Protein 3MDU (pdb70)

Radius of gyration: 21.2 Å; Cα contacts (8 Å, |Δi|>4): 1010; chains: 1; bounding box: 57×47×59 Å

Solvent-accessible surface area: 17572 Å² total; per-residue (Å²): 100,17,4,5,0,79,68,0,5,7,78,137,9,59,14,119,59,0,35,0,52,7,41,112,124,2,53,1,55,72,32,106,54,119,12,108,21,111,86,14,72,141,13,55,15,7,0,0,5,2,0,0,0,0,0,0,8,1,10,4,60,10,13,29,41,128,26,102,113,93,69,76,132,121,66,48,18,53,64,37,39,85,58,11,18,146,20,2,40,138,0,31,23,104,19,5,27,34,0,0,9,21,0,0,4,40,0,0,42,4,0,0,1,0,0,0,3,1,8,7,3,3,12,33,78,99,23,166,68,39,120,51,68,1,49,1,2,51,40,2,9,140,1,0,63,66,2,24,5,7,1,0,0,0,0,0,0,5,13,38,34,7,18,59,23,90,115,37,46,133,30,2,79,4,2,49,15,40,21,150,48,0,33,125,11,0,98,98,0,66,74,34,2,136,92,45,58,18,32,14,0,2,0,0,20,0,5,24,2,6,29,57,129,21,3,54,56,0,45,87,43,54,20,96,102,8,12,0,0,0,13,0,0,10,21,91,96,4,1,70,52,0,74,97,81,35,55,98,50,0,0,64,20,0,48,94,84,19,91,15,58,97,69,5,0,0,0,2,0,5,39,12,47,112,74,7,2,20,15,0,12,184,24,6,1,0,0,0,0,0,24,16,1,4,79,57,15,58,8,39,83,3,22,0,27,78,0,29,89,88,52,9,90,3,0,0,0,0,6,6,0,44,16,21,8,0,7,65,0,0,46,118,1,0,56,11,2,38,123,94,44,215,125,163,67,59,1,111,85,157,108,19,103,56,10,0,26,2,3,0,35,22,0,10,64,1,0,10,46,1,0,47,11,72,5,12,29,2,30,92,49,91,34,0,5,0,0,0,2,38,30,141,22,95,114,5,61,85,9,76,17,26,43,5,0,46,100,0,0,40,69,23,22,37,166,18,3,53,14,0,3,6,34,20,173,66,22,0,104,97,18,166,12,112,23,41,111,147,1,46,167,28,27,99,119,8,69,70,94,44

Organism: Pseudomonas aeruginosa (strain ATCC 15692 / DSM 22644 / CIP 104116 / JCM 14847 / LMG 12228 / 1C / PRS 101 / PAO1) (NCBI:txid208964)

B-factor: mean 22.61, std 7.05, range [12.42, 52.69]

InterPro domains:
  IPR006680 Amidohydrolase-related [PF01979] (48-428)
  IPR010252 Formimidoylglutamate deiminase [TIGR02022] (1-452)
  IPR011059 Metal-dependent hydrolase, composite domain superfamily [G3DSA:2.30.40.10] (6-432)
  IPR011059 Metal-dependent hydrolase, composite domain superfamily [SSF51338] (359-436)
  IPR032466 Metal-dependent hydrolase [SSF51556] (50-374)
  IPR051607 Metallo-dependent Hydrolases [PTHR11271] (23-435)
  IPR055156 Formimidoylglutamate deiminase, N-terminal domain [PF22429] (1-45)

CATH classification: 2.30.40.10 (+1 more: 3.20.20.140)

Structure (mmCIF, N/CA/C/O backbone):
data_3MDU
#
_entry.id   3MDU
#
_cell.length_a   133.208
_cell.length_b   133.208
_cell.length_c   124.835
_cell.angle_alpha   90.00
_cell.angle_beta   90.00
_cell.angle_gamma   90.00
#
_symmetry.space_group_name_H-M   'I 41 2 2'
#
loop_
_entity.id
_entity.type
_entity.pdbx_description
1 polymer 'N-formimino-L-Glutamate Iminohydrolase'
2 non-polymer 'ZINC ION'
3 non-polymer 'N-carbamimidoyl-L-glutamic acid'
4 non-polymer GLYCEROL
5 water water
#
loop_
_atom_site.group_PDB
_atom_site.id
_atom_site.type_symbol
_atom_site.label_atom_id
_atom_site.label_alt_id
_atom_site.label_comp_id
_atom_site.label_asym_id
_atom_site.label_entity_id
_atom_site.label_seq_id
_atom_site.pdbx_PDB_ins_code
_atom_site.Cartn_x
_atom_site.Cartn_y
_atom_site.Cartn_z
_atom_site.occupancy
_atom_site.B_iso_or_equiv
_atom_site.auth_seq_id
_atom_site.auth_comp_id
_atom_site.auth_asym_id
_atom_site.auth_atom_id
_atom_site.pdbx_PDB_model_num
ATOM 1 N N . SER A 1 2 ? -2.056 -28.365 -1.288 1.00 31.81 2 SER A N 1
ATOM 2 C CA . SER A 1 2 ? -2.737 -27.124 -0.945 1.00 30.67 2 SER A CA 1
ATOM 3 C C . SER A 1 2 ? -3.984 -26.951 -1.808 1.00 26.25 2 SER A C 1
ATOM 4 O O . SER A 1 2 ? -4.117 -27.582 -2.852 1.00 26.92 2 SER A O 1
ATOM 7 N N . ALA A 1 3 ? -4.902 -26.097 -1.371 1.00 27.49 3 ALA A N 1
ATOM 8 C CA . ALA A 1 3 ? -6.126 -25.877 -2.129 1.00 23.31 3 ALA A CA 1
ATOM 9 C C . ALA A 1 3 ? -6.447 -24.399 -2.238 1.00 23.53 3 ALA A C 1
ATOM 10 O O . ALA A 1 3 ? -6.249 -23.642 -1.290 1.00 24.00 3 ALA A O 1
ATOM 12 N N . ILE A 1 4 ? -6.938 -23.999 -3.406 1.00 21.22 4 ILE A N 1
ATOM 13 C CA . ILE A 1 4 ? -7.382 -22.634 -3.623 1.00 21.70 4 ILE A CA 1
ATOM 14 C C . ILE A 1 4 ? -8.782 -22.651 -4.224 1.00 21.17 4 ILE A C 1
ATOM 15 O O . ILE A 1 4 ? -9.207 -23.655 -4.804 1.00 20.15 4 ILE A O 1
ATOM 20 N N . PHE A 1 5 ? -9.498 -21.542 -4.074 1.00 20.68 5 PHE A N 1
ATOM 21 C CA . PHE A 1 5 ? -10.888 -21.472 -4.495 1.00 22.07 5 PHE A CA 1
ATOM 22 C C . PHE A 1 5 ? -11.153 -20.178 -5.240 1.00 18.85 5 PHE A C 1
ATOM 23 O O . PHE A 1 5 ? -10.873 -19.090 -4.730 1.00 20.33 5 PHE A O 1
ATOM 31 N N . ALA A 1 6 ? -11.691 -20.304 -6.449 1.00 20.39 6 A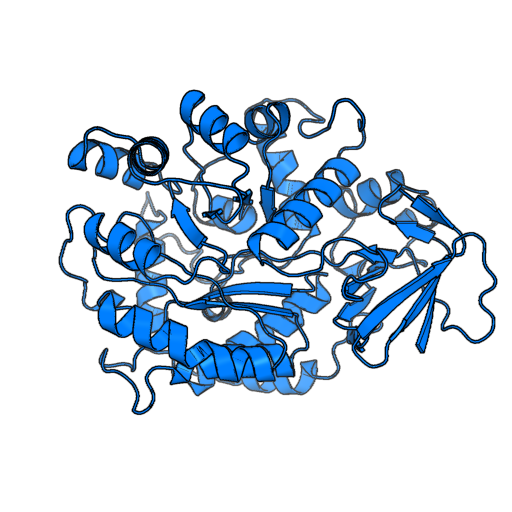LA A N 1
ATOM 32 C CA . ALA A 1 6 ? -11.998 -19.139 -7.274 1.00 19.68 6 ALA A CA 1
ATOM 33 C C . ALA A 1 6 ? -13.487 -19.034 -7.580 1.00 21.52 6 ALA A C 1
ATOM 34 O O . ALA A 1 6 ? -14.072 -19.963 -8.125 1.00 19.96 6 ALA A O 1
ATOM 36 N N . GLU A 1 7 ? -14.094 -17.899 -7.254 1.00 21.54 7 GLU A N 1
ATOM 37 C CA . GLU A 1 7 ? -15.486 -17.675 -7.637 1.00 21.45 7 GLU A CA 1
ATOM 38 C C . GLU A 1 7 ? -15.666 -17.775 -9.149 1.00 23.31 7 GLU A C 1
ATOM 39 O O . GLU A 1 7 ? -16.692 -18.265 -9.628 1.00 21.70 7 GLU A O 1
ATOM 45 N N . ARG A 1 8 ? -14.664 -17.324 -9.903 1.00 18.95 8 ARG A N 1
ATOM 46 C CA . ARG A 1 8 ? -14.698 -17.427 -11.356 1.00 20.42 8 ARG A CA 1
ATOM 47 C C . ARG A 1 8 ? -13.331 -17.858 -11.843 1.00 18.72 8 ARG A C 1
ATOM 48 O O . ARG A 1 8 ? -12.320 -17.281 -11.421 1.00 17.43 8 ARG A O 1
ATOM 56 N N . ALA A 1 9 ? -13.287 -18.840 -12.735 1.00 18.04 9 ALA A N 1
ATOM 57 C CA . ALA A 1 9 ? -12.032 -19.282 -13.330 1.00 17.38 9 ALA A CA 1
ATOM 58 C C . ALA A 1 9 ? -12.226 -19.711 -14.773 1.00 20.28 9 ALA A C 1
ATOM 59 O O . ALA A 1 9 ? -13.264 -20.285 -15.122 1.00 18.96 9 ALA A O 1
ATOM 61 N N . LEU A 1 10 ? -11.234 -19.444 -15.614 1.00 17.54 10 LEU A N 1
ATOM 62 C CA . LEU A 1 10 ? -11.272 -19.870 -17.000 1.00 16.35 10 LEU A CA 1
ATOM 63 C C . LEU A 1 10 ? -10.657 -21.251 -17.128 1.00 19.05 10 LEU A C 1
ATOM 64 O O . LEU A 1 10 ? -9.431 -21.410 -17.084 1.00 18.57 10 LEU A O 1
ATOM 69 N N . LEU A 1 11 ? -11.518 -22.259 -17.262 1.00 19.81 11 LEU A N 1
ATOM 70 C CA . LEU A 1 11 ? -11.072 -23.638 -17.426 1.00 20.54 11 LEU A CA 1
ATOM 71 C C . LEU A 1 11 ? -11.038 -23.992 -18.913 1.00 18.78 11 LEU A C 1
ATOM 72 O O . LEU A 1 11 ? -11.469 -23.199 -19.749 1.00 20.29 11 LEU A O 1
ATOM 77 N N . PRO A 1 12 ? -10.511 -25.179 -19.250 1.00 19.90 12 PRO A N 1
ATOM 78 C CA . PRO A 1 12 ? -10.373 -25.509 -20.671 1.00 22.80 12 PRO A CA 1
ATOM 79 C C . PRO A 1 12 ? -11.710 -25.509 -21.415 1.00 23.79 12 PRO A C 1
ATOM 80 O O . PRO A 1 12 ? -11.749 -25.163 -22.594 1.00 27.76 12 PRO A O 1
ATOM 84 N N . GLU A 1 13 ? -12.789 -25.878 -20.732 1.00 24.01 13 GLU A N 1
ATOM 85 C CA . GLU A 1 13 ? -14.104 -25.927 -21.366 1.00 25.44 13 GLU A CA 1
ATOM 86 C C . GLU A 1 13 ? -14.793 -24.567 -21.375 1.00 28.73 13 GLU A C 1
ATOM 87 O O . GLU A 1 13 ? -15.882 -24.417 -21.938 1.00 29.15 13 GLU A O 1
ATOM 93 N N . GLY A 1 14 ? -14.153 -23.577 -20.755 1.00 23.19 14 GLY A N 1
ATOM 94 C CA . GLY A 1 14 ? -14.706 -22.241 -20.656 1.00 22.20 14 GLY A CA 1
ATOM 95 C C . GLY A 1 14 ? -14.826 -21.764 -19.220 1.00 18.13 14 GLY A C 1
ATOM 96 O O . GLY A 1 14 ? -14.330 -22.405 -18.284 1.00 19.58 14 GLY A O 1
ATOM 97 N N . TRP A 1 15 ? -15.494 -20.635 -19.047 1.00 19.25 15 TRP A N 1
ATOM 98 C CA . TRP A 1 15 ? -15.679 -20.069 -17.723 1.00 18.06 15 TRP A CA 1
ATOM 99 C C . TRP A 1 15 ? -16.462 -20.981 -16.799 1.00 21.36 15 TRP A C 1
ATOM 100 O O . TRP A 1 15 ? -17.427 -21.635 -17.219 1.00 22.98 15 TRP A O 1
ATOM 111 N N . ALA A 1 16 ? -16.035 -21.032 -15.545 1.00 20.73 16 ALA A N 1
ATOM 112 C CA . ALA A 1 16 ? -16.700 -21.825 -14.522 1.00 20.49 16 ALA A CA 1
ATOM 113 C C . ALA A 1 16 ? -16.777 -21.049 -13.221 1.00 22.59 16 ALA A C 1
ATOM 114 O O . ALA A 1 16 ? -16.069 -20.051 -13.026 1.00 20.29 16 ALA A O 1
ATOM 116 N N . ARG A 1 17 ? -17.639 -21.501 -12.323 1.00 22.07 17 ARG A N 1
ATOM 117 C CA . ARG A 1 17 ? -17.877 -20.794 -11.073 1.00 22.19 17 ARG A CA 1
ATOM 118 C C . ARG A 1 17 ? -17.532 -21.670 -9.881 1.00 22.15 17 ARG A C 1
ATOM 119 O O . ARG A 1 17 ? -17.657 -22.891 -9.941 1.00 22.39 17 ARG A O 1
ATOM 127 N N . ASN A 1 18 ? -17.104 -21.026 -8.803 1.00 20.20 18 ASN A N 1
ATOM 128 C CA . ASN A 1 18 ? -16.856 -21.689 -7.533 1.00 19.40 18 ASN A CA 1
ATOM 129 C C . ASN A 1 18 ? -15.961 -22.904 -7.698 1.00 22.79 18 ASN A C 1
ATOM 130 O O . ASN A 1 18 ? -16.292 -24.019 -7.293 1.00 22.14 18 ASN A O 1
ATOM 135 N N . VAL A 1 19 ? -14.795 -22.671 -8.291 1.00 20.38 19 VAL A N 1
ATOM 136 C CA . VAL A 1 19 ? -13.899 -23.757 -8.638 1.00 20.47 19 VAL A CA 1
ATOM 137 C C . VAL A 1 19 ? -12.887 -23.992 -7.529 1.00 21.16 19 VAL A C 1
ATOM 138 O O . VAL A 1 19 ? -12.152 -23.079 -7.142 1.00 20.63 19 VAL A O 1
ATOM 142 N N . ARG A 1 20 ? -12.860 -25.212 -7.007 1.00 22.02 20 ARG A N 1
ATOM 143 C CA . ARG A 1 20 ? -11.873 -25.573 -6.011 1.00 20.56 20 ARG A CA 1
ATOM 144 C C . ARG A 1 20 ? -10.761 -26.349 -6.702 1.00 21.83 20 ARG A C 1
ATOM 145 O O . ARG A 1 20 ? -11.016 -27.356 -7.373 1.00 21.48 20 ARG A O 1
ATOM 153 N N . PHE A 1 21 ? -9.532 -25.854 -6.569 1.00 21.06 21 PHE A N 1
ATOM 154 C CA . PHE A 1 21 ? -8.363 -26.514 -7.136 1.00 19.92 21 PHE A CA 1
ATOM 155 C C . PHE A 1 21 ? -7.545 -27.171 -6.030 1.00 20.68 21 PHE A C 1
ATOM 156 O O . PHE A 1 21 ? -7.230 -26.529 -5.023 1.00 22.07 21 PHE A O 1
ATOM 164 N N . GLU A 1 22 ? -7.186 -28.439 -6.223 1.00 19.85 22 GLU A N 1
ATOM 165 C CA . GLU A 1 22 ? -6.200 -29.098 -5.367 1.00 21.91 22 GLU A CA 1
ATOM 166 C C . GLU A 1 22 ? -4.873 -29.109 -6.104 1.00 20.85 22 GLU A C 1
ATOM 167 O O . GLU A 1 22 ? -4.808 -29.494 -7.274 1.00 21.41 22 GLU A O 1
ATOM 173 N N . ILE A 1 23 ? -3.819 -28.677 -5.424 1.00 21.26 23 ILE A N 1
ATOM 174 C CA . ILE A 1 23 ? -2.503 -28.573 -6.041 1.00 21.13 23 ILE A CA 1
ATOM 175 C C . ILE A 1 23 ? -1.530 -29.480 -5.297 1.00 22.67 23 ILE A C 1
ATOM 176 O O . ILE A 1 23 ? -1.438 -29.422 -4.067 1.00 23.44 23 ILE A O 1
ATOM 181 N N . SER A 1 24 ? -0.821 -30.322 -6.043 1.00 20.66 24 SER A N 1
ATOM 182 C CA . SER A 1 24 ? 0.121 -31.264 -5.444 1.00 20.77 24 SER A CA 1
ATOM 183 C C . SER A 1 24 ? 1.310 -30.553 -4.811 1.00 25.39 24 SER A C 1
ATOM 184 O O . SER A 1 24 ? 1.578 -29.383 -5.097 1.00 23.72 24 SER A O 1
ATOM 187 N N . ALA A 1 25 ? 2.036 -31.283 -3.967 1.00 25.69 25 ALA A N 1
ATOM 188 C CA . ALA A 1 25 ? 3.219 -30.743 -3.313 1.00 25.49 25 ALA A CA 1
ATOM 189 C C . ALA A 1 25 ? 4.247 -30.290 -4.346 1.00 24.46 25 ALA A C 1
ATOM 190 O O . ALA A 1 25 ? 5.087 -29.441 -4.056 1.00 28.12 25 ALA A O 1
ATOM 192 N N . ASP A 1 26 ? 4.163 -30.845 -5.554 1.00 20.71 26 ASP A N 1
ATOM 193 C CA . ASP A 1 26 ? 5.103 -30.497 -6.620 1.00 22.37 26 ASP A CA 1
ATOM 194 C C . ASP A 1 26 ? 4.568 -29.437 -7.575 1.00 21.00 26 ASP A C 1
ATOM 195 O O . ASP A 1 26 ? 5.184 -29.164 -8.610 1.00 22.38 26 ASP A O 1
ATOM 200 N N . GLY A 1 27 ? 3.432 -28.846 -7.223 1.00 19.96 27 GLY A N 1
ATOM 201 C CA . GLY A 1 27 ? 2.884 -27.735 -7.983 1.00 18.74 27 GLY A CA 1
ATOM 202 C C . GLY A 1 27 ? 2.093 -28.135 -9.212 1.00 18.84 27 GLY A C 1
ATOM 203 O O . GLY A 1 27 ? 1.933 -27.340 -10.142 1.00 18.57 27 GLY A O 1
ATOM 204 N N . VAL A 1 28 ? 1.586 -29.364 -9.219 1.00 20.40 28 VAL A N 1
ATOM 205 C CA . VAL A 1 28 ? 0.794 -29.851 -10.339 1.00 20.20 28 VAL A CA 1
ATOM 206 C C . VAL A 1 28 ? -0.692 -29.826 -9.979 1.00 19.68 28 VAL A C 1
ATOM 207 O O . VAL A 1 28 ? -1.074 -30.153 -8.854 1.00 20.97 28 VAL A O 1
ATOM 211 N N . LEU A 1 29 ? -1.535 -29.405 -10.915 1.00 19.07 29 LEU A N 1
ATOM 212 C CA . LEU A 1 29 ? -2.980 -29.440 -10.676 1.00 19.09 29 LEU A CA 1
ATOM 213 C C . LEU A 1 29 ? -3.462 -30.886 -10.504 1.00 21.24 29 LEU A C 1
ATOM 214 O O . LEU A 1 29 ? -3.288 -31.721 -11.393 1.00 21.87 29 LEU A O 1
ATOM 219 N N . ALA A 1 30 ? -4.043 -31.173 -9.346 1.00 20.08 30 ALA A N 1
ATOM 220 C CA . ALA A 1 30 ? -4.404 -32.548 -8.990 1.00 23.34 30 ALA A CA 1
ATOM 221 C C . ALA A 1 30 ? -5.898 -32.821 -9.105 1.00 23.16 30 ALA A C 1
ATOM 222 O O . ALA A 1 30 ? -6.309 -33.939 -9.446 1.00 24.67 30 ALA A O 1
ATOM 224 N N . GLU A 1 31 ? -6.702 -31.812 -8.790 1.00 22.91 31 GLU A N 1
ATOM 225 C CA . GLU A 1 31 ? -8.152 -31.919 -8.869 1.00 24.37 31 GLU A CA 1
ATOM 226 C C . GLU A 1 31 ? -8.711 -30.536 -9.120 1.00 23.87 31 GLU A C 1
ATOM 227 O O . GLU A 1 31 ? -8.240 -29.551 -8.549 1.00 22.52 31 GLU A O 1
ATOM 233 N N . ILE A 1 32 ? -9.720 -30.464 -9.978 1.00 23.67 32 ILE A N 1
ATOM 234 C CA . ILE A 1 32 ? -10.353 -29.202 -10.312 1.00 20.79 32 ILE A CA 1
ATOM 235 C C . ILE A 1 32 ? -11.851 -29.452 -10.303 1.00 22.78 32 ILE A C 1
ATOM 236 O O . ILE A 1 32 ? -12.358 -30.227 -11.112 1.00 27.25 32 ILE A O 1
ATOM 241 N N . ARG A 1 33 ? -12.539 -28.817 -9.365 1.00 22.38 33 ARG A N 1
ATOM 242 C CA . ARG A 1 33 ? -13.959 -29.085 -9.143 1.00 24.10 33 ARG A CA 1
ATOM 243 C C . ARG A 1 33 ? -14.781 -27.802 -9.173 1.00 22.13 33 ARG A C 1
ATOM 244 O O . ARG A 1 33 ? -14.752 -27.023 -8.220 1.00 22.46 33 ARG A O 1
ATOM 252 N N . PRO A 1 34 ? -15.515 -27.576 -10.269 1.00 22.02 34 PRO A N 1
ATOM 253 C CA . PRO A 1 34 ? -16.436 -26.437 -10.324 1.00 24.33 34 PRO A CA 1
ATOM 254 C C . PRO A 1 34 ? -17.644 -26.631 -9.412 1.00 26.77 34 PRO A C 1
ATOM 255 O O . PRO A 1 34 ? -17.930 -27.759 -8.980 1.00 25.90 34 PRO A O 1
ATOM 259 N N . ASP A 1 35 ? -18.334 -25.531 -9.123 1.00 25.19 35 ASP A N 1
ATOM 260 C CA . ASP A 1 35 ? -19.547 -25.561 -8.313 1.00 25.08 35 ASP A CA 1
ATOM 261 C C . ASP A 1 35 ? -19.294 -26.274 -6.990 1.00 28.11 35 ASP A C 1
ATOM 262 O O . ASP A 1 35 ? -20.100 -27.102 -6.547 1.00 28.99 35 ASP A O 1
ATOM 267 N N . ALA A 1 36 ? -18.161 -25.951 -6.374 1.00 25.89 36 ALA A N 1
ATOM 268 C CA . ALA A 1 36 ? -17.711 -26.583 -5.139 1.00 26.01 36 ALA A CA 1
ATOM 269 C C . ALA A 1 36 ? -17.810 -25.646 -3.939 1.00 27.09 36 ALA A C 1
ATOM 270 O O . ALA A 1 36 ? -18.176 -24.482 -4.074 1.00 28.99 36 ALA A O 1
ATOM 272 N N . ASN A 1 37 ? -17.484 -26.170 -2.763 1.00 34.38 37 ASN A N 1
ATOM 273 C CA . ASN A 1 37 ? -17.377 -25.356 -1.560 1.00 37.49 37 ASN A CA 1
ATOM 274 C C . ASN A 1 37 ? -15.915 -25.017 -1.302 1.00 34.30 37 ASN A C 1
ATOM 275 O O . ASN A 1 37 ? -15.018 -25.769 -1.691 1.00 33.47 37 ASN A O 1
ATOM 280 N N . ALA A 1 38 ? -15.681 -23.883 -0.650 1.00 31.56 38 ALA A N 1
ATOM 281 C CA . ALA A 1 38 ? -14.332 -23.359 -0.458 1.00 32.74 38 ALA A CA 1
ATOM 282 C C . ALA A 1 38 ? -13.754 -23.800 0.872 1.00 39.02 38 ALA A C 1
ATOM 283 O O . ALA A 1 38 ? -12.824 -23.176 1.394 1.00 39.95 38 ALA A O 1
ATOM 285 N N . ASP A 1 39 ? -14.303 -24.879 1.417 1.00 38.34 39 ASP A N 1
ATOM 286 C CA . ASP A 1 39 ? -13.943 -25.311 2.759 1.00 41.80 39 ASP A CA 1
ATOM 287 C C . ASP A 1 39 ? -12.461 -25.655 2.907 1.00 36.75 39 ASP A C 1
ATOM 288 O O . ASP A 1 39 ? -11.989 -26.659 2.381 1.00 37.06 39 ASP A O 1
ATOM 293 N N . GLY A 1 40 ? -11.736 -24.814 3.636 1.00 35.15 40 GLY A N 1
ATOM 294 C CA . GLY A 1 40 ? -10.333 -25.062 3.906 1.00 35.55 40 GLY A CA 1
ATOM 295 C C . GLY A 1 40 ? -9.401 -24.582 2.806 1.00 35.15 40 GLY A C 1
ATOM 296 O O . GLY A 1 40 ? -8.183 -24.680 2.938 1.00 38.65 40 GLY A O 1
ATOM 297 N N . ALA A 1 41 ? -9.967 -24.075 1.716 1.00 30.49 41 ALA A N 1
ATOM 298 C CA . ALA A 1 41 ? -9.160 -23.578 0.604 1.00 27.10 41 ALA A CA 1
ATOM 299 C C . ALA A 1 41 ? -9.002 -22.067 0.681 1.00 24.68 41 ALA A C 1
ATOM 300 O O . ALA A 1 41 ? -9.865 -21.359 1.189 1.00 27.20 41 ALA A O 1
ATOM 302 N N . GLU A 1 42 ? -7.886 -21.573 0.170 1.00 23.63 42 GLU A N 1
ATOM 303 C CA . GLU A 1 42 ? -7.643 -20.141 0.127 1.00 24.12 42 GLU A CA 1
ATOM 304 C C . GLU A 1 42 ? -8.566 -19.484 -0.901 1.00 21.12 42 GLU A C 1
ATOM 305 O O . GLU A 1 42 ? -8.496 -19.794 -2.085 1.00 22.68 42 GLU A O 1
ATOM 311 N N . ARG A 1 43 ? -9.441 -18.588 -0.452 1.00 23.26 43 ARG A N 1
ATOM 312 C CA . ARG A 1 43 ? -10.334 -17.887 -1.373 1.00 22.19 43 ARG A CA 1
ATOM 313 C C . ARG A 1 43 ? -9.595 -16.787 -2.135 1.00 23.50 43 ARG A C 1
ATOM 314 O O . ARG A 1 43 ? -9.021 -15.885 -1.527 1.00 27.09 43 ARG A O 1
ATOM 322 N N . LEU A 1 44 ? -9.629 -16.861 -3.463 1.00 21.01 44 LEU A N 1
ATOM 323 C CA . LEU A 1 44 ? -8.873 -15.923 -4.294 1.00 20.98 44 LEU A CA 1
ATOM 324 C C . LEU A 1 44 ? -9.632 -14.617 -4.502 1.00 21.50 44 LEU A C 1
ATOM 325 O O . LEU A 1 44 ? -10.862 -14.581 -4.446 1.00 22.07 44 LEU A O 1
ATOM 330 N N . GLY A 1 45 ? -8.888 -13.543 -4.755 1.00 20.15 45 GLY A N 1
ATOM 331 C CA . GLY A 1 45 ? -9.458 -12.209 -4.747 1.00 19.98 45 GLY A CA 1
ATOM 332 C C . GLY A 1 45 ? -10.021 -11.698 -6.061 1.00 19.87 45 GLY A C 1
ATOM 333 O O . GLY A 1 45 ? -10.335 -10.509 -6.171 1.00 25.18 45 GLY A O 1
ATOM 334 N N . GLY A 1 46 ? -10.125 -12.564 -7.063 1.00 16.61 46 GLY A N 1
ATOM 335 C CA . GLY A 1 46 ? -10.694 -12.179 -8.341 1.00 16.05 46 GLY A CA 1
ATOM 336 C C . GLY A 1 46 ? -10.687 -13.288 -9.371 1.00 16.20 46 GLY A C 1
ATOM 337 O O . GLY A 1 46 ? -10.428 -14.452 -9.041 1.00 18.02 46 GLY A O 1
ATOM 338 N N . ALA A 1 47 ? -10.946 -12.941 -10.628 1.00 16.38 47 ALA A N 1
ATOM 339 C CA . ALA A 1 47 ? -11.044 -13.951 -11.680 1.00 17.40 47 ALA A CA 1
ATOM 340 C C . ALA A 1 47 ? -9.712 -14.625 -11.939 1.00 16.44 47 ALA A C 1
ATOM 341 O O . ALA A 1 47 ? -8.681 -13.956 -12.006 1.00 16.17 47 ALA A O 1
ATOM 343 N N . VAL A 1 48 ? -9.724 -15.939 -12.098 1.00 16.30 48 VAL A N 1
ATOM 344 C CA . VAL A 1 48 ? -8.502 -16.711 -12.306 1.00 15.30 48 VAL A CA 1
ATOM 345 C C . VAL A 1 48 ? -8.330 -17.123 -13.763 1.00 18.04 48 VAL A C 1
ATOM 346 O O . VAL A 1 48 ? -9.262 -17.646 -14.384 1.00 17.30 48 VAL A O 1
ATOM 350 N N . LEU A 1 49 ? -7.130 -16.912 -14.301 1.00 16.93 49 LEU A N 1
ATOM 351 C CA . LEU A 1 49 ? -6.792 -17.296 -15.672 1.00 14.83 49 LEU A CA 1
ATOM 352 C C . LEU A 1 49 ? -5.531 -18.138 -15.656 1.00 17.20 49 LEU A C 1
ATOM 353 O O . LEU A 1 49 ? -4.678 -17.963 -14.774 1.00 16.74 49 LEU A O 1
ATOM 358 N N . PRO A 1 50 ? -5.359 -19.014 -16.659 1.00 16.38 50 PRO A N 1
ATOM 359 C CA . PRO A 1 50 ? -4.040 -19.638 -16.829 1.00 15.53 50 PRO A CA 1
ATOM 360 C C . PRO A 1 50 ? -2.995 -18.542 -17.036 1.00 15.39 50 PRO A C 1
ATOM 361 O O . PRO A 1 50 ? -3.303 -17.537 -17.681 1.00 15.30 50 PRO A O 1
ATOM 365 N N . GLY A 1 51 ? -1.791 -18.738 -16.509 1.00 14.50 51 GLY A N 1
ATOM 366 C CA . GLY A 1 51 ? -0.718 -17.773 -16.732 1.00 14.15 51 GLY A CA 1
ATOM 367 C C . GLY A 1 51 ? -0.306 -17.737 -18.195 1.00 13.73 51 GLY A C 1
ATOM 368 O O . GLY A 1 51 ? -0.402 -18.732 -18.914 1.00 15.44 51 GLY A O 1
ATOM 369 N N . MET A 1 52 ? 0.187 -16.594 -18.649 1.00 13.42 52 MET A N 1
ATOM 370 C CA . MET A 1 52 ? 0.557 -16.458 -20.049 1.00 14.34 52 MET A CA 1
ATOM 371 C C . MET A 1 52 ? 2.028 -16.799 -20.282 1.00 15.46 52 MET A C 1
ATOM 372 O O . MET A 1 52 ? 2.918 -16.158 -19.692 1.00 15.23 52 MET A O 1
ATOM 377 N N . PRO A 1 53 ? 2.314 -17.766 -21.156 1.00 14.44 53 PRO A N 1
ATOM 378 C CA . PRO A 1 53 ? 3.721 -18.002 -21.495 1.00 15.39 53 PRO A CA 1
ATOM 379 C C . PRO A 1 53 ? 4.252 -16.856 -22.350 1.00 15.22 53 PRO A C 1
ATOM 380 O O . PRO A 1 53 ? 3.552 -16.298 -23.190 1.00 16.15 53 PRO A O 1
ATOM 384 N N . ASN A 1 54 ? 5.508 -16.494 -22.101 1.00 14.14 54 ASN A N 1
ATOM 385 C CA . ASN A 1 54 ? 6.227 -15.495 -22.884 1.00 15.05 54 ASN A CA 1
ATOM 386 C C . ASN A 1 54 ? 7.206 -16.257 -23.765 1.00 14.47 54 ASN A C 1
ATOM 387 O O . ASN A 1 54 ? 8.226 -16.754 -23.270 1.00 15.85 54 ASN A O 1
ATOM 392 N N . LEU A 1 55 ? 6.898 -16.390 -25.056 1.00 15.36 55 LEU A N 1
ATOM 393 C CA . LEU A 1 55 ? 7.664 -17.339 -25.878 1.00 14.59 55 LEU A CA 1
ATOM 394 C C . LEU A 1 55 ? 8.944 -16.817 -26.533 1.00 15.83 55 LEU A C 1
ATOM 395 O O . LEU A 1 55 ? 9.544 -17.528 -27.343 1.00 17.11 55 LEU A O 1
ATOM 400 N N . HIS A 1 56 ? 9.387 -15.621 -26.162 1.00 14.65 56 HIS A N 1
ATOM 401 C CA . HIS A 1 56 ? 10.619 -15.099 -26.740 1.00 15.24 56 HIS A CA 1
ATOM 402 C C . HIS A 1 56 ? 11.192 -13.938 -25.938 1.00 14.76 56 HIS A C 1
ATOM 403 O O . HIS A 1 56 ? 10.537 -12.910 -25.778 1.00 14.94 56 HIS A O 1
ATOM 410 N N . SER A 1 57 ? 12.434 -14.099 -25.479 1.00 14.93 57 SER A N 1
ATOM 411 C CA . SER A 1 57 ? 13.092 -13.111 -24.624 1.00 14.83 57 SER A CA 1
ATOM 412 C C . SER A 1 57 ? 14.587 -13.057 -24.876 1.00 14.64 57 SER A C 1
ATOM 413 O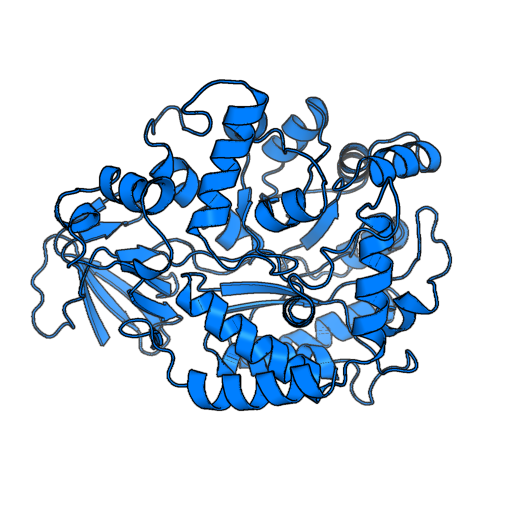 O . SER A 1 57 ? 15.209 -14.098 -25.042 1.00 15.69 57 SER A O 1
ATOM 416 N N . HIS A 1 58 ? 15.163 -11.854 -24.880 1.00 14.43 58 HIS A N 1
ATOM 417 C CA . HIS A 1 58 ? 16.623 -11.722 -24.720 1.00 16.47 58 HIS A CA 1
ATOM 418 C C . HIS A 1 58 ? 16.819 -10.840 -23.493 1.00 14.75 58 HIS A C 1
ATOM 419 O O . HIS A 1 58 ? 16.753 -9.615 -23.582 1.00 15.13 58 HIS A O 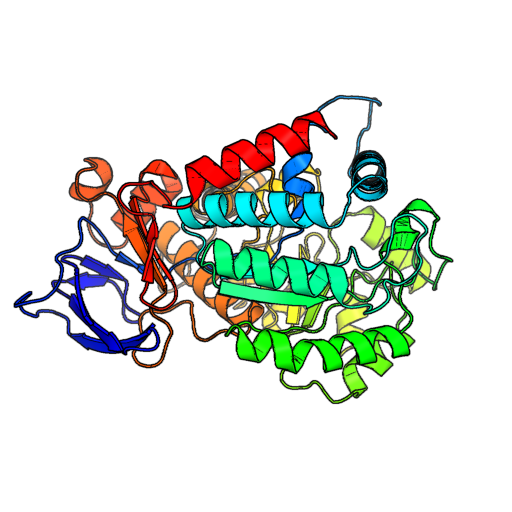1
ATOM 426 N N . ALA A 1 59 ? 17.055 -11.469 -22.352 1.00 14.73 59 ALA A N 1
ATOM 427 C CA . ALA A 1 59 ? 16.940 -10.793 -21.062 1.00 14.75 59 ALA A CA 1
ATOM 428 C C . ALA A 1 59 ? 17.738 -9.498 -20.964 1.00 14.63 59 ALA A C 1
ATOM 429 O O . ALA A 1 59 ? 17.224 -8.469 -20.512 1.00 14.77 59 ALA A O 1
ATOM 431 N N . PHE A 1 60 ? 19.000 -9.555 -21.376 1.00 15.08 60 PHE A N 1
ATOM 432 C CA . PHE A 1 60 ? 19.882 -8.409 -21.193 1.00 14.55 60 PHE A CA 1
ATOM 433 C C . PHE A 1 60 ? 19.349 -7.128 -21.837 1.00 16.43 60 PHE A C 1
ATOM 434 O O . PHE A 1 60 ? 19.687 -6.022 -21.408 1.00 15.41 60 PHE A O 1
ATOM 442 N N . GLN A 1 61 ? 18.521 -7.261 -22.869 1.00 14.69 61 GLN A N 1
ATOM 443 C CA . GLN A 1 61 ? 18.035 -6.081 -23.576 1.00 15.32 61 GLN A CA 1
ATOM 444 C C . GLN A 1 61 ? 17.155 -5.176 -22.715 1.00 13.79 61 GLN A C 1
ATOM 445 O O . GLN A 1 61 ? 17.018 -3.990 -22.999 1.00 14.42 61 GLN A O 1
ATOM 451 N N . ARG A 1 62 ? 16.593 -5.721 -21.638 1.00 14.12 62 ARG A N 1
ATOM 452 C CA . ARG A 1 62 ? 15.798 -4.883 -20.749 1.00 14.85 62 ARG A CA 1
ATOM 453 C C . ARG A 1 62 ? 16.638 -3.722 -20.209 1.00 14.28 62 ARG A C 1
ATOM 454 O O . ARG A 1 62 ? 16.120 -2.626 -19.991 1.00 14.70 62 ARG A O 1
ATOM 462 N N . ALA A 1 63 ? 17.940 -3.947 -20.018 1.00 14.59 63 ALA A N 1
ATOM 463 C CA . ALA A 1 63 ? 18.784 -2.879 -19.503 1.00 15.50 63 ALA A CA 1
ATOM 464 C C . ALA A 1 63 ? 18.857 -1.668 -20.423 1.00 16.15 63 ALA A C 1
ATOM 465 O O . ALA A 1 63 ? 19.056 -0.554 -19.942 1.00 17.24 63 ALA A O 1
ATOM 467 N N . MET A 1 64 ? 18.701 -1.875 -21.730 1.00 15.98 64 MET A N 1
ATOM 468 C CA . MET A 1 64 ? 18.750 -0.767 -22.678 1.00 16.40 64 MET A CA 1
ATOM 469 C C . MET A 1 64 ? 17.364 -0.296 -23.133 1.00 16.28 64 MET A C 1
ATOM 470 O O . MET A 1 64 ? 17.254 0.620 -23.935 1.00 17.39 64 MET A O 1
ATOM 475 N N . ALA A 1 65 ? 16.316 -0.918 -22.600 1.00 14.76 65 ALA A N 1
ATOM 476 C CA . ALA A 1 65 ? 14.952 -0.617 -23.055 1.00 15.71 65 ALA A CA 1
ATOM 477 C C . ALA A 1 65 ? 14.592 0.865 -22.985 1.00 15.67 65 ALA A C 1
ATOM 478 O O . ALA A 1 65 ? 14.675 1.480 -21.928 1.00 16.19 65 ALA A O 1
ATOM 480 N N . GLY A 1 66 ? 14.198 1.428 -24.126 1.00 15.60 66 GLY A N 1
ATOM 481 C CA . GLY A 1 66 ? 13.834 2.831 -24.214 1.00 18.20 66 GLY A CA 1
ATOM 482 C C . GLY A 1 66 ? 14.992 3.755 -24.536 1.00 19.07 66 GLY A C 1
ATOM 483 O O . GLY A 1 66 ? 14.786 4.895 -24.943 1.00 20.77 66 GLY A O 1
ATOM 484 N N . LEU A 1 67 ? 16.215 3.274 -24.360 1.00 17.50 67 LEU A N 1
ATOM 485 C CA . LEU A 1 67 ? 17.366 4.158 -24.525 1.00 17.97 67 LEU A CA 1
ATOM 486 C C . LEU A 1 67 ? 17.743 4.340 -25.997 1.00 20.16 67 LEU A C 1
ATOM 487 O O . LEU A 1 67 ? 18.473 5.274 -26.342 1.00 22.72 67 LEU A O 1
ATOM 492 N N . ALA A 1 68 ? 17.231 3.479 -26.867 1.00 17.93 68 ALA A N 1
ATOM 493 C CA . ALA A 1 68 ? 17.533 3.592 -28.291 1.00 18.64 68 ALA A CA 1
ATOM 494 C C . ALA A 1 68 ? 16.575 4.503 -29.056 1.00 18.77 68 ALA A C 1
ATOM 495 O O . ALA A 1 68 ? 16.556 4.486 -30.285 1.00 23.00 68 ALA A O 1
ATOM 497 N N . GLU A 1 69 ? 15.793 5.314 -28.347 1.00 19.02 69 GLU A N 1
ATOM 498 C CA . GLU A 1 69 ? 14.804 6.167 -29.014 1.00 19.62 69 GLU A CA 1
ATOM 499 C C . GLU A 1 69 ? 15.391 7.555 -29.243 1.00 19.05 69 GLU A C 1
ATOM 500 O O . GLU A 1 69 ? 14.897 8.570 -28.739 1.00 17.53 69 GLU A O 1
ATOM 506 N N . VAL A 1 70 ? 16.473 7.580 -30.013 1.00 20.00 70 VAL A N 1
ATOM 507 C CA . VAL A 1 70 ? 17.197 8.805 -30.294 1.00 20.80 70 VAL A CA 1
ATOM 508 C C . VAL A 1 70 ? 17.545 8.797 -31.769 1.00 21.76 70 VAL A C 1
ATOM 509 O O . VAL A 1 70 ? 18.243 7.894 -32.235 1.00 23.48 70 VAL A O 1
ATOM 513 N N . ALA A 1 71 ? 17.055 9.780 -32.509 1.00 22.19 71 ALA A N 1
ATOM 514 C CA . ALA A 1 71 ? 17.326 9.839 -33.937 1.00 24.95 71 ALA A CA 1
ATOM 515 C C . ALA A 1 71 ? 18.805 10.134 -34.147 1.00 26.99 71 ALA A C 1
ATOM 516 O O . ALA A 1 71 ? 19.326 11.120 -33.636 1.00 27.37 71 ALA A O 1
ATOM 518 N N . GLY A 1 72 ? 19.484 9.253 -34.870 1.00 31.43 72 GLY A N 1
ATOM 519 C CA . GLY A 1 72 ? 20.891 9.454 -35.176 1.00 32.72 72 GLY A CA 1
ATOM 520 C C . GLY A 1 72 ? 21.078 9.483 -36.675 1.00 40.73 72 GLY A C 1
ATOM 521 O O . GLY A 1 72 ? 22.200 9.459 -37.183 1.00 42.95 72 GLY A O 1
ATOM 522 N N . ASN A 1 73 ? 19.954 9.549 -37.379 1.00 38.65 73 ASN A N 1
ATOM 523 C CA . ASN A 1 73 ? 19.924 9.454 -38.828 1.00 42.07 73 ASN A CA 1
ATOM 524 C C . ASN A 1 73 ? 18.496 9.703 -39.297 1.00 42.98 73 ASN A C 1
ATOM 525 O O . ASN A 1 73 ? 17.544 9.341 -38.601 1.00 41.00 73 ASN A O 1
ATOM 530 N N . PRO A 1 74 ? 18.334 10.335 -40.469 1.00 43.58 74 PRO A N 1
ATOM 531 C CA . PRO A 1 74 ? 16.982 10.559 -41.001 1.00 41.99 74 PRO A CA 1
ATOM 532 C C . PRO A 1 74 ? 16.240 9.245 -41.248 1.00 42.36 74 PRO A C 1
ATOM 533 O O . PRO A 1 74 ? 15.011 9.227 -41.302 1.00 41.09 74 PRO A O 1
ATOM 537 N N . ASN A 1 75 ? 16.983 8.154 -41.400 1.00 41.00 75 ASN A N 1
ATOM 538 C CA . ASN A 1 75 ? 16.369 6.850 -41.618 1.00 40.24 75 ASN A CA 1
ATOM 539 C C . ASN A 1 75 ? 16.902 5.788 -40.664 1.00 39.21 75 ASN A C 1
ATOM 540 O O . ASN A 1 75 ? 17.379 4.734 -41.096 1.00 37.78 75 ASN A O 1
ATOM 545 N N . ASP A 1 76 ? 16.828 6.069 -39.365 1.00 37.66 76 ASP A N 1
ATOM 546 C CA . ASP A 1 76 ? 17.173 5.064 -38.371 1.00 33.78 76 ASP A CA 1
ATOM 547 C C . ASP A 1 76 ? 16.357 3.809 -38.635 1.00 34.74 76 ASP A C 1
ATOM 548 O O . ASP A 1 76 ? 15.232 3.875 -39.142 1.00 30.89 76 ASP A O 1
ATOM 553 N N . SER A 1 77 ? 16.932 2.661 -38.306 1.00 35.40 77 SER A N 1
ATOM 554 C CA . SER A 1 77 ? 16.256 1.402 -38.559 1.00 33.65 77 SER A CA 1
ATOM 555 C C . SER A 1 77 ? 16.761 0.339 -37.613 1.00 32.80 77 SER A C 1
ATOM 556 O O . SER A 1 77 ? 17.665 0.577 -36.807 1.00 34.40 77 SER A O 1
ATOM 559 N N . PHE A 1 78 ? 16.157 -0.836 -37.729 1.00 33.92 78 PHE A N 1
ATOM 560 C CA . PHE A 1 78 ? 16.568 -2.011 -36.985 1.00 33.65 78 PHE A CA 1
ATOM 561 C C . PHE A 1 78 ? 18.092 -2.183 -36.977 1.00 35.47 78 PHE A C 1
ATOM 562 O O . PHE A 1 78 ? 18.675 -2.609 -35.979 1.00 30.84 78 PHE A O 1
ATOM 570 N N . TRP A 1 79 ? 18.737 -1.835 -38.084 1.00 34.74 79 TRP A N 1
ATOM 571 C CA . TRP A 1 79 ? 20.163 -2.118 -38.246 1.00 34.62 79 TRP A CA 1
ATOM 572 C C . TRP A 1 79 ? 21.092 -1.142 -37.507 1.00 32.62 79 TRP A C 1
ATOM 573 O O . TRP A 1 79 ? 22.183 -1.520 -37.086 1.00 34.95 79 TRP A O 1
ATOM 584 N N . THR A 1 80 ? 20.657 0.103 -37.332 1.00 33.44 80 THR A N 1
ATOM 585 C CA . THR A 1 80 ? 21.393 1.044 -36.486 1.00 30.80 80 THR A CA 1
ATOM 586 C C . THR A 1 80 ? 21.109 0.765 -35.005 1.00 28.15 80 THR A C 1
ATOM 587 O O . THR A 1 80 ? 21.962 0.959 -34.133 1.00 26.46 80 THR A O 1
ATOM 591 N N . TRP A 1 81 ? 19.898 0.308 -34.725 1.00 26.36 81 TRP A N 1
ATOM 592 C CA . TRP A 1 81 ? 19.570 -0.156 -33.379 1.00 26.33 81 TRP A CA 1
ATOM 593 C C . TRP A 1 81 ? 20.476 -1.316 -32.967 1.00 24.95 81 TRP A C 1
ATOM 594 O O . TRP A 1 81 ? 20.944 -1.377 -31.822 1.00 23.04 81 TRP A O 1
ATOM 605 N N . ARG A 1 82 ? 20.719 -2.227 -33.906 1.00 24.20 82 ARG A N 1
ATOM 606 C CA . ARG A 1 82 ? 21.496 -3.427 -33.615 1.00 24.60 82 ARG A CA 1
ATOM 607 C C . ARG A 1 82 ? 22.913 -3.079 -33.178 1.00 26.20 82 ARG A C 1
ATOM 608 O O . ARG A 1 82 ? 23.483 -3.746 -32.317 1.00 24.44 82 ARG A O 1
ATOM 616 N N . GLU A 1 83 ? 23.480 -2.035 -33.772 1.00 26.43 83 GLU A N 1
ATOM 617 C CA . GLU A 1 83 ? 24.807 -1.589 -33.373 1.00 25.47 83 GLU A CA 1
ATOM 618 C C . GLU A 1 83 ? 24.824 -1.124 -31.920 1.00 24.71 83 GLU A C 1
ATOM 619 O O . GLU A 1 83 ? 25.793 -1.357 -31.196 1.00 26.71 83 GLU A O 1
ATOM 625 N N . LEU A 1 84 ? 23.765 -0.440 -31.499 1.00 26.41 84 LEU A N 1
ATOM 626 C CA . LEU A 1 84 ? 23.682 0.032 -30.119 1.00 24.47 84 LEU A CA 1
ATOM 627 C C . LEU A 1 84 ? 23.578 -1.159 -29.154 1.00 21.86 84 LEU A C 1
ATOM 628 O O . LEU A 1 84 ? 24.163 -1.157 -28.068 1.00 21.92 84 LEU A O 1
ATOM 633 N N . MET A 1 85 ? 22.808 -2.162 -29.556 1.00 21.88 85 MET A N 1
ATOM 634 C CA . MET A 1 85 ? 22.660 -3.379 -28.768 1.00 21.00 85 MET A CA 1
ATOM 635 C C . MET A 1 85 ? 24.008 -4.103 -28.641 1.00 21.25 85 MET A C 1
ATOM 636 O O . MET A 1 85 ? 24.383 -4.560 -27.560 1.00 20.12 85 MET A O 1
ATOM 641 N N . TYR A 1 86 ? 24.743 -4.182 -29.747 1.00 23.40 86 TYR A N 1
ATOM 642 C CA . TYR A 1 86 ? 26.082 -4.777 -29.727 1.00 21.51 86 TYR A CA 1
ATOM 643 C C . TYR A 1 86 ? 27.011 -4.048 -28.751 1.00 20.76 86 TYR A C 1
ATOM 644 O O . TYR A 1 86 ? 27.796 -4.676 -28.036 1.00 20.65 86 TYR A O 1
ATOM 653 N N . ARG A 1 87 ? 26.926 -2.722 -28.711 1.00 21.41 87 ARG A N 1
ATOM 654 C CA . ARG A 1 87 ? 27.742 -1.958 -27.781 1.00 20.21 87 ARG A CA 1
ATOM 655 C C . ARG A 1 87 ? 27.449 -2.310 -26.315 1.00 22.19 87 ARG A C 1
ATOM 656 O O . ARG A 1 87 ? 28.371 -2.384 -25.499 1.00 23.57 87 ARG A O 1
ATOM 664 N N . MET A 1 88 ? 26.180 -2.542 -25.970 1.00 20.98 88 MET A N 1
ATOM 665 C CA . MET A 1 88 ? 25.889 -2.910 -24.588 1.00 22.28 88 MET A CA 1
ATOM 666 C C . MET A 1 88 ? 26.326 -4.332 -24.276 1.00 20.38 88 MET A C 1
ATOM 667 O O . MET A 1 88 ? 26.897 -4.600 -23.226 1.00 21.18 88 MET A O 1
ATOM 672 N N . VAL A 1 89 ? 26.072 -5.246 -25.196 1.00 19.38 89 VAL A N 1
ATOM 673 C CA . VAL A 1 89 ? 26.385 -6.622 -24.902 1.00 22.57 89 VAL A CA 1
ATOM 674 C C . VAL A 1 89 ? 27.910 -6.782 -24.755 1.00 20.88 89 VAL A C 1
ATOM 675 O O . VAL A 1 89 ? 28.374 -7.648 -24.018 1.00 22.30 89 VAL A O 1
ATOM 679 N N . ALA A 1 90 ? 28.687 -5.918 -25.405 1.00 20.32 90 ALA A N 1
ATOM 680 C CA . ALA A 1 90 ? 30.147 -5.987 -25.309 1.00 21.31 90 ALA A CA 1
ATOM 681 C C . ALA A 1 90 ? 30.670 -5.701 -23.905 1.00 22.95 90 ALA A C 1
ATOM 682 O O . ALA A 1 90 ? 31.784 -6.113 -23.560 1.00 26.73 90 ALA A O 1
ATOM 684 N N . ARG A 1 91 ? 29.884 -5.003 -23.092 1.00 21.26 91 ARG A N 1
ATOM 685 C CA . ARG A 1 91 ? 30.361 -4.623 -21.765 1.00 23.17 91 ARG A CA 1
ATOM 686 C C . ARG A 1 91 ? 29.702 -5.367 -20.597 1.00 21.29 91 ARG A C 1
ATOM 687 O O . ARG A 1 91 ? 29.991 -5.079 -19.435 1.00 24.85 91 ARG A O 1
ATOM 695 N N . LEU A 1 92 ? 28.838 -6.333 -20.893 1.00 17.94 92 LEU A N 1
ATOM 696 C CA . LEU A 1 92 ? 28.078 -6.998 -19.834 1.00 18.92 92 LEU A CA 1
ATOM 697 C C . LEU A 1 92 ? 28.846 -8.129 -19.153 1.00 17.31 92 LEU A C 1
ATOM 698 O O . LEU A 1 92 ? 29.222 -9.106 -19.791 1.00 18.05 92 LEU A O 1
ATOM 703 N N . SER A 1 93 ? 29.055 -8.002 -17.849 1.00 16.42 93 SER A N 1
ATOM 704 C CA . SER A 1 93 ? 29.698 -9.066 -17.085 1.00 15.77 93 SER A CA 1
ATOM 705 C C . SER A 1 93 ? 28.683 -10.164 -16.750 1.00 16.26 93 SER A C 1
ATOM 706 O O . SER A 1 93 ? 27.467 -9.959 -16.848 1.00 16.29 93 SER A O 1
ATOM 709 N N . PRO A 1 94 ? 29.168 -11.338 -16.341 1.00 15.21 94 PRO A N 1
ATOM 710 C CA . PRO A 1 94 ? 28.266 -12.422 -15.937 1.00 15.48 94 PRO A CA 1
ATOM 711 C C . PRO A 1 94 ? 27.327 -11.978 -14.816 1.00 16.48 94 PRO A C 1
ATOM 712 O O . PRO A 1 94 ? 26.128 -12.303 -14.854 1.00 15.39 94 PRO A O 1
ATOM 716 N N . GLU A 1 95 ? 27.863 -11.245 -13.846 1.00 16.11 95 GLU A N 1
ATOM 717 C CA . GLU A 1 95 ? 27.079 -10.778 -12.710 1.00 15.71 95 GLU A CA 1
ATOM 718 C C . GLU A 1 95 ? 26.000 -9.799 -13.151 1.00 16.26 95 GLU A C 1
ATOM 719 O O . GLU A 1 95 ? 24.862 -9.873 -12.678 1.00 16.10 95 GLU A O 1
ATOM 725 N N . GLN A 1 96 ? 26.341 -8.888 -14.054 1.00 15.47 96 GLN A N 1
ATOM 726 C CA . GLN A 1 96 ? 25.365 -7.939 -14.572 1.00 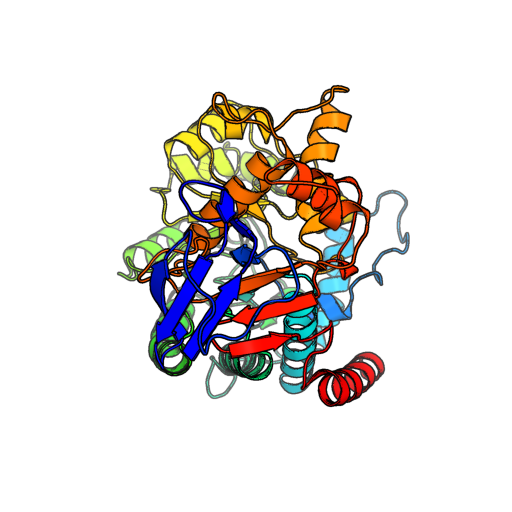13.79 96 GLN A CA 1
ATOM 727 C C . GLN A 1 96 ? 24.257 -8.646 -15.343 1.00 15.66 96 GLN A C 1
ATOM 728 O O . GLN A 1 96 ? 23.074 -8.315 -15.199 1.00 15.20 96 GLN A O 1
ATOM 734 N N . ILE A 1 97 ? 24.633 -9.607 -16.171 1.00 14.92 97 ILE A N 1
ATOM 735 C CA . ILE A 1 97 ? 23.658 -10.356 -16.949 1.00 14.13 97 ILE A CA 1
ATOM 736 C C . ILE A 1 97 ? 22.662 -11.036 -16.019 1.00 15.92 97 ILE A C 1
ATOM 737 O O . ILE A 1 97 ? 21.446 -10.993 -16.257 1.00 16.23 97 ILE A O 1
ATOM 742 N N . GLU A 1 98 ? 23.168 -11.636 -14.950 1.00 15.78 98 GLU A N 1
ATOM 743 C CA . GLU A 1 98 ? 22.305 -12.345 -14.012 1.00 14.65 98 GLU A CA 1
ATOM 744 C C . GLU A 1 98 ? 21.368 -11.384 -13.268 1.00 14.74 98 GLU A C 1
ATOM 745 O O . GLU A 1 98 ? 20.189 -11.688 -13.083 1.00 14.90 98 GLU A O 1
ATOM 751 N N . VAL A 1 99 ? 21.878 -10.232 -12.850 1.00 14.28 99 VAL A N 1
ATOM 752 C CA . VAL A 1 99 ? 21.057 -9.242 -12.162 1.00 13.71 99 VAL A CA 1
ATOM 753 C C . VAL A 1 99 ? 19.948 -8.755 -13.074 1.00 15.59 99 VAL A C 1
ATOM 754 O O . VAL A 1 99 ? 18.786 -8.632 -12.659 1.00 15.27 99 VAL A O 1
ATOM 758 N N . ILE A 1 100 ? 20.285 -8.470 -14.323 1.00 14.00 100 ILE A N 1
ATOM 759 C CA . ILE A 1 100 ? 19.276 -7.984 -15.260 1.00 13.94 100 ILE A CA 1
ATOM 760 C C . ILE A 1 100 ? 18.186 -9.034 -15.472 1.00 15.35 100 ILE A C 1
ATOM 761 O O . ILE A 1 100 ? 16.997 -8.713 -15.466 1.00 14.71 100 ILE A O 1
ATOM 766 N N . ALA A 1 101 ? 18.597 -10.280 -15.652 1.00 14.53 101 ALA A N 1
ATOM 767 C CA . ALA A 1 101 ? 17.631 -11.357 -15.863 1.00 13.43 101 ALA A CA 1
ATOM 768 C C . ALA A 1 101 ? 16.699 -11.506 -14.668 1.00 16.35 101 ALA A C 1
ATOM 769 O O . ALA A 1 101 ? 15.497 -11.653 -14.848 1.00 15.40 101 ALA A O 1
ATOM 771 N N . CYS A 1 102 ? 17.239 -11.488 -13.453 1.00 14.86 102 CYS A N 1
ATOM 772 C CA . CYS A 1 102 ? 16.397 -11.676 -12.272 1.00 15.00 102 CYS A CA 1
ATOM 773 C C . CYS A 1 102 ? 15.352 -10.569 -12.164 1.00 15.49 102 CYS A C 1
ATOM 774 O O . CYS A 1 102 ? 14.158 -10.833 -11.952 1.00 15.11 102 CYS A O 1
ATOM 777 N N . GLN A 1 103 ? 15.797 -9.328 -12.321 1.00 14.83 103 GLN A N 1
ATOM 778 C CA . GLN A 1 103 ? 14.889 -8.195 -12.283 1.00 12.88 103 GLN A CA 1
ATOM 779 C C . GLN A 1 103 ? 13.816 -8.300 -13.371 1.00 15.87 103 GLN A C 1
ATOM 780 O O . GLN A 1 103 ? 12.621 -8.113 -13.112 1.00 14.30 103 GLN A O 1
ATOM 786 N N . LEU A 1 104 ? 14.243 -8.611 -14.589 1.00 15.23 104 LEU A N 1
ATOM 787 C CA . LEU A 1 104 ? 13.324 -8.764 -15.714 1.00 13.88 104 LEU A CA 1
ATOM 788 C C . LEU A 1 104 ? 12.273 -9.828 -15.431 1.00 14.33 104 LEU A C 1
ATOM 789 O O . LEU A 1 104 ? 11.083 -9.607 -15.677 1.00 13.83 104 LEU A O 1
ATOM 794 N N . TYR A 1 105 ? 12.701 -10.974 -14.918 1.00 13.44 105 TYR A N 1
ATOM 795 C CA . TYR A 1 105 ? 11.761 -12.065 -14.672 1.00 12.42 105 TYR A CA 1
ATOM 796 C C . TYR A 1 105 ? 10.758 -11.699 -13.577 1.00 15.02 105 TYR A C 1
ATOM 797 O O . TYR A 1 105 ? 9.584 -12.081 -13.657 1.00 14.01 105 TYR A O 1
ATOM 806 N N . ILE A 1 106 ? 11.200 -10.956 -12.565 1.00 14.07 106 ILE A N 1
ATOM 807 C CA . ILE A 1 106 ? 10.270 -10.457 -11.555 1.00 13.92 106 ILE A CA 1
ATOM 808 C C . ILE A 1 106 ? 9.213 -9.555 -12.201 1.00 14.66 106 ILE A C 1
ATOM 809 O O . ILE A 1 106 ? 8.011 -9.680 -11.933 1.00 14.30 106 ILE A O 1
ATOM 814 N N . GLU A 1 107 ? 9.649 -8.644 -13.067 1.00 14.58 107 GLU A N 1
ATOM 815 C CA . GLU A 1 107 ? 8.715 -7.766 -13.771 1.00 13.91 107 GLU A CA 1
ATOM 816 C C . GLU A 1 107 ? 7.773 -8.549 -14.688 1.00 14.24 107 GLU A C 1
ATOM 817 O O . GLU A 1 107 ? 6.591 -8.219 -14.782 1.00 15.38 107 GLU A O 1
ATOM 823 N N . MET A 1 108 ? 8.289 -9.572 -15.353 1.00 13.90 108 MET A N 1
ATOM 824 C CA . MET A 1 108 ? 7.429 -10.426 -16.171 1.00 13.33 108 MET A CA 1
ATOM 825 C C . MET A 1 108 ? 6.317 -11.044 -15.342 1.00 14.73 108 MET A C 1
ATOM 826 O O . MET A 1 108 ? 5.152 -11.036 -15.748 1.00 14.71 108 MET A O 1
ATOM 831 N N . LEU A 1 109 ? 6.682 -11.599 -14.191 1.00 14.07 109 LEU A N 1
ATOM 832 C CA . LEU A 1 109 ? 5.690 -12.249 -13.330 1.00 14.03 109 LEU A CA 1
ATOM 833 C C . LEU A 1 109 ? 4.605 -11.252 -12.928 1.00 14.94 109 LEU A C 1
ATOM 834 O O . LEU A 1 109 ? 3.412 -11.583 -12.929 1.00 15.06 109 LEU A O 1
ATOM 839 N N . LYS A 1 110 ? 5.000 -10.031 -12.584 1.00 14.34 110 LYS A N 1
ATOM 840 C CA . LYS A 1 110 ? 4.034 -9.032 -12.149 1.00 13.44 110 LYS A CA 1
ATOM 841 C C . LYS A 1 110 ? 3.049 -8.695 -13.261 1.00 14.72 110 LYS A C 1
ATOM 842 O O . LYS A 1 110 ? 1.938 -8.243 -12.982 1.00 16.13 110 LYS A O 1
ATOM 848 N N . ALA A 1 111 ? 3.452 -8.881 -14.513 1.00 14.87 111 ALA A N 1
ATOM 849 C CA . ALA A 1 111 ? 2.577 -8.600 -15.653 1.00 13.92 111 ALA A CA 1
ATOM 850 C C . ALA A 1 111 ? 1.652 -9.769 -16.000 1.00 14.78 111 ALA A C 1
ATOM 851 O O . ALA A 1 111 ? 0.746 -9.620 -16.816 1.00 16.22 111 ALA A O 1
ATOM 853 N N . GLY A 1 112 ? 1.897 -10.930 -15.408 1.00 14.46 112 GLY A N 1
ATOM 854 C CA . GLY A 1 112 ? 1.111 -12.113 -15.725 1.00 14.01 112 GLY A CA 1
ATOM 855 C C . GLY A 1 112 ? 1.789 -13.129 -16.635 1.00 14.41 112 GLY A C 1
ATOM 856 O O . GLY A 1 112 ? 1.171 -14.116 -17.038 1.00 15.81 112 GLY A O 1
ATOM 857 N N . TYR A 1 113 ? 3.058 -12.903 -16.973 1.00 14.30 113 TYR A N 1
ATOM 858 C CA . TYR A 1 113 ? 3.822 -13.916 -17.680 1.00 14.44 113 TYR A CA 1
ATOM 859 C C . TYR A 1 113 ? 4.369 -14.913 -16.672 1.00 15.80 113 TYR A C 1
ATOM 860 O O . TYR A 1 113 ? 5.149 -14.547 -15.790 1.00 16.04 113 TYR A O 1
ATOM 869 N N . THR A 1 114 ? 3.973 -16.177 -16.793 1.00 13.97 114 THR A N 1
ATOM 870 C CA . THR A 1 114 ? 4.331 -17.166 -15.791 1.00 14.38 114 THR A CA 1
ATOM 871 C C . THR A 1 114 ? 5.473 -18.095 -16.203 1.00 14.65 114 THR A C 1
ATOM 872 O O . THR A 1 114 ? 5.976 -18.855 -15.383 1.00 14.52 114 THR A O 1
ATOM 876 N N . ALA A 1 115 ? 5.878 -18.026 -17.470 1.00 13.94 115 ALA A N 1
ATOM 877 C CA . ALA A 1 115 ? 6.956 -18.868 -17.982 1.00 14.68 115 ALA A CA 1
ATOM 878 C C . ALA A 1 115 ? 7.570 -18.139 -19.150 1.00 14.74 115 ALA A C 1
ATOM 879 O O . ALA A 1 115 ? 6.877 -17.373 -19.824 1.00 15.70 115 ALA A O 1
ATOM 881 N N . VAL A 1 116 ? 8.868 -18.335 -19.373 1.00 14.87 116 VAL A N 1
ATOM 882 C CA . VAL A 1 116 ? 9.543 -17.611 -20.441 1.00 14.98 116 VAL A CA 1
ATOM 883 C C . VAL A 1 116 ? 10.476 -18.531 -21.222 1.00 14.54 116 VAL A C 1
ATOM 884 O O . VAL A 1 116 ? 11.126 -19.399 -20.645 1.00 15.93 116 VAL A O 1
ATOM 888 N N . ALA A 1 117 ? 10.505 -18.338 -22.538 1.00 14.94 117 ALA A N 1
ATOM 889 C CA . ALA A 1 117 ? 11.512 -18.960 -23.398 1.00 15.28 117 ALA A CA 1
ATOM 890 C C . ALA A 1 117 ? 12.631 -17.949 -23.607 1.00 14.39 117 ALA A C 1
ATOM 891 O O . ALA A 1 117 ? 12.450 -16.936 -24.296 1.00 16.26 117 ALA A O 1
ATOM 893 N N . GLU A 1 118 ? 13.786 -18.240 -23.009 1.00 14.64 118 GLU A N 1
ATOM 894 C CA . GLU A 1 118 ? 14.932 -17.341 -23.095 1.00 15.07 118 GLU A CA 1
ATOM 895 C C . GLU A 1 118 ? 15.797 -17.733 -24.288 1.00 14.58 118 GLU A C 1
ATOM 896 O O . GLU A 1 118 ? 16.438 -18.790 -24.289 1.00 15.58 118 GLU A O 1
ATOM 902 N N . PHE A 1 119 ? 15.780 -16.873 -25.301 1.00 15.48 119 PHE A N 1
ATOM 903 C CA . PHE A 1 119 ? 16.459 -17.102 -26.575 1.00 16.04 119 PHE A CA 1
ATOM 904 C C . PHE A 1 119 ? 17.863 -16.524 -26.367 1.00 15.90 119 PHE A C 1
ATOM 905 O O . PHE A 1 119 ? 18.133 -15.334 -26.566 1.00 16.37 119 PHE A O 1
ATOM 913 N N . HIS A 1 120 ? 18.742 -17.410 -25.907 1.00 15.54 120 HIS A N 1
ATOM 914 C CA . HIS A 1 120 ? 19.968 -17.014 -25.229 1.00 16.26 120 HIS A CA 1
ATOM 915 C C . HIS A 1 120 ? 21.221 -17.200 -26.088 1.00 14.96 120 HIS A C 1
ATOM 916 O O . HIS A 1 120 ? 21.660 -18.327 -26.318 1.00 16.60 120 HIS A O 1
ATOM 923 N N . TYR A 1 121 ? 21.803 -16.091 -26.537 1.00 16.22 121 TYR A N 1
ATOM 924 C CA . TYR A 1 121 ? 22.965 -16.162 -27.426 1.00 16.36 121 TYR A CA 1
ATOM 925 C C . TYR A 1 121 ? 24.208 -15.481 -26.869 1.00 18.66 121 TYR A C 1
ATOM 926 O O . TYR A 1 121 ? 25.233 -15.429 -27.551 1.00 17.91 121 TYR A O 1
ATOM 935 N N . VAL A 1 122 ? 24.139 -14.955 -25.650 1.00 16.75 122 VAL A N 1
ATOM 936 C CA . VAL A 1 122 ? 25.347 -14.395 -25.038 1.00 16.26 122 VAL A CA 1
ATOM 937 C C . VAL A 1 122 ? 26.060 -15.530 -24.299 1.00 16.73 122 VAL A C 1
ATOM 938 O O . VAL A 1 122 ? 25.704 -15.886 -23.169 1.00 17.16 122 VAL A O 1
ATOM 942 N N . HIS A 1 123 ? 27.064 -16.116 -24.949 1.00 15.67 123 HIS A N 1
ATOM 943 C CA . HIS A 1 123 ? 27.708 -17.324 -24.439 1.00 16.59 123 HIS A CA 1
ATOM 944 C C . HIS A 1 123 ? 29.060 -17.077 -23.797 1.00 16.53 123 HIS A C 1
ATOM 945 O O . HIS A 1 123 ? 29.347 -17.592 -22.719 1.00 16.57 123 HIS A O 1
ATOM 952 N N . HIS A 1 124 ? 29.896 -16.301 -24.474 1.00 16.16 124 HIS A N 1
ATOM 953 C CA . HIS A 1 124 ? 31.318 -16.289 -24.134 1.00 16.77 124 HIS A CA 1
ATOM 954 C C . HIS A 1 124 ? 31.748 -15.044 -23.383 1.00 16.04 124 HIS A C 1
ATOM 955 O O . HIS A 1 124 ? 30.935 -14.157 -23.135 1.00 16.74 124 HIS A O 1
ATOM 962 N N . ASP A 1 125 ? 33.028 -14.979 -23.011 1.00 16.41 125 ASP A N 1
ATOM 963 C CA . ASP A 1 125 ? 33.540 -13.854 -22.235 1.00 15.45 125 ASP A CA 1
ATOM 964 C C . ASP A 1 125 ? 33.735 -12.594 -23.096 1.00 15.89 125 ASP A C 1
ATOM 965 O O . ASP A 1 125 ? 33.421 -12.597 -24.290 1.00 16.08 125 ASP A O 1
ATOM 970 N N . LEU A 1 126 ? 34.223 -11.511 -22.497 1.00 16.09 126 LEU A N 1
ATOM 971 C CA . LEU A 1 126 ? 34.268 -10.240 -23.223 1.00 17.48 126 LEU A CA 1
ATOM 972 C C . LEU A 1 126 ? 35.208 -10.298 -24.420 1.00 17.99 126 LEU A C 1
ATOM 973 O O . LEU A 1 126 ? 35.080 -9.504 -25.354 1.00 19.88 126 LEU A O 1
ATOM 978 N N . ASP A 1 127 ? 36.160 -11.227 -24.369 1.00 17.58 127 ASP A N 1
ATOM 979 C CA . ASP A 1 127 ? 37.100 -11.440 -25.466 1.00 18.48 127 ASP A CA 1
ATOM 980 C C . ASP A 1 127 ? 36.594 -12.434 -26.504 1.00 18.68 127 ASP A C 1
ATOM 981 O O . ASP A 1 127 ? 37.306 -12.740 -27.464 1.00 20.34 127 ASP A O 1
ATOM 986 N N . GLY A 1 128 ? 35.379 -12.947 -26.324 1.00 17.53 128 GLY A N 1
ATOM 987 C CA . GLY A 1 128 ? 34.857 -13.963 -27.217 1.00 18.65 128 GLY A CA 1
ATOM 988 C C . GLY A 1 128 ? 35.427 -15.349 -26.964 1.00 17.86 128 GLY A C 1
ATOM 989 O O . GLY A 1 128 ? 35.270 -16.246 -27.784 1.00 19.21 128 GLY A O 1
ATOM 990 N N . ARG A 1 129 ? 36.057 -15.538 -25.810 1.00 17.67 129 ARG A N 1
ATOM 991 C CA . ARG A 1 129 ? 36.609 -16.836 -25.455 1.00 16.74 129 ARG A CA 1
ATOM 992 C C . ARG A 1 129 ? 35.698 -17.550 -24.458 1.00 17.32 129 ARG A C 1
ATOM 993 O O . ARG A 1 129 ? 35.063 -16.916 -23.616 1.00 18.00 129 ARG A O 1
ATOM 1001 N N . SER A 1 130 ? 35.622 -18.869 -24.555 1.00 17.61 130 SER A N 1
ATOM 1002 C CA . SER A 1 130 ? 34.702 -19.608 -23.709 1.00 16.72 130 SER A CA 1
ATOM 1003 C C . SER A 1 130 ? 35.133 -19.587 -22.248 1.00 17.46 130 SER A C 1
ATOM 1004 O O . SER A 1 130 ? 36.336 -19.628 -21.936 1.00 18.89 130 SER A O 1
ATOM 1007 N N . TYR A 1 131 ? 34.154 -19.481 -21.351 1.00 16.64 131 TYR A N 1
ATOM 1008 C CA . TYR A 1 131 ? 34.417 -19.611 -19.926 1.00 15.53 131 TYR A CA 1
ATOM 1009 C C . TYR A 1 131 ? 34.902 -21.027 -19.609 1.00 16.08 131 TYR A C 1
ATOM 1010 O O . TYR A 1 131 ? 34.710 -21.953 -20.409 1.00 16.86 131 TYR A O 1
ATOM 1019 N N . ALA A 1 132 ? 35.518 -21.201 -18.445 1.00 16.77 132 ALA A N 1
ATOM 1020 C CA . ALA A 1 132 ? 36.093 -22.491 -18.095 1.00 17.61 132 ALA A CA 1
ATOM 1021 C C . ALA A 1 132 ? 35.033 -23.599 -18.218 1.00 18.59 132 ALA A C 1
ATOM 1022 O O . ALA A 1 132 ? 35.312 -24.685 -18.724 1.00 19.11 132 ALA A O 1
ATOM 1024 N N . ASP A 1 133 ? 33.814 -23.317 -17.760 1.00 17.49 133 ASP A N 1
ATOM 1025 C CA . ASP A 1 133 ? 32.658 -24.128 -18.128 1.00 18.61 133 ASP A CA 1
ATOM 1026 C C . ASP A 1 133 ? 31.886 -23.275 -19.128 1.00 15.81 133 ASP A C 1
ATOM 1027 O O . ASP A 1 133 ? 31.387 -22.207 -18.770 1.00 16.40 133 ASP A O 1
ATOM 1032 N N . PRO A 1 134 ? 31.839 -23.695 -20.401 1.00 15.54 134 PRO A N 1
ATOM 1033 C CA . PRO A 1 134 ? 31.205 -22.872 -21.437 1.00 18.26 134 PRO A CA 1
ATOM 1034 C C . PRO A 1 134 ? 29.743 -22.531 -21.142 1.00 17.30 134 PRO A C 1
ATOM 1035 O O . PRO A 1 134 ? 29.229 -21.593 -21.745 1.00 18.59 134 PRO A O 1
ATOM 1039 N N . ALA A 1 135 ? 29.111 -23.234 -20.213 1.00 16.42 135 ALA A N 1
ATOM 1040 C CA . ALA A 1 135 ? 27.708 -22.967 -19.893 1.00 17.37 135 ALA A CA 1
ATOM 1041 C C . ALA A 1 135 ? 27.520 -21.859 -18.859 1.00 17.58 135 ALA A C 1
ATOM 1042 O O . ALA A 1 135 ? 26.386 -21.543 -18.489 1.00 16.68 135 ALA A O 1
ATOM 1044 N N . GLU A 1 136 ? 28.620 -21.253 -18.420 1.00 16.37 136 GLU A N 1
ATOM 1045 C CA . GLU A 1 136 ? 28.608 -20.191 -17.411 1.00 15.79 136 GLU A CA 1
ATOM 1046 C C . GLU A 1 136 ? 27.351 -19.311 -17.456 1.00 16.34 136 GLU A C 1
ATOM 1047 O O . GLU A 1 136 ? 26.618 -19.222 -16.469 1.00 16.31 136 GLU A O 1
ATOM 1053 N N . LEU A 1 137 ? 27.109 -18.644 -18.582 1.00 15.40 137 LEU A N 1
ATOM 1054 C CA . LEU A 1 137 ? 26.023 -17.655 -18.655 1.00 13.92 137 LEU A CA 1
ATOM 1055 C C . LEU A 1 137 ? 24.647 -18.317 -18.756 1.00 15.99 137 LEU A C 1
ATOM 1056 O O . LEU A 1 137 ? 23.664 -17.775 -18.242 1.00 15.89 137 LEU A O 1
ATOM 1061 N N . SER A 1 138 ? 24.575 -19.476 -19.404 1.00 15.28 138 SER A N 1
ATOM 1062 C CA . SER A 1 138 ? 23.312 -20.226 -19.466 1.00 15.57 138 SER A CA 1
ATOM 1063 C C . SER A 1 138 ? 22.863 -20.618 -18.062 1.00 16.24 138 SER A C 1
ATOM 1064 O O . SER A 1 138 ? 21.678 -20.520 -17.715 1.00 16.13 138 SER A O 1
ATOM 1067 N N . LEU A 1 139 ? 23.803 -21.096 -17.255 1.00 15.46 139 LEU A N 1
ATOM 1068 C CA . LEU A 1 139 ? 23.507 -21.489 -15.885 1.00 16.58 139 LEU A CA 1
ATOM 1069 C C . LEU A 1 139 ? 23.032 -20.310 -15.031 1.00 16.22 139 LEU A C 1
ATOM 1070 O O . LEU A 1 139 ? 22.207 -20.480 -14.129 1.00 17.35 139 LEU A O 1
ATOM 1075 N N . ARG A 1 140 ? 23.547 -19.115 -15.307 1.00 14.59 140 ARG A N 1
ATOM 1076 C CA . ARG A 1 140 ? 23.099 -17.918 -14.598 1.00 14.41 140 ARG A CA 1
ATOM 1077 C C . ARG A 1 140 ? 21.676 -17.531 -14.972 1.00 15.78 140 ARG A C 1
ATOM 1078 O O . ARG A 1 140 ? 20.934 -17.057 -14.116 1.00 16.12 140 ARG A O 1
ATOM 1086 N N . ILE A 1 141 ? 21.305 -17.718 -16.238 1.00 14.91 141 ILE A N 1
ATOM 1087 C CA . ILE A 1 141 ? 19.914 -17.492 -16.647 1.00 14.52 141 ILE A CA 1
ATOM 1088 C C . ILE A 1 141 ? 18.992 -18.413 -15.843 1.00 15.89 141 ILE A C 1
ATOM 1089 O O . ILE A 1 141 ? 17.968 -17.979 -15.332 1.00 15.32 141 ILE A O 1
ATOM 1094 N N . SER A 1 142 ? 19.353 -19.687 -15.731 1.00 14.92 142 SER A N 1
ATOM 1095 C CA . SER A 1 142 ? 18.546 -20.643 -14.963 1.00 14.49 142 SER A CA 1
ATOM 1096 C C . SER A 1 142 ? 18.478 -20.244 -13.487 1.00 15.51 142 SER A C 1
ATOM 1097 O O . SER A 1 142 ? 17.403 -20.278 -12.871 1.00 15.76 142 SER A O 1
ATOM 1100 N N . ARG A 1 143 ? 19.606 -19.834 -12.912 1.00 15.44 143 ARG A N 1
ATOM 1101 C CA . ARG A 1 143 ? 19.599 -19.420 -11.515 1.00 15.16 143 ARG A CA 1
ATOM 1102 C C . ARG A 1 143 ? 18.711 -18.186 -11.316 1.00 14.83 143 ARG A C 1
ATOM 1103 O O . ARG A 1 143 ? 17.994 -18.083 -10.311 1.00 15.84 143 ARG A O 1
ATOM 1111 N N . ALA A 1 144 ? 18.767 -17.235 -12.252 1.00 13.44 144 ALA A N 1
ATOM 1112 C CA . ALA A 1 144 ? 17.919 -16.052 -12.176 1.00 13.71 144 ALA A CA 1
ATOM 1113 C C . ALA A 1 144 ? 16.439 -16.427 -12.247 1.00 14.84 144 ALA A C 1
ATOM 1114 O O . ALA A 1 144 ? 15.624 -15.888 -11.492 1.00 14.92 144 ALA A O 1
ATOM 1116 N N . ALA A 1 145 ? 16.101 -17.354 -13.141 1.00 14.65 145 ALA A N 1
ATOM 1117 C CA . ALA A 1 145 ? 14.704 -17.760 -13.281 1.00 15.77 145 ALA A CA 1
ATOM 1118 C C . ALA A 1 145 ? 14.226 -18.412 -11.991 1.00 14.16 145 ALA A C 1
ATOM 1119 O O . ALA A 1 145 ? 13.108 -18.141 -11.542 1.00 15.60 145 ALA A O 1
ATOM 1121 N N . SER A 1 146 ? 15.060 -19.250 -11.384 1.00 15.02 146 SER A N 1
ATOM 1122 C CA . SER A 1 146 ? 14.676 -19.872 -10.120 1.00 15.72 146 SER A CA 1
ATOM 1123 C C . SER A 1 146 ? 14.491 -18.833 -9.023 1.00 17.40 146 SER A C 1
ATOM 1124 O O . SER A 1 146 ? 13.577 -18.941 -8.207 1.00 18.59 146 SER A O 1
ATOM 1127 N N . ALA A 1 147 ? 15.369 -17.834 -8.988 1.00 16.08 147 ALA A N 1
ATOM 1128 C CA . ALA A 1 147 ? 15.272 -16.795 -7.969 1.00 16.36 147 ALA A CA 1
ATOM 1129 C C . ALA A 1 147 ? 13.975 -16.003 -8.102 1.00 16.79 147 ALA A C 1
ATOM 1130 O O . ALA A 1 147 ? 13.340 -15.670 -7.106 1.00 18.05 147 ALA A O 1
ATOM 1132 N N . ALA A 1 148 ? 13.586 -15.697 -9.336 1.00 15.65 148 ALA A N 1
ATOM 1133 C CA . ALA A 1 148 ? 12.331 -14.997 -9.583 1.00 15.69 148 ALA A CA 1
ATOM 1134 C C . ALA A 1 148 ? 11.119 -15.907 -9.361 1.00 15.65 148 ALA A C 1
ATOM 1135 O O . ALA A 1 148 ? 10.061 -15.455 -8.899 1.00 16.51 148 ALA A O 1
ATOM 1137 N N . GLY A 1 149 ? 11.280 -17.179 -9.700 1.00 14.42 149 GLY A N 1
ATOM 1138 C CA . GLY A 1 149 ? 10.202 -18.153 -9.582 1.00 15.87 149 GLY A CA 1
ATOM 1139 C C . GLY A 1 149 ? 9.414 -18.342 -10.863 1.00 16.59 149 GLY A C 1
ATOM 1140 O O . GLY A 1 149 ? 8.319 -18.901 -10.829 1.00 17.46 149 GLY A O 1
ATOM 1141 N N . ILE A 1 150 ? 9.962 -17.875 -11.983 1.00 16.27 150 ILE A N 1
ATOM 1142 C CA . ILE A 1 150 ? 9.298 -17.973 -13.284 1.00 14.69 150 ILE A CA 1
ATOM 1143 C C . ILE A 1 150 ? 9.641 -19.306 -13.968 1.00 15.24 150 ILE A C 1
ATOM 1144 O O . ILE A 1 150 ? 10.736 -19.834 -13.796 1.00 15.74 150 ILE A O 1
ATOM 1149 N N . GLY A 1 151 ? 8.699 -19.876 -14.715 1.00 15.00 151 GLY A N 1
ATOM 1150 C CA . GLY A 1 151 ? 9.024 -21.050 -15.506 1.00 15.74 151 GLY A CA 1
ATOM 1151 C C . GLY A 1 151 ? 10.018 -20.662 -16.595 1.00 14.13 151 GLY A C 1
ATOM 1152 O O . GLY A 1 151 ? 10.042 -19.503 -17.029 1.00 15.66 151 GLY A O 1
ATOM 1153 N N . LEU A 1 152 ? 10.834 -21.613 -17.040 1.00 16.69 152 LEU A N 1
ATOM 1154 C CA . LEU A 1 152 ? 11.887 -21.296 -17.996 1.00 14.84 152 LEU A CA 1
ATOM 1155 C C . LEU A 1 152 ? 12.096 -22.427 -18.982 1.00 16.32 152 LEU A C 1
ATOM 1156 O O . LEU A 1 152 ? 12.329 -23.562 -18.586 1.00 16.29 152 LEU A O 1
ATOM 1161 N N . THR A 1 153 ? 12.009 -22.101 -20.264 1.00 15.28 153 THR A N 1
ATOM 1162 C CA . THR A 1 153 ? 12.638 -22.915 -21.295 1.00 14.96 153 THR A CA 1
ATOM 1163 C C . THR A 1 153 ? 13.863 -22.163 -21.788 1.00 14.49 153 THR A C 1
ATOM 1164 O O . THR A 1 153 ? 13.751 -21.082 -22.383 1.00 16.11 153 THR A O 1
ATOM 1168 N N . LEU A 1 154 ? 15.035 -22.725 -21.513 1.00 15.14 154 LEU A N 1
ATOM 1169 C CA . LEU A 1 154 ? 16.274 -22.109 -21.978 1.00 14.36 154 LEU A CA 1
ATOM 1170 C C . LEU A 1 154 ? 16.567 -22.575 -23.401 1.00 15.29 154 LEU A C 1
ATOM 1171 O O . LEU A 1 154 ? 16.600 -23.790 -23.670 1.00 17.48 154 LEU A O 1
ATOM 1176 N N . LEU A 1 155 ? 16.737 -21.615 -24.303 1.00 15.48 155 LEU A N 1
ATOM 1177 C CA . LEU A 1 155 ? 17.074 -21.906 -25.691 1.00 16.70 155 LEU A CA 1
ATOM 1178 C C . LEU A 1 155 ? 18.487 -21.400 -25.970 1.00 16.19 155 LEU A C 1
ATOM 1179 O O . LEU A 1 155 ? 18.659 -20.278 -26.431 1.00 16.53 155 LEU A O 1
ATOM 1184 N N . PRO A 1 156 ? 19.514 -22.217 -25.675 1.00 16.63 156 PRO A N 1
ATOM 1185 C CA . PRO A 1 156 ? 20.830 -21.741 -26.115 1.00 16.16 156 PRO A CA 1
ATOM 1186 C C . PRO A 1 156 ? 20.813 -21.628 -27.636 1.00 16.75 156 PRO A C 1
ATOM 1187 O O . PRO A 1 156 ? 20.227 -22.473 -28.323 1.00 16.85 156 PRO A O 1
ATOM 1191 N N . VAL A 1 157 ? 21.450 -20.589 -28.150 1.00 17.20 157 VAL A N 1
ATOM 1192 C CA . VAL A 1 157 ? 21.333 -20.230 -29.556 1.00 17.42 157 VAL A CA 1
ATOM 1193 C C . VAL A 1 157 ? 22.598 -20.583 -30.334 1.00 18.39 157 VAL A C 1
ATOM 1194 O O . VAL A 1 157 ? 23.705 -20.196 -29.942 1.00 18.01 157 VAL A O 1
ATOM 1198 N N . LEU A 1 158 ? 22.433 -21.316 -31.432 1.00 18.88 158 LEU A N 1
ATOM 1199 C CA . LEU A 1 158 ? 23.524 -21.486 -32.390 1.00 19.63 158 LEU A CA 1
ATOM 1200 C C . LEU A 1 158 ? 23.640 -20.223 -33.232 1.00 19.42 158 LEU A C 1
ATOM 1201 O O . LEU A 1 158 ? 22.680 -19.803 -33.890 1.00 19.11 158 LEU A O 1
ATOM 1206 N N . TYR A 1 159 ? 24.831 -19.631 -33.202 1.00 18.06 159 TYR A N 1
ATOM 1207 C CA . TYR A 1 159 ? 25.117 -18.391 -33.907 1.00 18.37 159 TYR A CA 1
ATOM 1208 C C . TYR A 1 159 ? 26.541 -18.548 -34.413 1.00 19.66 159 TYR A C 1
ATOM 1209 O O . TYR A 1 159 ? 27.458 -18.772 -33.619 1.00 20.14 159 TYR A O 1
ATOM 1218 N N . SER A 1 160 ? 26.731 -18.457 -35.727 1.00 20.28 160 SER A N 1
ATOM 1219 C CA . SER A 1 160 ? 28.038 -18.798 -36.298 1.00 20.90 160 SER A CA 1
ATOM 1220 C C . SER A 1 160 ? 28.537 -17.812 -37.351 1.00 22.35 160 SER A C 1
ATOM 1221 O O . SER A 1 160 ? 29.738 -17.765 -37.638 1.00 23.72 160 SER A O 1
ATOM 1224 N N . HIS A 1 161 ? 27.629 -17.019 -37.915 1.00 20.90 161 HIS A N 1
ATOM 1225 C CA . HIS A 1 161 ? 27.956 -16.204 -39.085 1.00 22.84 161 HIS A CA 1
ATOM 1226 C C . HIS A 1 161 ? 27.298 -14.829 -39.088 1.00 21.08 161 HIS A C 1
ATOM 1227 O O . HIS A 1 161 ? 26.292 -14.606 -38.411 1.00 22.17 161 HIS A O 1
ATOM 1234 N N . ALA A 1 162 ? 27.859 -13.917 -39.876 1.00 22.50 162 ALA A N 1
ATOM 1235 C CA . ALA A 1 162 ? 27.368 -12.537 -39.933 1.00 21.66 162 ALA A CA 1
ATOM 1236 C C . ALA A 1 162 ? 26.350 -12.316 -41.045 1.00 23.34 162 ALA A C 1
ATOM 1237 O O . ALA A 1 162 ? 25.800 -11.221 -41.167 1.00 25.57 162 ALA A O 1
ATOM 1239 N N . GLY A 1 163 ? 26.103 -13.340 -41.855 1.00 25.14 163 GLY A N 1
ATOM 1240 C CA . GLY A 1 163 ? 25.163 -13.205 -42.951 1.00 23.42 163 GLY A CA 1
ATOM 1241 C C . GLY A 1 163 ? 25.037 -14.419 -43.845 1.00 25.98 163 GLY A C 1
ATOM 1242 O O . GLY A 1 163 ? 25.817 -15.367 -43.745 1.00 25.07 163 GLY A O 1
ATOM 1243 N N . PHE A 1 164 ? 24.039 -14.378 -44.723 1.00 24.81 164 PHE A N 1
ATOM 1244 C CA . PHE A 1 164 ? 23.785 -15.449 -45.677 1.00 27.37 164 PHE A CA 1
ATOM 1245 C C . PHE A 1 164 ? 25.058 -15.867 -46.407 1.00 27.67 164 PHE A C 1
ATOM 1246 O O . PHE A 1 164 ? 25.897 -15.030 -46.752 1.00 28.32 164 PHE A O 1
ATOM 1254 N N . GLY A 1 165 ? 25.181 -17.167 -46.644 1.00 28.24 165 GLY A N 1
ATOM 1255 C CA . GLY A 1 165 ? 26.338 -17.718 -47.323 1.00 28.87 165 GLY A CA 1
ATOM 1256 C C . GLY A 1 165 ? 27.486 -17.998 -46.371 1.00 30.85 165 GLY A C 1
ATOM 1257 O O . GLY A 1 165 ? 28.619 -18.212 -46.798 1.00 30.74 165 GLY A O 1
ATOM 1258 N N . GLY A 1 166 ? 27.196 -17.993 -45.074 1.00 26.43 166 GLY A N 1
ATOM 1259 C CA . GLY A 1 166 ? 28.209 -18.272 -44.076 1.00 25.42 166 GLY A CA 1
ATOM 1260 C C . GLY A 1 166 ? 29.293 -17.218 -44.009 1.00 26.02 166 GLY A C 1
ATOM 1261 O O . GLY A 1 166 ? 30.476 -17.540 -43.911 1.00 24.64 166 GLY A O 1
ATOM 1262 N N . GLN A 1 167 ? 28.899 -15.950 -44.060 1.00 24.13 167 GLN A N 1
ATOM 1263 C CA . GLN A 1 167 ? 29.848 -14.854 -43.897 1.00 22.89 167 GLN A CA 1
ATOM 1264 C C . GLN A 1 167 ? 30.513 -14.928 -42.527 1.00 25.09 167 GLN A C 1
ATOM 1265 O O . GLN A 1 167 ? 29.915 -15.412 -41.565 1.00 24.82 167 GLN A O 1
ATOM 1271 N N . PRO A 1 168 ? 31.761 -14.461 -42.431 1.00 23.64 168 PRO A N 1
ATOM 1272 C CA . PRO A 1 168 ? 32.469 -14.560 -41.152 1.00 23.69 168 PRO A CA 1
ATOM 1273 C C . PRO A 1 168 ? 31.838 -13.666 -40.080 1.00 24.21 168 PRO A C 1
ATOM 1274 O O . PRO A 1 168 ? 31.474 -12.518 -40.348 1.00 23.32 168 PRO A O 1
ATOM 1278 N N . ALA A 1 169 ? 31.726 -14.194 -38.868 1.00 24.08 169 ALA A N 1
ATOM 1279 C CA . ALA A 1 169 ? 31.158 -13.425 -37.765 1.00 22.06 169 ALA A CA 1
ATOM 1280 C C . ALA A 1 169 ? 31.930 -12.126 -37.539 1.00 24.13 169 ALA A C 1
ATOM 1281 O O . ALA A 1 169 ? 33.157 -12.091 -37.636 1.00 25.15 169 ALA A O 1
ATOM 1283 N N . SER A 1 170 ? 31.208 -11.056 -37.236 1.00 22.04 170 SER A N 1
ATOM 1284 C CA . SER A 1 170 ? 31.844 -9.790 -36.911 1.00 19.11 170 SER A CA 1
ATOM 1285 C C . SER A 1 170 ? 32.364 -9.796 -35.475 1.00 20.45 170 SER A C 1
ATOM 1286 O O . SER A 1 170 ? 31.946 -10.612 -34.648 1.00 19.12 170 SER A O 1
ATOM 1289 N N . GLU A 1 171 ? 33.281 -8.885 -35.174 1.00 20.47 171 GLU A N 1
ATOM 1290 C CA . GLU A 1 171 ? 33.802 -8.759 -33.822 1.00 20.46 171 GLU A CA 1
ATOM 1291 C C . GLU A 1 171 ? 32.685 -8.484 -32.819 1.00 21.25 171 GLU A C 1
ATOM 1292 O O . GLU A 1 171 ? 32.731 -8.958 -31.683 1.00 22.32 171 GLU A O 1
ATOM 1298 N N . GLY A 1 172 ? 31.686 -7.715 -33.240 1.00 20.58 172 GLY A N 1
ATOM 1299 C CA . GLY A 1 172 ? 30.566 -7.404 -32.368 1.00 23.15 172 GLY A CA 1
ATOM 1300 C C . GLY A 1 172 ? 29.735 -8.615 -31.987 1.00 21.53 172 GLY A C 1
ATOM 1301 O O . GLY A 1 172 ? 28.935 -8.564 -31.047 1.00 20.58 172 GLY A O 1
ATOM 1302 N N . GLN A 1 173 ? 29.918 -9.713 -32.717 1.00 19.26 173 GLN A N 1
ATOM 1303 C CA . GLN A 1 173 ? 29.156 -10.940 -32.491 1.00 17.64 173 GLN A CA 1
ATOM 1304 C C . GLN A 1 173 ? 29.987 -11.998 -31.753 1.00 17.62 173 GLN A C 1
ATOM 1305 O O . GLN A 1 173 ? 29.541 -13.121 -31.556 1.00 18.59 173 GLN A O 1
ATOM 1311 N N . ARG A 1 174 ? 31.201 -11.634 -31.348 1.00 17.66 174 ARG A N 1
ATOM 1312 C CA . ARG A 1 174 ? 32.150 -12.622 -30.831 1.00 16.63 174 ARG A CA 1
ATOM 1313 C C . ARG A 1 174 ? 31.643 -13.415 -29.627 1.00 17.24 174 ARG A C 1
ATOM 1314 O O . ARG A 1 174 ? 32.009 -14.579 -29.438 1.00 18.53 174 ARG A O 1
ATOM 1322 N N . ARG A 1 175 ? 30.797 -12.793 -28.810 1.00 17.19 175 ARG A N 1
ATOM 1323 C CA . ARG A 1 175 ? 30.333 -13.493 -27.622 1.00 15.40 175 ARG A CA 1
ATOM 1324 C C . ARG A 1 175 ? 29.278 -14.546 -27.942 1.00 16.29 175 ARG A C 1
ATOM 1325 O O . ARG A 1 175 ? 28.937 -15.346 -27.075 1.00 16.62 175 ARG A O 1
ATOM 1333 N N . PHE A 1 176 ? 28.787 -14.551 -29.182 1.00 16.28 176 PHE A N 1
ATOM 1334 C CA . PHE A 1 176 ? 27.664 -15.411 -29.555 1.00 16.68 176 PHE A CA 1
ATOM 1335 C C . PHE A 1 176 ? 28.105 -16.709 -30.218 1.00 17.30 176 PHE A C 1
ATOM 1336 O O . PHE A 1 176 ? 27.294 -17.617 -30.393 1.00 17.32 176 PHE A O 1
ATOM 1344 N N . ILE A 1 177 ? 29.364 -16.779 -30.637 1.00 19.35 177 ILE A N 1
ATOM 1345 C CA . ILE A 1 177 ? 29.758 -17.745 -31.656 1.00 18.34 177 ILE A CA 1
ATOM 1346 C C . ILE A 1 177 ? 30.109 -19.136 -31.146 1.00 17.77 177 ILE A C 1
ATOM 1347 O O . ILE A 1 177 ? 30.922 -19.297 -30.235 1.00 19.82 177 ILE A O 1
ATOM 1352 N N . ASN A 1 178 ? 29.484 -20.136 -31.755 1.00 18.65 178 ASN A N 1
ATOM 1353 C CA . ASN A 1 178 ? 29.891 -21.528 -31.601 1.00 18.59 178 ASN A CA 1
ATOM 1354 C C . ASN A 1 178 ? 29.735 -22.205 -32.943 1.00 20.78 178 ASN A C 1
ATOM 1355 O O . ASN A 1 178 ? 28.865 -21.832 -33.734 1.00 21.05 178 ASN A O 1
ATOM 1360 N N . GLY A 1 179 ? 30.558 -23.218 -33.188 1.00 21.72 179 GLY A N 1
ATOM 1361 C CA . GLY A 1 179 ? 30.304 -24.125 -34.289 1.00 24.09 179 GLY A CA 1
ATOM 1362 C C . GLY A 1 179 ? 29.283 -25.161 -33.855 1.00 23.27 179 GLY A C 1
ATOM 1363 O O . GLY A 1 179 ? 28.922 -25.222 -32.680 1.00 21.66 179 GLY A O 1
ATOM 1364 N N . SER A 1 180 ? 28.819 -25.984 -34.791 1.00 21.83 180 SER A N 1
ATOM 1365 C CA . SER A 1 180 ? 27.801 -26.989 -34.490 1.00 23.68 180 SER A CA 1
ATOM 1366 C C . SER A 1 180 ? 28.221 -27.944 -33.374 1.00 22.13 180 SER A C 1
ATOM 1367 O O . SER A 1 180 ? 27.415 -28.309 -32.516 1.00 23.23 180 SER A O 1
ATOM 1370 N N . GLU A 1 181 ? 29.479 -28.375 -33.397 1.00 22.33 181 GLU A N 1
ATOM 1371 C CA . GLU A 1 181 ? 29.950 -29.346 -32.417 1.00 23.83 181 GLU A CA 1
ATOM 1372 C C . GLU A 1 181 ? 29.942 -28.793 -30.988 1.00 23.71 181 GLU A C 1
ATOM 1373 O O . GLU A 1 181 ? 29.440 -29.442 -30.062 1.00 21.75 181 GLU A O 1
ATOM 1379 N N . ALA A 1 182 ? 30.496 -27.598 -30.814 1.00 21.42 182 ALA A N 1
ATOM 1380 C CA . ALA A 1 182 ? 30.520 -26.952 -29.505 1.00 20.52 182 ALA A CA 1
ATOM 1381 C C . ALA A 1 182 ? 29.095 -26.666 -29.039 1.00 21.00 182 ALA A C 1
ATOM 1382 O O . ALA A 1 182 ? 28.768 -26.850 -27.868 1.00 20.57 182 ALA A O 1
ATOM 1384 N N . TYR A 1 183 ? 28.251 -26.227 -29.962 1.00 20.28 183 TYR A N 1
ATOM 1385 C CA . TYR A 1 183 ? 26.849 -25.985 -29.632 1.00 20.41 183 TYR A CA 1
ATOM 1386 C C . TYR A 1 183 ? 26.157 -27.243 -29.116 1.00 20.83 183 TYR A C 1
ATOM 1387 O O . TYR A 1 183 ? 25.453 -27.207 -28.104 1.00 20.21 183 TYR A O 1
ATOM 1396 N N . LEU A 1 184 ? 26.337 -28.358 -29.819 1.00 20.71 184 LEU A N 1
ATOM 1397 C CA . LEU A 1 184 ? 25.702 -29.603 -29.412 1.00 21.53 184 LEU A CA 1
ATOM 1398 C C . LEU A 1 184 ? 26.228 -30.089 -28.073 1.00 20.70 184 LEU A C 1
ATOM 1399 O O . LEU A 1 184 ? 25.487 -30.676 -27.283 1.00 23.11 184 LEU A O 1
ATOM 1404 N N . GLU A 1 185 ? 27.508 -29.848 -27.814 1.00 19.82 185 GLU A N 1
ATOM 1405 C CA . GLU A 1 185 ? 28.064 -30.179 -26.514 1.00 22.75 185 GLU A CA 1
ATOM 1406 C C . GLU A 1 185 ? 27.431 -29.331 -25.411 1.00 20.70 185 GLU A C 1
ATOM 1407 O O . GLU A 1 185 ? 27.097 -29.849 -24.348 1.00 21.47 185 GLU A O 1
ATOM 1413 N N . LEU A 1 186 ? 27.277 -28.036 -25.667 1.00 20.11 186 LEU A N 1
ATOM 1414 C CA . LEU A 1 186 ? 26.630 -27.134 -24.711 1.00 20.06 186 LEU A CA 1
ATOM 1415 C C . LEU A 1 186 ? 25.198 -27.579 -24.436 1.00 21.45 186 LEU A C 1
ATOM 1416 O O . LEU A 1 186 ? 24.764 -27.671 -23.286 1.00 20.29 186 LEU A O 1
ATOM 1421 N N . LEU A 1 187 ? 24.475 -27.861 -25.509 1.00 19.86 187 LEU A N 1
ATOM 1422 C CA . LEU A 1 187 ? 23.092 -28.278 -25.403 1.00 22.10 187 LEU A CA 1
ATOM 1423 C C . LEU A 1 187 ? 22.972 -29.516 -24.525 1.00 22.67 187 LEU A C 1
ATOM 1424 O O . LEU A 1 187 ? 22.157 -29.560 -23.593 1.00 22.94 187 LEU A O 1
ATOM 1429 N N . GLN A 1 188 ? 23.792 -30.527 -24.806 1.00 23.03 188 GLN A N 1
ATOM 1430 C CA . GLN A 1 188 ? 23.711 -31.768 -24.051 1.00 23.97 188 GLN A CA 1
ATOM 1431 C C . GLN A 1 188 ? 24.096 -31.558 -22.583 1.00 23.74 188 GLN A C 1
ATOM 1432 O O . GLN A 1 188 ? 23.458 -32.114 -21.683 1.00 26.35 188 GLN A O 1
ATOM 1438 N N . ARG A 1 189 ? 25.115 -30.734 -22.348 1.00 21.54 189 ARG A N 1
ATOM 1439 C CA . ARG A 1 189 ? 25.609 -30.456 -21.002 1.00 21.15 189 ARG A CA 1
ATOM 1440 C C . ARG A 1 189 ? 24.588 -29.682 -20.157 1.00 21.30 189 ARG A C 1
ATOM 1441 O O . ARG A 1 189 ? 24.606 -29.760 -18.927 1.00 22.12 189 ARG A O 1
ATOM 1449 N N . LEU A 1 190 ? 23.712 -28.933 -20.815 1.00 19.86 190 LEU A N 1
ATOM 1450 C CA . LEU A 1 190 ? 22.687 -28.180 -20.091 1.00 19.69 190 LEU A CA 1
ATOM 1451 C C . LEU A 1 190 ? 21.523 -29.045 -19.602 1.00 19.94 190 LEU A C 1
ATOM 1452 O O . LEU A 1 190 ? 20.770 -28.633 -18.728 1.00 19.87 190 LEU A O 1
ATOM 1457 N N . ARG A 1 191 ? 21.359 -30.239 -20.161 1.00 20.35 191 ARG A N 1
ATOM 1458 C CA . ARG A 1 191 ? 20.190 -31.037 -19.815 1.00 20.37 191 ARG A CA 1
ATOM 1459 C C . ARG A 1 191 ? 20.081 -31.287 -18.312 1.00 19.73 191 ARG A C 1
ATOM 1460 O O . ARG A 1 191 ? 19.034 -31.045 -17.716 1.00 20.81 191 ARG A O 1
ATOM 1468 N N . ALA A 1 192 ? 21.158 -31.773 -17.703 1.00 21.07 192 ALA A N 1
ATOM 1469 C CA . ALA A 1 192 ? 21.125 -32.126 -16.287 1.00 20.03 192 ALA A CA 1
ATOM 1470 C C . ALA A 1 192 ? 20.807 -30.944 -15.356 1.00 21.86 192 ALA A C 1
ATOM 1471 O O . ALA A 1 192 ? 19.881 -31.032 -14.554 1.00 21.43 192 ALA A O 1
ATOM 1473 N N . PRO A 1 193 ? 21.566 -29.834 -15.462 1.00 19.99 193 PRO A N 1
ATOM 1474 C CA . PRO A 1 193 ? 21.275 -28.721 -14.547 1.00 18.48 193 PRO A CA 1
ATOM 1475 C C . PRO A 1 193 ? 19.872 -28.138 -14.759 1.00 18.36 193 PRO A C 1
ATOM 1476 O O . PRO A 1 193 ? 19.195 -27.770 -13.796 1.00 19.66 193 PRO A O 1
ATOM 1480 N N . LEU A 1 194 ? 19.432 -28.053 -16.008 1.00 18.00 194 LEU A N 1
ATOM 1481 C CA . LEU A 1 194 ? 18.098 -27.541 -16.265 1.00 19.49 194 LEU A CA 1
ATOM 1482 C C . LEU A 1 194 ? 17.042 -28.473 -15.661 1.00 19.31 194 LEU A C 1
ATOM 1483 O O . LEU A 1 194 ? 16.123 -28.021 -14.978 1.00 19.24 194 LEU A O 1
ATOM 1488 N N . GLU A 1 195 ? 17.198 -29.772 -15.883 1.00 20.08 195 GLU A N 1
ATOM 1489 C CA . GLU A 1 195 ? 16.260 -30.743 -15.331 1.00 21.32 195 GLU A CA 1
ATOM 1490 C C . GLU A 1 195 ? 16.218 -30.621 -13.806 1.00 21.61 195 GLU A C 1
ATOM 1491 O O . GLU A 1 195 ? 15.141 -30.673 -13.194 1.00 21.29 195 GLU A O 1
ATOM 1497 N N . ALA A 1 196 ? 17.387 -30.446 -13.194 1.00 20.32 196 ALA A N 1
ATOM 1498 C CA . ALA A 1 196 ? 17.462 -30.357 -11.738 1.00 19.92 196 ALA A CA 1
ATOM 1499 C C . ALA A 1 196 ? 16.672 -29.161 -11.203 1.00 20.54 196 ALA A C 1
ATOM 1500 O O . ALA A 1 196 ? 16.136 -29.212 -10.097 1.00 21.75 196 ALA A O 1
ATOM 1502 N N . ALA A 1 197 ? 16.618 -28.079 -11.983 1.00 18.95 197 ALA A N 1
ATOM 1503 C CA . ALA A 1 197 ? 15.909 -26.869 -11.585 1.00 20.31 197 ALA A CA 1
ATOM 1504 C C . ALA A 1 197 ? 14.428 -26.893 -11.957 1.00 18.93 197 ALA A C 1
ATOM 1505 O O . ALA A 1 197 ? 13.683 -25.952 -11.652 1.00 20.93 197 ALA A O 1
ATOM 1507 N N . GLY A 1 198 ? 14.002 -27.958 -12.626 1.00 19.88 198 GLY A N 1
ATOM 1508 C CA . GLY A 1 198 ? 12.634 -28.034 -13.113 1.00 20.41 198 GLY A CA 1
ATOM 1509 C C . GLY A 1 198 ? 12.418 -27.211 -14.370 1.00 19.90 198 GLY A C 1
ATOM 1510 O O . GLY A 1 198 ? 11.280 -26.927 -14.760 1.00 23.50 198 GLY A O 1
ATOM 1511 N N . HIS A 1 199 ? 13.521 -26.824 -15.004 1.00 18.22 199 HIS A N 1
ATOM 1512 C CA . HIS A 1 199 ? 13.481 -26.014 -16.218 1.00 17.37 199 HIS A CA 1
ATOM 1513 C C . HIS A 1 199 ? 13.530 -26.866 -17.476 1.00 17.01 199 HIS A C 1
ATOM 1514 O O . HIS A 1 199 ? 13.885 -28.043 -17.428 1.00 21.10 199 HIS A O 1
ATOM 1521 N N . SER A 1 200 ? 13.171 -26.263 -18.601 1.00 17.06 200 SER A N 1
ATOM 1522 C CA . SER A 1 200 ? 13.155 -26.969 -19.874 1.00 18.83 200 SER A CA 1
ATOM 1523 C C . SER A 1 200 ? 14.216 -26.439 -20.831 1.00 18.29 200 SER A C 1
ATOM 1524 O O . SER A 1 200 ? 14.844 -25.402 -20.580 1.00 16.56 200 SER A O 1
ATOM 1527 N N . LEU A 1 201 ? 14.416 -27.172 -21.922 1.00 18.98 201 LEU A N 1
ATOM 1528 C CA . LEU A 1 201 ? 15.443 -26.866 -22.908 1.00 17.69 201 LEU A CA 1
ATOM 1529 C C . LEU A 1 201 ? 14.834 -26.859 -24.311 1.00 17.42 201 LEU A C 1
ATOM 1530 O O . LEU A 1 201 ? 13.842 -27.553 -24.572 1.00 19.48 201 LEU A O 1
ATOM 1535 N N . GLY A 1 202 ? 15.412 -26.071 -25.208 1.00 18.02 202 GLY A N 1
ATOM 1536 C CA . GLY A 1 202 ? 15.056 -26.123 -26.615 1.00 18.75 202 GLY A CA 1
ATOM 1537 C C . GLY A 1 202 ? 16.274 -25.914 -27.500 1.00 19.10 202 GLY A C 1
ATOM 1538 O O . GLY A 1 202 ? 17.269 -25.332 -27.063 1.00 20.02 202 GLY A O 1
ATOM 1539 N N . LEU A 1 203 ? 16.200 -26.436 -28.726 1.00 20.47 203 LEU A N 1
ATOM 1540 C CA . LEU A 1 203 ? 17.159 -26.150 -29.798 1.00 20.30 203 LEU A CA 1
ATOM 1541 C C . LEU A 1 203 ? 16.850 -24.791 -30.396 1.00 20.84 203 LEU A C 1
ATOM 1542 O O . LEU A 1 203 ? 15.692 -24.387 -30.456 1.00 19.09 203 LEU A O 1
ATOM 1547 N N . CYS A 1 204 ? 17.873 -24.089 -30.866 1.00 18.17 204 CYS A N 1
ATOM 1548 C CA . CYS A 1 204 ? 17.652 -22.763 -31.408 1.00 17.52 204 CYS A CA 1
ATOM 1549 C C . CYS A 1 204 ? 18.733 -22.329 -32.395 1.00 18.99 204 CYS A C 1
ATOM 1550 O O . CYS A 1 204 ? 19.926 -22.427 -32.101 1.00 19.15 204 CYS A O 1
ATOM 1553 N N . PHE A 1 205 ? 18.302 -21.874 -33.569 1.00 18.60 205 PHE A N 1
ATOM 1554 C CA . PHE A 1 205 ? 19.171 -21.213 -34.535 1.00 20.15 205 PHE A CA 1
ATOM 1555 C C . PHE A 1 205 ? 18.871 -19.731 -34.490 1.00 17.53 205 PHE A C 1
ATOM 1556 O O . PHE A 1 205 ? 17.705 -19.340 -34.494 1.00 19.07 205 PHE A O 1
ATOM 1564 N N . HIS A 1 206 ? 19.894 -18.887 -34.450 1.00 17.51 206 HIS A N 1
ATOM 1565 C CA . HIS A 1 206 ? 19.591 -17.467 -34.325 1.00 17.53 206 HIS A CA 1
ATOM 1566 C C . HIS A 1 206 ? 18.681 -16.971 -35.453 1.00 20.37 206 HIS A C 1
ATOM 1567 O O . HIS A 1 206 ? 17.675 -16.287 -35.206 1.00 18.84 206 HIS A O 1
ATOM 1574 N N . SER A 1 207 ? 19.047 -17.323 -36.685 1.00 20.12 207 SER A N 1
ATOM 1575 C CA . SER A 1 207 ? 18.369 -16.849 -37.884 1.00 18.65 207 SER A CA 1
ATOM 1576 C C . SER A 1 207 ? 19.031 -17.530 -39.068 1.00 21.68 207 SER A C 1
ATOM 1577 O O . SER A 1 207 ? 20.093 -18.131 -38.917 1.00 20.50 207 SER A O 1
ATOM 1580 N N . LEU A 1 208 ? 18.434 -17.409 -40.248 1.00 21.11 208 LEU A N 1
ATOM 1581 C CA . LEU A 1 208 ? 19.043 -17.987 -41.447 1.00 22.69 208 LEU A CA 1
ATOM 1582 C C . LEU A 1 208 ? 20.287 -17.198 -41.858 1.00 23.57 208 LEU A C 1
ATOM 1583 O O . LEU A 1 208 ? 21.114 -17.688 -42.634 1.00 24.93 208 LEU A O 1
ATOM 1588 N N . ARG A 1 209 ? 20.429 -15.985 -41.336 1.00 21.54 209 ARG A N 1
ATOM 1589 C CA . ARG A 1 209 ? 21.618 -15.176 -41.590 1.00 22.73 209 ARG A CA 1
ATOM 1590 C C . ARG A 1 209 ? 22.819 -15.698 -40.812 1.00 23.51 209 ARG A C 1
ATOM 1591 O O . ARG A 1 209 ? 23.960 -15.583 -41.264 1.00 22.50 209 ARG A O 1
ATOM 1599 N N . ALA A 1 210 ? 22.558 -16.257 -39.635 1.00 21.67 210 ALA A N 1
ATOM 1600 C CA . ALA A 1 210 ? 23.623 -16.508 -38.670 1.00 21.41 210 ALA A CA 1
ATOM 1601 C C . ALA A 1 210 ? 24.118 -17.950 -38.665 1.00 21.27 210 ALA A C 1
ATOM 1602 O O . ALA A 1 210 ? 25.116 -18.263 -38.021 1.00 21.61 210 ALA A O 1
ATOM 1604 N N . VAL A 1 211 ? 23.417 -18.829 -39.372 1.00 21.16 211 VAL A N 1
ATOM 1605 C CA . VAL A 1 211 ? 23.855 -20.217 -39.498 1.00 21.97 211 VAL A CA 1
ATOM 1606 C C . VAL A 1 211 ? 23.752 -20.665 -40.949 1.00 26.48 211 VAL A C 1
ATOM 1607 O O . VAL A 1 211 ? 23.146 -19.979 -41.771 1.00 25.07 211 VAL A O 1
ATOM 1611 N N . THR A 1 212 ? 24.353 -21.812 -41.258 1.00 24.30 212 THR A N 1
ATOM 1612 C CA . THR A 1 212 ? 24.298 -22.361 -42.612 1.00 26.54 212 THR A CA 1
ATOM 1613 C C . THR A 1 212 ? 23.315 -23.519 -42.704 1.00 25.09 212 THR A C 1
ATOM 1614 O O . THR A 1 212 ? 22.970 -24.135 -41.695 1.00 24.87 212 THR A O 1
ATOM 1618 N N . PRO A 1 213 ? 22.857 -23.823 -43.926 1.00 25.43 213 PRO A N 1
ATOM 1619 C CA . PRO A 1 213 ? 21.978 -24.977 -44.111 1.00 27.02 213 PRO A CA 1
ATOM 1620 C C . PRO A 1 213 ? 22.614 -26.269 -43.584 1.00 25.49 213 PRO A C 1
ATOM 1621 O O . PRO A 1 213 ? 21.916 -27.082 -42.990 1.00 25.32 213 PRO A O 1
ATOM 1625 N N . GLN A 1 214 ? 23.917 -26.450 -43.786 1.00 27.22 214 GLN A N 1
ATOM 1626 C CA . GLN A 1 214 ? 24.580 -27.648 -43.285 1.00 28.76 214 GLN A CA 1
ATOM 1627 C C . GLN A 1 214 ? 24.504 -27.725 -41.761 1.00 26.58 214 GLN A C 1
ATOM 1628 O O . GLN A 1 214 ? 24.263 -28.788 -41.200 1.00 27.78 214 GLN A O 1
ATOM 1634 N N . GLN A 1 215 ? 24.692 -26.590 -41.093 1.00 25.60 215 GLN A N 1
ATOM 1635 C CA . GLN A 1 215 ? 24.580 -26.565 -39.636 1.00 25.39 215 GLN A CA 1
ATOM 1636 C C . GLN A 1 215 ? 23.186 -26.945 -39.154 1.00 24.52 215 GLN A C 1
ATOM 1637 O O . GLN A 1 215 ? 23.037 -27.690 -38.186 1.00 25.18 215 GLN A O 1
ATOM 1643 N N . ILE A 1 216 ? 22.168 -26.428 -39.828 1.00 23.74 216 ILE A N 1
ATOM 1644 C CA . ILE A 1 216 ? 20.792 -26.772 -39.490 1.00 23.88 216 ILE A CA 1
ATOM 1645 C C . ILE A 1 216 ? 20.575 -28.284 -39.598 1.00 26.17 216 ILE A C 1
ATOM 1646 O O . ILE A 1 216 ? 20.066 -28.914 -38.674 1.00 24.79 216 ILE A O 1
ATOM 1651 N N . ALA A 1 217 ? 20.991 -28.863 -40.720 1.00 26.52 217 ALA A N 1
ATOM 1652 C CA . ALA A 1 217 ? 20.851 -30.298 -40.933 1.00 26.86 217 ALA A CA 1
ATOM 1653 C C . ALA A 1 217 ? 21.578 -31.087 -39.851 1.00 24.42 217 ALA A C 1
ATOM 1654 O O . ALA A 1 217 ? 21.029 -32.029 -39.279 1.00 27.74 217 ALA A O 1
ATOM 1656 N N . THR A 1 218 ? 22.821 -30.698 -39.584 1.00 26.22 218 THR A N 1
ATOM 1657 C CA . THR A 1 218 ? 23.631 -31.366 -38.573 1.00 27.61 218 THR A CA 1
ATOM 1658 C C . THR A 1 218 ? 22.953 -31.342 -37.214 1.00 26.14 218 THR A C 1
ATOM 1659 O O . THR A 1 218 ? 22.843 -32.364 -36.546 1.00 27.04 218 THR A O 1
ATOM 1663 N N . VAL A 1 219 ? 22.494 -30.166 -36.800 1.00 23.60 219 VAL A N 1
ATOM 1664 C CA . VAL A 1 219 ? 21.883 -30.048 -35.489 1.00 25.41 219 VAL A CA 1
ATOM 1665 C C . VAL A 1 219 ? 20.575 -30.827 -35.402 1.00 22.80 219 VAL A C 1
ATOM 1666 O O . VAL A 1 219 ? 20.306 -31.487 -34.402 1.00 24.26 219 VAL A O 1
ATOM 1670 N N . LEU A 1 220 ? 19.767 -30.764 -36.457 1.00 24.28 220 LEU A N 1
ATOM 1671 C CA . LEU A 1 220 ? 18.474 -31.441 -36.443 1.00 24.86 220 LEU A CA 1
ATOM 1672 C C . LEU A 1 220 ? 18.614 -32.960 -36.514 1.00 25.74 220 LEU A C 1
ATOM 1673 O O . LEU A 1 220 ? 17.702 -33.694 -36.123 1.00 26.71 220 LEU A O 1
ATOM 1678 N N . ALA A 1 221 ? 19.762 -33.422 -37.000 1.00 26.77 221 ALA A N 1
ATOM 1679 C CA . ALA A 1 221 ? 20.030 -34.855 -37.114 1.00 28.54 221 ALA A CA 1
ATOM 1680 C C . ALA A 1 221 ? 20.707 -35.425 -35.866 1.00 29.16 221 ALA A C 1
ATOM 1681 O O . ALA A 1 221 ? 21.004 -36.623 -35.800 1.00 28.47 221 ALA A O 1
ATOM 1683 N N . ALA A 1 222 ? 20.942 -34.572 -34.874 1.00 26.64 222 ALA A N 1
ATOM 1684 C CA . ALA A 1 222 ? 21.739 -34.947 -33.710 1.00 25.32 222 ALA A CA 1
ATOM 1685 C C . ALA A 1 222 ? 20.999 -35.750 -32.640 1.00 25.50 222 ALA A C 1
ATOM 1686 O O . ALA A 1 222 ? 21.607 -36.180 -31.661 1.00 28.70 222 ALA A O 1
ATOM 1688 N N . GLY A 1 223 ? 19.696 -35.945 -32.814 1.00 25.13 223 GLY A N 1
ATOM 1689 C CA . GLY A 1 223 ? 18.938 -36.801 -31.918 1.00 26.20 223 GLY A CA 1
ATOM 1690 C C . GLY A 1 223 ? 18.181 -36.130 -30.783 1.00 28.89 223 GLY A C 1
ATOM 1691 O O . GLY A 1 223 ? 17.578 -36.817 -29.956 1.00 27.45 223 GLY A O 1
ATOM 1692 N N . HIS A 1 224 ? 18.215 -34.800 -30.720 1.00 25.18 224 HIS A N 1
ATOM 1693 C CA . HIS A 1 224 ? 17.459 -34.089 -29.688 1.00 24.29 224 HIS A CA 1
ATOM 1694 C C . HIS A 1 224 ? 16.010 -33.873 -30.117 1.00 25.47 224 HIS A C 1
ATOM 1695 O O . HIS A 1 224 ? 15.508 -32.750 -30.155 1.00 23.59 224 HIS A O 1
ATOM 1702 N N . ASP A 1 225 ? 15.331 -34.975 -30.414 1.00 24.93 225 ASP A N 1
ATOM 1703 C CA . ASP A 1 225 ? 14.002 -34.925 -31.009 1.00 23.96 225 ASP A CA 1
ATOM 1704 C C . ASP A 1 225 ? 12.915 -34.542 -30.014 1.00 23.78 225 ASP A C 1
ATOM 1705 O O . ASP A 1 225 ? 11.773 -34.298 -30.404 1.00 25.31 225 ASP A O 1
ATOM 1710 N N . ASP A 1 226 ? 13.274 -34.491 -28.733 1.00 24.55 226 ASP A N 1
ATOM 1711 C CA . ASP A 1 226 ? 12.332 -34.126 -27.677 1.00 23.84 226 ASP A CA 1
ATOM 1712 C C . ASP A 1 226 ? 12.230 -32.617 -27.472 1.00 24.27 226 ASP A C 1
ATOM 1713 O O . ASP A 1 226 ? 11.404 -32.147 -26.675 1.00 24.13 226 ASP A O 1
ATOM 1718 N N . LEU A 1 227 ? 13.049 -31.859 -28.196 1.00 21.44 227 LEU A N 1
ATOM 1719 C CA . LEU A 1 227 ? 13.175 -30.416 -27.943 1.00 21.56 227 LEU A CA 1
ATOM 1720 C C . LEU A 1 227 ? 12.412 -29.526 -28.927 1.00 22.71 227 LEU A C 1
ATOM 1721 O O . LEU A 1 227 ? 12.393 -29.793 -30.128 1.00 23.61 227 LEU A O 1
ATOM 1726 N N . PRO A 1 228 ? 11.799 -28.437 -28.423 1.00 20.30 228 PRO A N 1
ATOM 1727 C CA . PRO A 1 228 ? 11.307 -27.391 -29.324 1.00 21.63 228 PRO A CA 1
ATOM 1728 C C . PRO A 1 228 ? 12.448 -26.852 -30.189 1.00 20.57 228 PRO A C 1
ATOM 1729 O O . PRO A 1 228 ? 13.615 -26.976 -29.813 1.00 21.40 228 PRO A O 1
ATOM 1733 N N . VAL A 1 229 ? 12.111 -26.246 -31.321 1.00 19.90 229 VAL A N 1
ATOM 1734 C CA . VAL A 1 229 ? 13.111 -25.636 -32.195 1.00 19.81 229 VAL A CA 1
ATOM 1735 C C . VAL A 1 229 ? 12.675 -24.214 -32.512 1.00 19.97 229 VAL A C 1
ATOM 1736 O O . VAL A 1 229 ? 11.612 -24.008 -33.098 1.00 20.57 229 VAL A O 1
ATOM 1740 N N . HIS A 1 230 ? 13.493 -23.232 -32.127 1.00 17.84 230 HIS A N 1
ATOM 1741 C CA . HIS A 1 230 ? 13.182 -21.817 -32.368 1.00 18.58 230 HIS A CA 1
ATOM 1742 C C . HIS A 1 230 ? 14.155 -21.156 -33.344 1.00 18.32 230 HIS A C 1
ATOM 1743 O O . HIS A 1 230 ? 15.341 -21.515 -33.407 1.00 19.20 230 HIS A O 1
ATOM 1750 N N . ILE A 1 231 ? 13.656 -20.170 -34.078 1.00 18.70 231 ILE A N 1
ATOM 1751 C CA . ILE A 1 231 ? 14.478 -19.412 -35.014 1.00 19.42 231 ILE A CA 1
ATOM 1752 C C . ILE A 1 231 ? 13.842 -18.044 -35.273 1.00 18.94 231 ILE A C 1
ATOM 1753 O O . ILE A 1 231 ? 12.622 -17.962 -35.381 1.00 18.93 231 ILE A O 1
ATOM 1758 N N . HIS A 1 232 ? 14.637 -16.971 -35.347 1.00 18.02 232 HIS A N 1
ATOM 1759 C CA . HIS A 1 232 ? 14.103 -15.696 -35.842 1.00 18.41 232 HIS A CA 1
ATOM 1760 C C . HIS A 1 232 ? 13.970 -15.844 -37.355 1.00 20.71 232 HIS A C 1
ATOM 1761 O O . HIS A 1 232 ? 14.927 -16.273 -38.014 1.00 20.63 232 HIS A O 1
ATOM 1768 N N . ILE A 1 233 ? 12.841 -15.449 -37.935 1.00 19.43 233 ILE A N 1
ATOM 1769 C CA . ILE A 1 233 ? 12.714 -15.539 -39.392 1.00 21.41 233 ILE A CA 1
ATOM 1770 C C . ILE A 1 233 ? 11.802 -14.476 -40.021 1.00 20.94 233 ILE A C 1
ATOM 1771 O O . ILE A 1 233 ? 10.731 -14.162 -39.499 1.00 21.15 233 ILE A O 1
ATOM 1776 N N . ALA A 1 234 ? 12.258 -13.906 -41.132 1.00 22.26 234 ALA A N 1
ATOM 1777 C CA . ALA A 1 234 ? 11.460 -12.975 -41.935 1.00 22.73 234 ALA A CA 1
ATOM 1778 C C . ALA A 1 234 ? 11.027 -11.713 -41.190 1.00 22.23 234 ALA A C 1
ATOM 1779 O O . ALA A 1 234 ? 10.030 -11.087 -41.546 1.00 23.26 234 ALA A O 1
ATOM 1781 N N . GLU A 1 235 ? 11.782 -11.324 -40.174 1.00 21.38 235 GLU A N 1
ATOM 1782 C CA . GLU A 1 235 ? 11.435 -10.132 -39.401 1.00 21.58 235 GLU A CA 1
ATOM 1783 C C . GLU A 1 235 ? 11.473 -8.833 -40.203 1.00 22.63 235 GLU A C 1
ATOM 1784 O O . GLU A 1 235 ? 10.551 -8.023 -40.122 1.00 22.38 235 GLU A O 1
ATOM 1790 N N . GLN A 1 236 ? 12.557 -8.626 -40.949 1.00 23.36 236 GLN A N 1
ATOM 1791 C CA . GLN A 1 236 ? 12.795 -7.386 -41.682 1.00 28.04 236 GLN A CA 1
ATOM 1792 C C . GLN A 1 236 ? 12.783 -7.619 -43.188 1.00 30.56 236 GLN A C 1
ATOM 1793 O O . GLN A 1 236 ? 13.207 -8.672 -43.666 1.00 29.79 236 GLN A O 1
ATOM 1799 N N . GLN A 1 237 ? 12.311 -6.626 -43.933 1.00 31.79 237 GLN A N 1
ATOM 1800 C CA . GLN A 1 237 ? 12.285 -6.708 -45.389 1.00 33.54 237 GLN A CA 1
ATOM 1801 C C . GLN A 1 237 ? 13.674 -7.004 -45.950 1.00 32.01 237 GLN A C 1
ATOM 1802 O O . GLN A 1 237 ? 13.824 -7.782 -46.897 1.00 34.23 237 GLN A O 1
ATOM 1808 N N . LYS A 1 238 ? 14.693 -6.398 -45.353 1.00 31.75 238 LYS A N 1
ATOM 1809 C CA . LYS A 1 238 ? 16.070 -6.603 -45.792 1.00 32.94 238 LYS A CA 1
ATOM 1810 C C . LYS A 1 238 ? 16.497 -8.076 -45.758 1.00 34.44 238 LYS A C 1
ATOM 1811 O O . LYS A 1 238 ? 17.228 -8.534 -46.639 1.00 34.13 238 LYS A O 1
ATOM 1817 N N . GLU A 1 239 ? 16.049 -8.821 -44.748 1.00 31.09 239 GLU A N 1
ATOM 1818 C CA . GLU A 1 239 ? 16.362 -10.249 -44.684 1.00 30.64 239 GLU A CA 1
ATOM 1819 C C . GLU A 1 239 ? 15.713 -10.991 -45.847 1.00 30.71 239 GLU A C 1
ATOM 1820 O O . GLU A 1 239 ? 16.296 -11.925 -46.406 1.00 30.77 239 GLU A O 1
ATOM 1826 N N . VAL A 1 240 ? 14.499 -10.582 -46.197 1.00 29.73 240 VAL A N 1
ATOM 1827 C CA . VAL A 1 240 ? 13.788 -11.163 -47.329 1.00 31.17 240 VAL A CA 1
ATOM 1828 C C . VAL A 1 240 ? 14.551 -10.924 -48.631 1.00 32.74 240 VAL A C 1
ATOM 1829 O O . VAL A 1 240 ? 14.758 -11.852 -49.416 1.00 34.86 240 VAL A O 1
ATOM 1833 N N . ASP A 1 241 ? 14.968 -9.680 -48.854 1.00 33.93 241 ASP A N 1
ATOM 1834 C CA . ASP A 1 241 ? 15.722 -9.334 -50.055 1.00 32.97 241 ASP A CA 1
ATOM 1835 C C . ASP A 1 241 ? 17.054 -10.082 -50.098 1.00 36.75 241 ASP A C 1
ATOM 1836 O O . ASP A 1 241 ? 17.417 -10.664 -51.125 1.00 35.78 241 ASP A O 1
ATOM 1841 N N . ASP A 1 242 ? 17.778 -10.066 -48.981 1.00 33.57 242 ASP A N 1
ATOM 1842 C CA . ASP A 1 242 ? 19.073 -10.734 -48.896 1.00 33.75 242 ASP A CA 1
ATOM 1843 C C . ASP A 1 242 ? 18.960 -12.250 -49.066 1.00 32.06 242 ASP A C 1
ATOM 1844 O O . ASP A 1 242 ? 19.842 -12.884 -49.650 1.00 32.73 242 ASP A O 1
ATOM 1849 N N . CYS A 1 243 ? 17.884 -12.835 -48.549 1.00 32.17 243 CYS A N 1
ATOM 1850 C CA . CYS A 1 243 ? 17.665 -14.267 -48.708 1.00 30.35 243 CYS A CA 1
ATOM 1851 C C . CYS A 1 243 ? 17.416 -14.596 -50.177 1.00 32.56 243 CYS A C 1
ATOM 1852 O O . CYS A 1 243 ? 17.924 -15.590 -50.698 1.00 30.95 243 CYS A O 1
ATOM 1855 N N . GLN A 1 244 ? 16.640 -13.749 -50.845 1.00 32.06 244 GLN A N 1
ATOM 1856 C CA . GLN A 1 244 ? 16.333 -13.960 -52.255 1.00 34.23 244 GLN A CA 1
ATOM 1857 C C . GLN A 1 244 ? 17.603 -13.897 -53.104 1.00 34.29 244 GLN A C 1
ATOM 1858 O O . GLN A 1 244 ? 17.784 -14.699 -54.017 1.00 35.66 244 GLN A O 1
ATOM 1864 N N . ALA A 1 245 ? 18.483 -12.953 -52.792 1.00 33.24 245 ALA A N 1
ATOM 1865 C CA . ALA A 1 245 ? 19.732 -12.797 -53.534 1.00 35.19 245 ALA A CA 1
ATOM 1866 C C . ALA A 1 245 ? 20.664 -13.981 -53.295 1.00 35.49 245 ALA A C 1
ATOM 1867 O O . ALA A 1 245 ? 21.457 -14.350 -54.162 1.00 38.93 245 ALA A O 1
ATOM 1869 N N . TRP A 1 246 ? 20.555 -14.577 -52.114 1.00 33.63 246 TRP A N 1
ATOM 1870 C CA . TRP A 1 246 ? 21.393 -15.708 -51.731 1.00 32.64 246 TRP A CA 1
ATOM 1871 C C . TRP A 1 246 ? 20.917 -17.034 -52.329 1.00 32.74 246 TRP A C 1
ATOM 1872 O O . TRP A 1 246 ? 21.730 -17.843 -52.791 1.00 35.41 246 TRP A O 1
ATOM 1883 N N . SER A 1 247 ? 19.607 -17.253 -52.329 1.00 32.40 247 SER A N 1
ATOM 1884 C CA . SER A 1 247 ? 19.054 -18.565 -52.648 1.00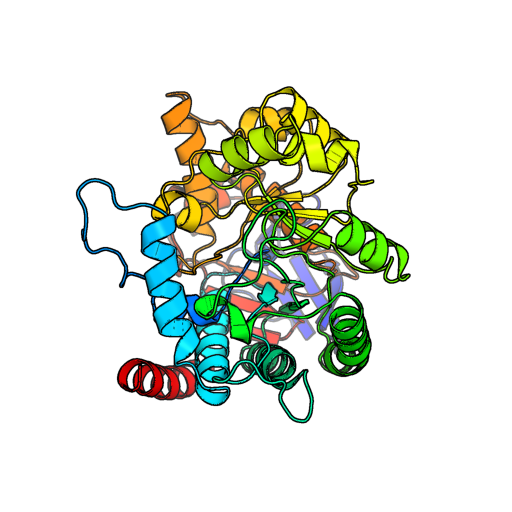 32.78 247 SER A CA 1
ATOM 1885 C C . SER A 1 247 ? 17.969 -18.527 -53.714 1.00 33.12 247 SER A C 1
ATOM 1886 O O . SER A 1 247 ? 17.533 -19.573 -54.194 1.00 34.82 247 SER A O 1
ATOM 1889 N N . GLY A 1 248 ? 17.509 -17.331 -54.059 1.00 33.43 248 GLY A N 1
ATOM 1890 C CA . GLY A 1 248 ? 16.373 -17.196 -54.952 1.00 33.75 248 GLY A CA 1
ATOM 1891 C C . GLY A 1 248 ? 15.059 -17.515 -54.259 1.00 34.79 248 GLY A C 1
ATOM 1892 O O . GLY A 1 248 ? 14.017 -17.622 -54.907 1.00 37.32 248 GLY A O 1
ATOM 1893 N N . ARG A 1 249 ? 15.105 -17.668 -52.936 1.00 34.24 249 ARG A N 1
ATOM 1894 C CA . ARG A 1 249 ? 13.907 -17.955 -52.152 1.00 32.74 249 ARG A CA 1
ATOM 1895 C C . ARG A 1 249 ? 13.701 -16.915 -51.053 1.00 29.41 249 ARG A C 1
ATOM 1896 O O . ARG A 1 249 ? 14.659 -16.303 -50.587 1.00 30.33 249 ARG A O 1
ATOM 1904 N N . ARG A 1 250 ? 12.449 -16.725 -50.645 1.00 32.25 250 ARG A N 1
ATOM 1905 C CA . ARG A 1 250 ? 12.142 -15.930 -49.463 1.00 29.22 250 ARG A CA 1
ATOM 1906 C C . ARG A 1 250 ? 12.536 -16.743 -48.232 1.00 27.57 250 ARG A C 1
ATOM 1907 O O . ARG A 1 250 ? 12.658 -17.960 -48.307 1.00 27.39 250 ARG A O 1
ATOM 1915 N N . PRO A 1 251 ? 12.738 -16.074 -47.088 1.00 26.61 251 PRO A N 1
ATOM 1916 C CA . PRO A 1 251 ? 13.149 -16.805 -45.880 1.00 25.39 251 PRO A CA 1
ATOM 1917 C C . PRO A 1 251 ? 12.224 -17.962 -45.471 1.00 24.87 251 PRO A C 1
ATOM 1918 O O . PRO A 1 251 ? 12.693 -19.093 -45.323 1.00 24.18 251 PRO A O 1
ATOM 1922 N N . LEU A 1 252 ? 10.939 -17.695 -45.266 1.00 25.48 252 LEU A N 1
ATOM 1923 C CA . LEU A 1 252 ? 10.030 -18.763 -44.869 1.00 24.56 252 LEU A CA 1
ATOM 1924 C C . LEU A 1 252 ? 9.935 -19.821 -45.965 1.00 25.44 252 LEU A C 1
ATOM 1925 O O . LEU A 1 252 ? 9.951 -21.017 -45.693 1.00 25.74 252 LEU A O 1
ATOM 1930 N N . GLN A 1 253 ? 9.859 -19.357 -47.207 1.00 26.51 253 GLN A N 1
ATOM 1931 C CA . GLN A 1 253 ? 9.863 -20.248 -48.359 1.00 29.53 253 GLN A CA 1
ATOM 1932 C C . GLN A 1 253 ? 11.054 -21.195 -48.288 1.00 28.25 253 GLN A C 1
ATOM 1933 O O . GLN A 1 253 ? 10.895 -22.413 -48.396 1.00 28.76 253 GLN A O 1
ATOM 1939 N N . TRP A 1 254 ? 12.244 -20.635 -48.088 1.00 27.48 254 TRP A N 1
ATOM 1940 C CA . TRP A 1 254 ? 13.453 -21.445 -48.032 1.00 26.09 254 TRP A CA 1
ATOM 1941 C C . TRP A 1 254 ? 13.387 -22.475 -46.913 1.00 28.64 254 TRP A C 1
ATOM 1942 O O . TRP A 1 254 ? 13.671 -23.653 -47.125 1.00 28.13 254 TRP A O 1
ATOM 1953 N N . LEU A 1 255 ? 13.012 -22.034 -45.716 1.00 25.22 255 LEU A N 1
ATOM 1954 C CA . LEU A 1 255 ? 12.957 -22.941 -44.576 1.00 25.62 255 LEU A CA 1
ATOM 1955 C C . LEU A 1 255 ? 12.028 -24.120 -44.849 1.00 26.42 255 LEU A C 1
ATOM 1956 O O . LEU A 1 255 ? 12.374 -25.271 -44.588 1.00 26.43 255 LEU A O 1
ATOM 1961 N N . TYR A 1 256 ? 10.848 -23.832 -45.387 1.00 25.86 256 TYR A N 1
ATOM 1962 C CA . TYR A 1 256 ? 9.871 -24.885 -45.636 1.00 27.00 256 TYR A CA 1
ATOM 1963 C C . TYR A 1 256 ? 10.260 -25.819 -46.787 1.00 27.32 256 TYR A C 1
ATOM 1964 O O . TYR A 1 256 ? 9.834 -26.968 -46.818 1.00 29.43 256 TYR A O 1
ATOM 1973 N N . GLU A 1 257 ? 11.080 -25.329 -47.711 1.00 29.15 257 GLU A N 1
ATOM 1974 C CA . GLU A 1 257 ? 11.540 -26.165 -48.817 1.00 29.98 257 GLU A CA 1
ATOM 1975 C C . GLU A 1 257 ? 12.717 -27.054 -48.425 1.00 32.62 257 GLU A C 1
ATOM 1976 O O . GLU A 1 257 ? 12.945 -28.096 -49.041 1.00 32.70 257 GLU A O 1
ATOM 1982 N N . ASN A 1 258 ? 13.454 -26.657 -47.393 1.00 29.64 258 ASN A N 1
ATOM 1983 C CA . ASN A 1 258 ? 14.680 -27.364 -47.026 1.00 28.06 258 ASN A CA 1
ATOM 1984 C C . ASN A 1 258 ? 14.658 -28.096 -45.686 1.00 29.73 258 ASN A C 1
ATOM 1985 O O . ASN A 1 258 ? 15.534 -28.918 -45.407 1.00 31.78 258 ASN A O 1
ATOM 1990 N N . VAL A 1 259 ? 13.665 -27.797 -44.857 1.00 28.51 259 VAL A N 1
ATOM 1991 C CA . VAL A 1 259 ? 13.601 -28.351 -43.512 1.00 28.21 259 VAL A CA 1
ATOM 1992 C C . VAL A 1 259 ? 12.200 -28.863 -43.208 1.00 29.89 259 VAL A C 1
ATOM 1993 O O . VAL A 1 259 ? 11.211 -28.287 -43.664 1.00 28.92 259 VAL A O 1
ATOM 1997 N N . ALA A 1 260 ? 12.120 -29.941 -42.432 1.00 28.75 260 ALA A N 1
ATOM 1998 C CA . ALA A 1 260 ? 10.838 -30.537 -42.067 1.00 30.63 260 ALA A CA 1
ATOM 1999 C C . ALA A 1 260 ? 10.187 -29.801 -40.896 1.00 31.07 260 ALA A C 1
ATOM 2000 O O . ALA A 1 260 ? 10.081 -30.342 -39.793 1.00 32.25 260 ALA A O 1
ATOM 2002 N N . VAL A 1 261 ? 9.742 -28.573 -41.147 1.00 26.71 261 VAL A N 1
ATOM 2003 C CA . VAL A 1 261 ? 9.135 -27.746 -40.107 1.00 26.93 261 VAL A CA 1
ATOM 2004 C C . VAL A 1 261 ? 7.833 -28.367 -39.625 1.00 28.27 261 VAL A C 1
ATOM 2005 O O . VAL A 1 261 ? 6.987 -28.762 -40.432 1.00 28.34 261 VAL A O 1
ATOM 2009 N N . ASP A 1 262 ? 7.681 -28.470 -38.308 1.00 24.42 262 ASP A N 1
ATOM 2010 C CA . ASP A 1 262 ? 6.482 -29.064 -37.730 1.00 26.64 262 ASP A CA 1
ATOM 2011 C C . ASP A 1 262 ? 6.096 -28.405 -36.407 1.00 23.44 262 ASP A C 1
ATOM 2012 O O . ASP A 1 262 ? 6.518 -27.282 -36.119 1.00 22.33 262 ASP A O 1
ATOM 2017 N N . GLN A 1 263 ? 5.296 -29.106 -35.610 1.00 23.62 263 GLN A N 1
ATOM 2018 C CA . GLN A 1 263 ? 4.754 -28.553 -34.369 1.00 23.21 263 GLN A CA 1
ATOM 2019 C C . GLN A 1 263 ? 5.820 -28.246 -33.313 1.00 23.85 263 GLN A C 1
ATOM 2020 O O . GLN A 1 263 ? 5.545 -27.530 -32.354 1.00 23.26 263 GLN A O 1
ATOM 2026 N N . ARG A 1 264 ? 7.020 -28.795 -33.473 1.00 22.15 264 ARG A N 1
ATOM 2027 C CA . ARG A 1 264 ? 8.113 -28.496 -32.552 1.00 21.82 264 ARG A CA 1
ATOM 2028 C C . ARG A 1 264 ? 8.604 -27.068 -32.713 1.00 20.52 264 ARG A C 1
ATOM 2029 O O . ARG A 1 264 ? 9.271 -26.537 -31.824 1.00 21.94 264 ARG A O 1
ATOM 2037 N N . TRP A 1 265 ? 8.312 -26.461 -33.859 1.00 20.39 265 TRP A N 1
ATOM 2038 C CA . TRP A 1 265 ? 8.943 -25.197 -34.231 1.00 20.92 265 TRP A CA 1
ATOM 2039 C C . TRP A 1 265 ? 8.219 -23.947 -33.751 1.00 20.40 265 TRP A C 1
ATOM 2040 O O . TRP A 1 265 ? 6.985 -23.876 -33.744 1.00 19.77 265 TRP A O 1
ATOM 2051 N N . CYS A 1 266 ? 9.011 -22.962 -33.356 1.00 18.07 266 CYS A N 1
ATOM 2052 C CA . CYS A 1 266 ? 8.513 -21.617 -33.131 1.00 17.96 266 CYS A CA 1
ATOM 2053 C C . CYS A 1 266 ? 9.266 -20.695 -34.069 1.00 17.79 266 CYS A C 1
ATOM 2054 O O . CYS A 1 266 ? 10.495 -20.567 -33.996 1.00 19.51 266 CYS A O 1
ATOM 2057 N N . LEU A 1 267 ? 8.516 -20.074 -34.970 1.00 18.89 267 LEU A N 1
ATOM 2058 C CA . LEU A 1 267 ? 9.061 -19.177 -35.965 1.00 18.70 267 LEU A CA 1
ATOM 2059 C C . LEU A 1 267 ? 8.851 -17.775 -35.437 1.00 17.65 267 LEU A C 1
ATOM 2060 O O . LEU A 1 267 ? 7.731 -17.248 -35.463 1.00 19.65 267 LEU A O 1
ATOM 2065 N N . VAL A 1 268 ? 9.925 -17.186 -34.915 1.00 18.08 268 VAL A N 1
ATOM 2066 C CA . VAL A 1 268 ? 9.812 -15.900 -34.248 1.00 17.23 268 VAL A CA 1
ATOM 2067 C C . VAL A 1 268 ? 9.709 -14.777 -35.262 1.00 18.93 268 VAL A C 1
ATOM 2068 O O . VAL A 1 268 ? 10.513 -14.702 -36.200 1.00 19.05 268 VAL A O 1
ATOM 2072 N N . HIS A 1 269 ? 8.711 -13.917 -35.046 1.00 17.61 269 HIS A N 1
ATOM 2073 C CA . HIS A 1 269 ? 8.339 -12.815 -35.944 1.00 18.73 269 HIS A CA 1
ATOM 2074 C C . HIS A 1 269 ? 7.559 -13.307 -37.165 1.00 20.13 269 HIS A C 1
ATOM 2075 O O . HIS A 1 269 ? 6.346 -13.107 -37.253 1.00 19.81 269 HIS A O 1
ATOM 2082 N N . ALA A 1 270 ? 8.260 -13.960 -38.093 1.00 19.92 270 ALA A N 1
ATOM 2083 C CA . ALA A 1 270 ? 7.646 -14.462 -39.330 1.00 20.98 270 ALA A CA 1
ATOM 2084 C C . ALA A 1 270 ? 6.884 -13.348 -40.040 1.00 19.58 270 ALA A C 1
ATOM 2085 O O . ALA A 1 270 ? 5.918 -13.604 -40.759 1.00 21.77 270 ALA A O 1
ATOM 2087 N N . THR A 1 271 ? 7.344 -12.120 -39.852 1.00 19.49 271 THR A N 1
ATOM 2088 C CA . THR A 1 271 ? 6.545 -10.945 -40.201 1.00 20.70 271 THR A CA 1
ATOM 2089 C C . THR A 1 271 ? 6.244 -10.849 -41.689 1.00 23.59 271 THR A C 1
ATOM 2090 O O . THR A 1 271 ? 5.113 -10.575 -42.088 1.00 23.79 271 THR A O 1
ATOM 2094 N N . HIS A 1 272 ? 7.261 -11.085 -42.508 1.00 24.68 272 HIS A N 1
ATOM 2095 C CA . HIS A 1 272 ? 7.095 -10.951 -43.948 1.00 24.95 272 HIS A CA 1
ATOM 2096 C C . HIS A 1 272 ? 6.801 -12.295 -44.587 1.00 25.62 272 HIS A C 1
ATOM 2097 O O . HIS A 1 272 ? 7.657 -12.916 -45.217 1.00 28.75 272 HIS A O 1
ATOM 2104 N N . ALA A 1 273 ? 5.566 -12.738 -44.385 1.00 25.12 273 ALA A N 1
ATOM 2105 C CA . ALA A 1 273 ? 5.101 -14.013 -44.880 1.00 24.15 273 ALA A CA 1
ATOM 2106 C C . ALA A 1 273 ? 4.089 -13.710 -45.963 1.00 27.89 273 ALA A C 1
ATOM 2107 O O . ALA A 1 273 ? 3.124 -12.990 -45.718 1.00 26.69 273 ALA A O 1
ATOM 2109 N N . ASP A 1 274 ? 4.317 -14.233 -47.165 1.00 29.45 274 ASP A N 1
ATOM 2110 C CA . ASP A 1 274 ? 3.349 -14.044 -48.237 1.00 28.80 274 ASP A CA 1
ATOM 2111 C C . ASP A 1 274 ? 2.248 -15.089 -48.106 1.00 26.03 274 ASP A C 1
ATOM 2112 O O . ASP A 1 274 ? 2.321 -15.954 -47.235 1.00 26.99 274 ASP A O 1
ATOM 2117 N N . PRO A 1 275 ? 1.191 -14.987 -48.928 1.00 27.28 275 PRO A N 1
ATOM 2118 C CA . PRO A 1 275 ? 0.067 -15.916 -48.758 1.00 29.51 275 PRO A CA 1
ATOM 2119 C C . PRO A 1 275 ? 0.463 -17.392 -48.749 1.00 27.18 275 PRO A C 1
ATOM 2120 O O . PRO A 1 275 ? -0.046 -18.143 -47.921 1.00 29.56 275 PRO A O 1
ATOM 2124 N N . ALA A 1 276 ? 1.353 -17.804 -49.647 1.00 28.68 276 ALA A N 1
ATOM 2125 C CA . ALA A 1 276 ? 1.798 -19.195 -49.681 1.00 29.10 276 ALA A CA 1
ATOM 2126 C C . ALA A 1 276 ? 2.557 -19.574 -48.407 1.00 27.46 276 ALA A C 1
ATOM 2127 O O . ALA A 1 276 ? 2.382 -20.672 -47.871 1.00 28.41 276 ALA A O 1
ATOM 2129 N N . GLU A 1 277 ? 3.392 -18.657 -47.928 1.00 27.78 277 GLU A N 1
ATOM 2130 C CA . GLU A 1 277 ? 4.169 -18.890 -46.712 1.00 25.26 277 GLU A CA 1
ATOM 2131 C C . GLU A 1 277 ? 3.262 -18.990 -45.492 1.00 25.69 277 GLU A C 1
ATOM 2132 O O . GLU A 1 277 ? 3.455 -19.852 -44.636 1.00 24.69 277 GLU A O 1
ATOM 2138 N N . VAL A 1 278 ? 2.263 -18.115 -45.424 1.00 25.74 278 VAL A N 1
ATOM 2139 C CA . VAL A 1 278 ? 1.272 -18.182 -44.352 1.00 26.49 278 VAL A CA 1
ATOM 2140 C C . VAL A 1 278 ? 0.546 -19.522 -44.364 1.00 27.12 278 VAL A C 1
ATOM 2141 O O . VAL A 1 278 ? 0.358 -20.153 -43.322 1.00 25.84 278 VAL A O 1
ATOM 2145 N N . ALA A 1 279 ? 0.137 -19.963 -45.552 1.00 28.24 279 ALA A N 1
ATOM 2146 C CA . ALA A 1 279 ? -0.545 -21.247 -45.690 1.00 30.05 279 ALA A CA 1
ATOM 2147 C C . ALA A 1 279 ? 0.334 -22.395 -45.215 1.00 27.61 279 ALA A C 1
ATOM 2148 O O . ALA A 1 279 ? -0.129 -23.291 -44.509 1.00 28.60 279 ALA A O 1
ATOM 2150 N N . ALA A 1 280 ? 1.606 -22.362 -45.603 1.00 28.21 280 ALA A N 1
ATOM 2151 C CA . ALA A 1 280 ? 2.543 -23.414 -45.218 1.00 30.42 280 ALA A CA 1
ATOM 2152 C C . ALA A 1 280 ? 2.748 -23.448 -43.705 1.00 26.65 280 ALA A C 1
ATOM 2153 O O . ALA A 1 280 ? 2.804 -24.517 -43.102 1.00 27.90 280 ALA A O 1
ATOM 2155 N N . MET A 1 281 ? 2.862 -22.270 -43.096 1.00 26.63 281 MET A N 1
ATOM 2156 C CA . MET A 1 281 ? 2.997 -22.194 -41.646 1.00 26.31 281 MET A CA 1
ATOM 2157 C C . MET A 1 281 ? 1.803 -22.857 -40.963 1.00 24.01 281 MET A C 1
ATOM 2158 O O . MET A 1 281 ? 1.967 -23.730 -40.113 1.00 24.33 281 MET A O 1
ATOM 2163 N N . ALA A 1 282 ? 0.595 -22.455 -41.347 1.00 24.66 282 ALA A N 1
ATOM 2164 C CA . ALA A 1 282 ? -0.604 -23.007 -40.720 1.00 26.54 282 ALA A CA 1
ATOM 2165 C C . ALA A 1 282 ? -0.719 -24.523 -40.911 1.00 25.97 282 ALA A C 1
ATOM 2166 O O . ALA A 1 282 ? -1.052 -25.259 -39.979 1.00 26.31 282 ALA A O 1
ATOM 2168 N N . ARG A 1 283 ? -0.434 -24.997 -42.118 1.00 27.55 283 ARG A N 1
ATOM 2169 C CA . ARG A 1 283 ? -0.476 -26.434 -42.376 1.00 28.71 283 ARG A CA 1
ATOM 2170 C C . ARG A 1 283 ? 0.485 -27.211 -41.471 1.00 27.85 283 ARG A C 1
ATOM 2171 O O . ARG A 1 283 ? 0.177 -28.316 -41.032 1.00 29.43 283 ARG A O 1
ATOM 2179 N N . SER A 1 284 ? 1.645 -26.619 -41.189 1.00 25.09 284 SER A N 1
ATOM 2180 C CA . SER A 1 284 ? 2.712 -27.305 -40.459 1.00 26.41 284 SER A CA 1
ATOM 2181 C C . SER A 1 284 ? 2.449 -27.430 -38.958 1.00 23.44 284 SER A C 1
ATOM 2182 O O . SER A 1 284 ? 2.965 -28.330 -38.309 1.00 24.33 284 SER A O 1
ATOM 2185 N N . GLY A 1 285 ? 1.647 -26.527 -38.409 1.00 23.92 285 GLY A N 1
ATOM 2186 C CA . GLY A 1 285 ? 1.378 -26.546 -36.985 1.00 23.75 285 GLY A CA 1
ATOM 2187 C C . GLY A 1 285 ? 2.459 -25.859 -36.161 1.00 22.24 285 GLY A C 1
ATOM 2188 O O . GLY A 1 285 ? 2.416 -25.910 -34.934 1.00 23.01 285 GLY A O 1
ATOM 2189 N N . ALA A 1 286 ? 3.430 -25.247 -36.832 1.00 21.40 286 ALA A N 1
ATOM 2190 C CA . ALA A 1 286 ? 4.439 -24.429 -36.151 1.00 20.60 286 ALA A CA 1
ATOM 2191 C C . ALA A 1 286 ? 3.788 -23.220 -35.490 1.00 21.91 286 ALA A C 1
ATOM 2192 O O . ALA A 1 286 ? 2.731 -22.759 -35.921 1.00 22.72 286 ALA A O 1
ATOM 2194 N N . VAL A 1 287 ? 4.429 -22.689 -34.452 1.00 18.86 287 VAL A N 1
ATOM 2195 C CA . VAL A 1 287 ? 3.878 -21.537 -33.746 1.00 18.41 287 VAL A CA 1
ATOM 2196 C C . VAL A 1 287 ? 4.552 -20.256 -34.218 1.00 19.85 287 VAL A C 1
ATOM 2197 O O . VAL A 1 287 ? 5.780 -20.156 -34.202 1.00 20.40 287 VAL A O 1
ATOM 2201 N N . ALA A 1 288 ? 3.760 -19.271 -34.627 1.00 19.33 288 ALA A N 1
ATOM 2202 C CA . ALA A 1 288 ? 4.305 -17.956 -34.920 1.00 18.70 288 ALA A CA 1
ATOM 2203 C C . ALA A 1 288 ? 4.553 -17.223 -33.604 1.00 18.87 288 ALA A C 1
ATOM 2204 O O . ALA A 1 288 ? 3.632 -17.034 -32.805 1.00 19.13 288 ALA A O 1
ATOM 2206 N N . GLY A 1 289 ? 5.805 -16.833 -33.376 1.00 17.77 289 GLY A N 1
ATOM 2207 C CA . GLY A 1 289 ? 6.182 -16.125 -32.161 1.00 18.82 289 GLY A CA 1
ATOM 2208 C C . GLY A 1 289 ? 6.120 -14.627 -32.368 1.00 16.51 289 GLY A C 1
ATOM 2209 O O . GLY A 1 289 ? 7.086 -14.004 -32.807 1.00 18.46 289 GLY A O 1
ATOM 2210 N N . LEU A 1 290 ? 4.970 -14.046 -32.042 1.00 17.65 290 LEU A N 1
ATOM 2211 C CA . LEU A 1 290 ? 4.701 -12.657 -32.351 1.00 18.00 290 LEU A CA 1
ATOM 2212 C C . LEU A 1 290 ? 5.126 -11.762 -31.193 1.00 17.24 290 LEU A C 1
ATOM 2213 O O . LEU A 1 290 ? 4.702 -11.961 -30.052 1.00 16.90 290 LEU A O 1
ATOM 2218 N N . CYS A 1 291 ? 5.978 -10.790 -31.495 1.00 17.04 291 CYS A N 1
ATOM 2219 C CA . CYS A 1 291 ? 6.511 -9.891 -30.482 1.00 16.07 291 CYS A CA 1
ATOM 2220 C C . CYS A 1 291 ? 6.094 -8.481 -30.871 1.00 15.81 291 CYS A C 1
ATOM 2221 O O . CYS A 1 291 ? 6.854 -7.735 -31.486 1.00 17.43 291 CYS A O 1
ATOM 2224 N N . LEU A 1 292 ? 4.861 -8.126 -30.518 1.00 15.89 292 LEU A N 1
ATOM 2225 C CA . LEU A 1 292 ? 4.208 -6.971 -31.128 1.00 15.43 292 LEU A CA 1
ATOM 2226 C C . LEU A 1 292 ? 4.842 -5.644 -30.747 1.00 15.79 292 LEU A C 1
ATOM 2227 O O . LEU A 1 292 ? 5.062 -4.770 -31.599 1.00 16.87 292 LEU A O 1
ATOM 2232 N N . SER A 1 293 ? 5.125 -5.469 -29.463 1.00 15.41 293 SER A N 1
ATOM 2233 C CA . SER A 1 293 ? 5.715 -4.211 -29.030 1.00 15.14 293 SER A CA 1
ATOM 2234 C C . SER A 1 293 ? 7.134 -4.045 -29.575 1.00 15.15 293 SER A C 1
ATOM 2235 O O . SER A 1 293 ? 7.515 -2.957 -29.980 1.00 15.95 293 SER A O 1
ATOM 2238 N N . THR A 1 294 ? 7.908 -5.127 -29.597 1.00 15.50 294 THR A N 1
ATOM 2239 C CA . THR A 1 294 ? 9.256 -5.026 -30.162 1.00 16.19 294 THR A CA 1
ATOM 2240 C C . THR A 1 294 ? 9.220 -4.819 -31.680 1.00 15.85 294 THR A C 1
ATOM 2241 O O . THR A 1 294 ? 9.977 -4.001 -32.209 1.00 17.93 294 THR A O 1
ATOM 2245 N N . GLU A 1 295 ? 8.347 -5.552 -32.369 1.00 16.63 295 GLU A N 1
ATOM 2246 C CA . GLU A 1 295 ? 8.219 -5.405 -33.817 1.00 18.12 295 GLU A CA 1
ATOM 2247 C C . GLU A 1 295 ? 7.818 -3.983 -34.202 1.00 18.73 295 GLU A C 1
ATOM 2248 O O . GLU A 1 295 ? 8.304 -3.426 -35.191 1.00 18.19 295 GLU A O 1
ATOM 2254 N N . ALA A 1 296 ? 6.948 -3.365 -33.410 1.00 17.27 296 ALA A N 1
ATOM 2255 C CA . ALA A 1 296 ? 6.570 -1.988 -33.676 1.00 17.29 296 ALA A CA 1
ATOM 2256 C C . ALA A 1 296 ? 7.741 -1.060 -33.365 1.00 17.14 296 ALA A C 1
ATOM 2257 O O . ALA A 1 296 ? 8.078 -0.168 -34.146 1.00 19.23 296 ALA A O 1
ATOM 2259 N N . ASN A 1 297 ? 8.367 -1.271 -32.214 1.00 17.42 297 ASN A N 1
ATOM 2260 C CA . ASN A 1 297 ? 9.512 -0.466 -31.817 1.00 17.61 297 ASN A CA 1
ATOM 2261 C C . ASN A 1 297 ? 10.652 -0.513 -32.841 1.00 16.46 297 ASN A C 1
ATOM 2262 O O . ASN A 1 297 ? 11.322 0.494 -33.091 1.00 17.80 297 ASN A O 1
ATOM 2267 N N . LEU A 1 298 ? 10.855 -1.679 -33.442 1.00 18.17 298 LEU A N 1
ATOM 2268 C CA . LEU A 1 298 ? 11.927 -1.846 -34.427 1.00 19.41 298 LEU A CA 1
ATOM 2269 C C . LEU A 1 298 ? 11.480 -1.523 -35.854 1.00 21.40 298 LEU A C 1
ATOM 2270 O O . LEU A 1 298 ? 12.288 -1.552 -36.783 1.00 22.46 298 LEU A O 1
ATOM 2275 N N . GLY A 1 299 ? 10.200 -1.213 -36.034 1.00 20.49 299 GLY A N 1
ATOM 2276 C CA . GLY A 1 299 ? 9.685 -0.908 -37.357 1.00 21.31 299 GLY A CA 1
ATOM 2277 C C . GLY A 1 299 ? 9.794 -2.098 -38.294 1.00 23.68 299 GLY A C 1
ATOM 2278 O O . GLY A 1 299 ? 10.248 -1.959 -39.430 1.00 26.14 299 GLY A O 1
ATOM 2279 N N . ASP A 1 300 ? 9.369 -3.266 -37.821 1.00 21.28 300 ASP A N 1
ATOM 2280 C CA . ASP A 1 300 ? 9.455 -4.487 -38.618 1.00 20.31 300 ASP A CA 1
ATOM 2281 C C . ASP A 1 300 ? 8.326 -4.556 -39.629 1.00 23.43 300 ASP A C 1
ATOM 2282 O O . ASP A 1 300 ? 8.550 -4.841 -40.804 1.00 23.56 300 ASP A O 1
ATOM 2287 N N . GLY A 1 301 ? 7.108 -4.297 -39.162 1.00 21.27 301 GLY A N 1
ATOM 2288 C CA . GLY A 1 301 ? 5.924 -4.454 -39.987 1.00 21.06 301 GLY A CA 1
ATOM 2289 C C . GLY A 1 301 ? 4.839 -5.217 -39.253 1.00 21.99 301 GLY A C 1
ATOM 2290 O O . GLY A 1 301 ? 5.012 -5.560 -38.083 1.00 20.13 301 GLY A O 1
ATOM 2291 N N . ILE A 1 302 ? 3.731 -5.485 -39.944 1.00 21.30 302 ILE A N 1
ATOM 2292 C CA . ILE A 1 302 ? 2.562 -6.133 -39.361 1.00 21.97 302 ILE A CA 1
ATOM 2293 C C . ILE A 1 302 ? 2.376 -7.539 -39.938 1.00 21.68 302 ILE A C 1
ATOM 2294 O O . ILE A 1 302 ? 2.371 -7.731 -41.157 1.00 23.43 302 ILE A O 1
ATOM 2299 N N . PHE A 1 303 ? 2.247 -8.522 -39.054 1.00 20.82 303 PHE A N 1
ATOM 2300 C CA . PHE A 1 303 ? 2.084 -9.913 -39.454 1.00 21.08 303 PHE A CA 1
ATOM 2301 C C . PHE A 1 303 ? 0.682 -10.129 -40.024 1.00 22.26 303 PHE A C 1
ATOM 2302 O O . PHE A 1 303 ? -0.273 -9.509 -39.560 1.00 20.74 303 PHE A O 1
ATOM 2310 N N . PRO A 1 304 ? 0.550 -10.988 -41.049 1.00 22.17 304 PRO A N 1
ATOM 2311 C CA . PRO A 1 304 ? -0.790 -11.306 -41.568 1.00 22.60 304 PRO A CA 1
ATOM 2312 C C . PRO A 1 304 ? -1.548 -12.255 -40.634 1.00 22.26 304 PRO A C 1
ATOM 2313 O O . PRO A 1 304 ? -1.860 -13.392 -40.992 1.00 23.36 304 PRO A O 1
ATOM 2317 N N . ALA A 1 305 ? -1.861 -11.775 -39.432 1.00 21.04 305 ALA A N 1
ATOM 2318 C CA . ALA A 1 305 ? -2.452 -12.625 -38.400 1.00 20.32 305 ALA A CA 1
ATOM 2319 C C . ALA A 1 305 ? -3.853 -13.142 -38.731 1.00 20.36 305 ALA A C 1
ATOM 2320 O O . ALA A 1 305 ? -4.197 -14.263 -38.379 1.00 22.27 305 ALA A O 1
ATOM 2322 N N . THR A 1 306 ? -4.665 -12.314 -39.382 1.00 21.56 306 THR A N 1
ATOM 2323 C CA . THR A 1 306 ? -6.013 -12.732 -39.759 1.00 23.79 306 THR A CA 1
ATOM 2324 C C . THR A 1 306 ? -6.012 -13.894 -40.752 1.00 21.73 306 THR A C 1
ATOM 2325 O O . THR A 1 306 ? -6.718 -14.876 -40.557 1.00 24.40 306 THR A O 1
ATOM 2329 N N . ASP A 1 307 ? -5.215 -13.781 -41.807 1.00 23.36 307 ASP A N 1
ATOM 2330 C CA . ASP A 1 307 ? -5.122 -14.847 -42.797 1.00 25.47 307 ASP A CA 1
ATOM 2331 C C . ASP A 1 307 ? -4.612 -16.120 -42.131 1.00 24.43 307 ASP A C 1
ATOM 2332 O O . ASP A 1 307 ? -5.117 -17.216 -42.367 1.00 25.97 307 ASP A O 1
ATOM 2337 N N . PHE A 1 308 ? -3.598 -15.952 -41.290 1.00 24.64 308 PHE A N 1
ATOM 2338 C CA . PHE A 1 308 ? -2.979 -17.055 -40.572 1.00 23.51 308 PHE A CA 1
ATOM 2339 C C . PHE A 1 308 ? -3.969 -17.749 -39.641 1.00 22.65 308 PHE A C 1
ATOM 2340 O O . PHE A 1 308 ? -4.130 -18.966 -39.693 1.00 23.92 308 PHE A O 1
ATOM 2348 N N . LEU A 1 309 ? -4.637 -16.976 -38.792 1.00 23.96 309 LEU A N 1
ATOM 2349 C CA . LEU A 1 309 ? -5.598 -17.540 -37.855 1.00 24.06 309 LEU A CA 1
ATOM 2350 C C . LEU A 1 309 ? -6.722 -18.259 -38.599 1.00 24.67 309 LEU A C 1
ATOM 2351 O O . LEU A 1 309 ? -7.187 -19.308 -38.165 1.00 25.97 309 LEU A O 1
ATOM 2356 N N . ALA A 1 310 ? -7.143 -17.688 -39.723 1.00 25.55 310 ALA A N 1
ATOM 2357 C CA . ALA A 1 310 ? -8.249 -18.250 -40.499 1.00 28.64 310 ALA A CA 1
ATOM 2358 C C . ALA A 1 310 ? -7.941 -19.660 -40.997 1.00 26.48 310 ALA A C 1
ATOM 2359 O O . ALA A 1 310 ? -8.853 -20.471 -41.189 1.00 28.93 310 ALA A O 1
ATOM 2361 N N . GLN A 1 311 ? -6.658 -19.950 -41.200 1.00 26.46 311 GLN A N 1
ATOM 2362 C CA . GLN A 1 311 ? -6.238 -21.243 -41.733 1.00 25.03 311 GLN A CA 1
ATOM 2363 C C . GLN A 1 311 ? -5.765 -22.193 -40.639 1.00 24.73 311 GLN A C 1
ATOM 2364 O O . GLN A 1 311 ? -5.099 -23.198 -40.913 1.00 26.39 311 GLN A O 1
ATOM 2370 N N . GLY A 1 312 ? -6.115 -21.872 -39.397 1.00 26.47 312 GLY A N 1
ATOM 2371 C CA . GLY A 1 312 ? -5.782 -22.718 -38.268 1.00 25.93 312 GLY A CA 1
ATOM 2372 C C . GLY A 1 312 ? -4.402 -22.458 -37.693 1.00 22.42 312 GLY A C 1
ATOM 2373 O O . GLY A 1 312 ? -3.864 -23.301 -36.977 1.00 22.12 312 GLY A O 1
ATOM 2374 N N . GLY A 1 313 ? -3.829 -21.301 -38.011 1.00 22.08 313 GLY A N 1
ATOM 2375 C CA . GLY A 1 313 ? -2.514 -20.946 -37.504 1.00 22.52 313 GLY A CA 1
ATOM 2376 C C . GLY A 1 313 ? -2.442 -20.893 -35.987 1.00 21.92 313 GLY A C 1
ATOM 2377 O O . GLY A 1 313 ? -3.424 -20.568 -35.306 1.00 24.90 313 GLY A O 1
ATOM 2378 N N . ARG A 1 314 ? -1.267 -21.219 -35.458 1.00 20.90 314 ARG A N 1
ATOM 2379 C CA . ARG A 1 314 ? -1.017 -21.178 -34.021 1.00 20.60 314 ARG A CA 1
ATOM 2380 C C . ARG A 1 314 ? -0.021 -20.073 -33.723 1.00 19.42 314 ARG A C 1
ATOM 2381 O O . ARG A 1 314 ? 0.944 -19.892 -34.454 1.00 19.28 314 ARG A O 1
ATOM 2389 N N . LEU A 1 315 ? -0.272 -19.319 -32.657 1.00 18.83 315 LEU A N 1
ATOM 2390 C CA . LEU A 1 315 ? 0.610 -18.209 -32.321 1.00 17.35 315 LEU A CA 1
ATOM 2391 C C . LEU A 1 315 ? 0.759 -18.052 -30.821 1.00 17.08 315 LEU A C 1
ATOM 2392 O O . LEU A 1 315 ? -0.044 -18.554 -30.038 1.00 17.94 315 LEU A O 1
ATOM 2397 N N . GLY A 1 316 ? 1.816 -17.337 -30.434 1.00 17.40 316 GLY A N 1
ATOM 2398 C CA . GLY A 1 316 ? 1.976 -16.889 -29.060 1.00 16.98 316 GLY A CA 1
ATOM 2399 C C . GLY A 1 316 ? 2.679 -15.546 -29.053 1.00 15.73 316 GLY A C 1
ATOM 2400 O O . GLY A 1 316 ? 3.008 -15.000 -30.111 1.00 17.50 316 GLY A O 1
ATOM 2401 N N . ILE A 1 317 ? 2.878 -15.001 -27.857 1.00 15.13 317 ILE A N 1
ATOM 2402 C CA . ILE A 1 317 ? 3.478 -13.679 -27.729 1.00 15.89 317 ILE A CA 1
ATOM 2403 C C . ILE A 1 317 ? 4.786 -13.728 -26.964 1.00 15.04 317 ILE A C 1
ATOM 2404 O O . ILE A 1 317 ? 4.953 -14.513 -26.039 1.00 14.35 317 ILE A O 1
ATOM 2409 N N . GLY A 1 318 ? 5.705 -12.858 -27.365 1.00 15.83 318 GLY A N 1
ATOM 2410 C CA . GLY A 1 318 ? 6.977 -12.725 -26.675 1.00 14.89 318 GLY A CA 1
ATOM 2411 C C . GLY A 1 318 ? 7.319 -11.266 -26.475 1.00 15.18 318 GLY A C 1
ATOM 2412 O O . GLY A 1 318 ? 6.961 -10.419 -27.298 1.00 15.90 318 GLY A O 1
ATOM 2413 N N . SER A 1 319 ? 8.014 -10.964 -25.380 1.00 14.68 319 SER A N 1
ATOM 2414 C CA . SER A 1 319 ? 8.379 -9.580 -25.094 1.00 14.30 319 SER A CA 1
ATOM 2415 C C . SER A 1 319 ? 9.712 -9.158 -25.709 1.00 14.93 319 SER A C 1
ATOM 2416 O O . SER A 1 319 ? 9.992 -7.968 -25.801 1.00 14.70 319 SER A O 1
ATOM 2419 N N . ASP A 1 320 ? 10.523 -10.143 -26.095 1.00 15.56 320 ASP A N 1
ATOM 2420 C CA . ASP A 1 320 ? 11.684 -9.944 -26.977 1.00 15.49 320 ASP A CA 1
ATOM 2421 C C . ASP A 1 320 ? 12.756 -8.963 -26.470 1.00 14.94 320 ASP A C 1
ATOM 2422 O O . ASP A 1 320 ? 13.612 -9.351 -25.672 1.00 15.28 320 ASP A O 1
ATOM 2427 N N . SER A 1 321 ? 12.723 -7.718 -26.948 1.00 15.16 321 SER A N 1
ATOM 2428 C CA . SER A 1 321 ? 13.676 -6.696 -26.506 1.00 15.69 321 SER A CA 1
ATOM 2429 C C . SER A 1 321 ? 13.271 -6.074 -25.174 1.00 14.40 321 SER A C 1
ATOM 2430 O O . SER A 1 321 ? 14.011 -5.284 -24.590 1.00 15.03 321 SER A O 1
ATOM 2433 N N . HIS A 1 322 ? 12.061 -6.398 -24.731 1.00 14.91 322 HIS A N 1
ATOM 2434 C CA . HIS A 1 322 ? 11.554 -5.991 -23.426 1.00 15.16 322 HIS A CA 1
ATOM 2435 C C . HIS A 1 322 ? 11.356 -4.498 -23.281 1.00 15.90 322 HIS A C 1
ATOM 2436 O O . HIS A 1 322 ? 11.462 -3.971 -22.180 1.00 16.28 322 HIS A O 1
ATOM 2443 N N . VAL A 1 323 ? 11.053 -3.807 -24.376 1.00 15.03 323 VAL A N 1
ATOM 2444 C CA . VAL A 1 323 ? 10.576 -2.436 -24.223 1.00 14.67 323 VAL A CA 1
ATOM 2445 C C . VAL A 1 323 ? 9.209 -2.438 -23.535 1.00 14.81 323 VAL A C 1
ATOM 2446 O O . VAL A 1 323 ? 8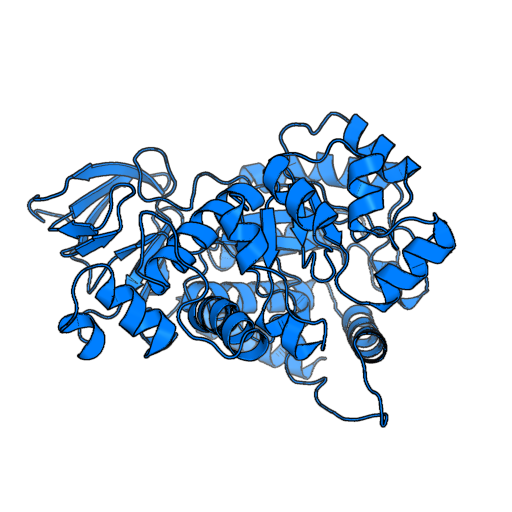.871 -1.489 -22.833 1.00 15.06 323 VAL A O 1
ATOM 2450 N N . SER A 1 324 ? 8.433 -3.501 -23.750 1.00 14.31 324 SER A N 1
ATOM 2451 C CA . SER A 1 324 ? 7.177 -3.695 -23.028 1.00 15.39 324 SER A CA 1
ATOM 2452 C C . SER A 1 324 ? 7.167 -5.042 -22.314 1.00 14.83 324 SER A C 1
ATOM 2453 O O . SER A 1 324 ? 7.618 -6.046 -22.857 1.00 15.44 324 SER A O 1
ATOM 2456 N N . LEU A 1 325 ? 6.615 -5.045 -21.102 1.00 15.53 325 LEU A N 1
ATOM 2457 C CA . LEU A 1 325 ? 6.419 -6.259 -20.322 1.00 14.78 325 LEU A CA 1
ATOM 2458 C C . LEU A 1 325 ? 4.957 -6.270 -19.910 1.00 14.94 325 LEU A C 1
ATOM 2459 O O . LEU A 1 325 ? 4.590 -5.880 -18.797 1.00 15.27 325 LEU A O 1
ATOM 2464 N N . SER A 1 326 ? 4.114 -6.688 -20.841 1.00 13.37 326 SER A N 1
ATOM 2465 C CA . SER A 1 326 ? 2.681 -6.514 -20.660 1.00 15.65 326 SER A CA 1
ATOM 2466 C C . SER A 1 326 ? 1.941 -7.464 -21.575 1.00 14.80 326 SER A C 1
ATOM 2467 O O . SER A 1 326 ? 1.994 -7.328 -22.798 1.00 15.76 326 SER A O 1
ATOM 2470 N N . VAL A 1 327 ? 1.254 -8.427 -20.977 1.00 14.06 327 VAL A N 1
ATOM 2471 C CA . VAL A 1 327 ? 0.372 -9.317 -21.718 1.00 14.36 327 VAL A CA 1
ATOM 2472 C C . VAL A 1 327 ? -0.706 -8.495 -22.407 1.00 15.29 327 VAL A C 1
ATOM 2473 O O . VAL A 1 327 ? -1.017 -8.718 -23.586 1.00 15.18 327 VAL A O 1
ATOM 2477 N N . VAL A 1 328 ? -1.276 -7.545 -21.669 1.00 13.32 328 VAL A N 1
ATOM 2478 C CA . VAL A 1 328 ? -2.289 -6.643 -22.209 1.00 13.65 328 VAL A CA 1
ATOM 2479 C C . VAL A 1 328 ? -1.792 -5.962 -23.487 1.00 14.91 328 VAL A C 1
ATOM 2480 O O . VAL A 1 328 ? -2.457 -6.003 -24.523 1.00 16.57 328 VAL A O 1
ATOM 2484 N N . GLU A 1 329 ? -0.618 -5.340 -23.429 1.00 14.81 329 GLU A N 1
ATOM 2485 C CA . GLU A 1 329 ? -0.154 -4.567 -24.579 1.00 14.33 329 GLU A CA 1
ATOM 2486 C C . GLU A 1 329 ? 0.077 -5.460 -25.805 1.00 14.95 329 GLU A C 1
ATOM 2487 O O . GLU A 1 329 ? -0.297 -5.087 -26.927 1.00 16.11 329 GLU A O 1
ATOM 2493 N N . GLU A 1 330 ? 0.678 -6.628 -25.610 1.00 14.10 330 GLU A N 1
ATOM 2494 C CA . GLU A 1 330 ? 0.938 -7.491 -26.757 1.00 15.50 330 GLU A CA 1
ATOM 2495 C C . GLU A 1 330 ? -0.353 -7.947 -27.432 1.00 15.64 330 GLU A C 1
ATOM 2496 O O . GLU A 1 330 ? -0.466 -7.891 -28.659 1.00 16.43 330 GLU A O 1
ATOM 2502 N N . LEU A 1 331 ? -1.321 -8.407 -26.647 1.00 15.17 331 LEU A N 1
ATOM 2503 C CA . LEU A 1 331 ? -2.539 -8.941 -27.251 1.00 14.98 331 LEU A CA 1
ATOM 2504 C C . LEU A 1 331 ? -3.358 -7.796 -27.834 1.00 16.24 331 LEU A C 1
ATOM 2505 O O . LEU A 1 331 ? -3.910 -7.910 -28.941 1.00 15.77 331 LEU A O 1
ATOM 2510 N N . ARG A 1 332 ? -3.433 -6.687 -27.099 1.00 14.67 332 ARG A N 1
ATOM 2511 C CA . ARG A 1 332 ? -4.186 -5.532 -27.561 1.00 14.60 332 ARG A CA 1
ATOM 2512 C C . ARG A 1 332 ? -3.663 -5.058 -28.910 1.00 15.99 332 ARG A C 1
ATOM 2513 O O . ARG A 1 332 ? -4.433 -4.874 -29.862 1.00 16.46 332 ARG A O 1
ATOM 2521 N N . TRP A 1 333 ? -2.351 -4.865 -29.009 1.00 15.72 333 TRP A N 1
ATOM 2522 C CA . TRP A 1 333 ? -1.795 -4.293 -30.230 1.00 16.07 333 TRP A CA 1
ATOM 2523 C C . TRP A 1 333 ? -1.582 -5.325 -31.349 1.00 16.04 333 TRP A C 1
ATOM 2524 O O . TRP A 1 333 ? -1.434 -4.953 -32.510 1.00 17.45 333 TRP A O 1
ATOM 2535 N N . LEU A 1 334 ? -1.601 -6.608 -31.005 1.00 16.84 334 LEU A N 1
ATOM 2536 C CA . LEU A 1 334 ? -1.729 -7.642 -32.027 1.00 16.77 334 LEU A CA 1
ATOM 2537 C C . LEU A 1 334 ? -3.023 -7.379 -32.799 1.00 17.82 334 LEU A C 1
ATOM 2538 O O . LEU A 1 334 ? -3.014 -7.247 -34.025 1.00 18.81 334 LEU A O 1
ATOM 2543 N N . GLU A 1 335 ? -4.128 -7.279 -32.070 1.00 17.37 335 GLU A N 1
ATOM 2544 C CA . GLU A 1 335 ? -5.419 -6.965 -32.674 1.00 17.95 335 GLU A CA 1
ATOM 2545 C C . GLU A 1 335 ? -5.426 -5.575 -33.316 1.00 18.16 335 GLU A C 1
ATOM 2546 O O . GLU A 1 335 ? -5.845 -5.425 -34.463 1.00 17.43 335 GLU A O 1
ATOM 2552 N N . TYR A 1 336 ? -4.964 -4.548 -32.600 1.00 16.03 336 TYR A N 1
ATOM 2553 C CA . TYR A 1 336 ? -5.019 -3.195 -33.152 1.00 16.50 336 TYR A CA 1
ATOM 2554 C C . TYR A 1 336 ? -4.218 -3.026 -34.447 1.00 18.79 336 TYR A C 1
ATOM 2555 O O . TYR A 1 336 ? -4.610 -2.252 -35.308 1.00 18.41 336 TYR A O 1
ATOM 2564 N N . GLY A 1 337 ? -3.085 -3.715 -34.571 1.00 18.54 337 GLY A N 1
ATOM 2565 C CA . GLY A 1 337 ? -2.309 -3.642 -35.796 1.00 17.40 337 GLY A CA 1
ATOM 2566 C C . GLY A 1 337 ? -3.095 -4.162 -36.988 1.00 17.66 337 GLY A C 1
ATOM 2567 O O . GLY A 1 337 ? -3.010 -3.593 -38.078 1.00 20.56 337 GLY A O 1
ATOM 2568 N N . GLN A 1 338 ? -3.840 -5.245 -36.783 1.00 18.35 338 GLN A N 1
ATOM 2569 C CA . GLN A 1 338 ? -4.714 -5.771 -37.826 1.00 18.55 338 GLN A CA 1
ATOM 2570 C C . GLN A 1 338 ? -5.788 -4.736 -38.164 1.00 21.24 338 GLN A C 1
ATOM 2571 O O . GLN A 1 338 ? -6.110 -4.540 -39.332 1.00 21.07 338 GLN A O 1
ATOM 2577 N N . ARG A 1 339 ? -6.336 -4.072 -37.146 1.00 19.40 339 ARG A N 1
ATOM 2578 C CA . ARG A 1 339 ? -7.364 -3.062 -37.370 1.00 19.73 339 ARG A CA 1
ATOM 2579 C C . ARG A 1 339 ? -6.835 -1.870 -38.157 1.00 20.41 339 ARG A C 1
ATOM 2580 O O . ARG A 1 339 ? -7.521 -1.344 -39.034 1.00 21.74 339 ARG A O 1
ATOM 2588 N N . LEU A 1 340 ? -5.624 -1.426 -37.839 1.00 18.96 340 LEU A N 1
ATOM 2589 C CA . LEU A 1 340 ? -5.041 -0.288 -38.537 1.00 20.75 340 LEU A CA 1
ATOM 2590 C C . LEU A 1 340 ? -4.760 -0.643 -39.992 1.00 22.15 340 LEU A C 1
ATOM 2591 O O . LEU A 1 340 ? -4.996 0.164 -40.886 1.00 23.40 340 LEU A O 1
ATOM 2596 N N . ARG A 1 341 ? -4.270 -1.856 -40.226 1.00 21.35 341 ARG A N 1
ATOM 2597 C CA . ARG A 1 341 ? -3.987 -2.301 -41.588 1.00 24.70 341 ARG A CA 1
ATOM 2598 C C . ARG A 1 341 ? -5.267 -2.404 -42.420 1.00 23.90 341 ARG A C 1
ATOM 2599 O O . ARG A 1 341 ? -5.326 -1.883 -43.531 1.00 26.61 341 ARG A O 1
ATOM 2607 N N . ASP A 1 342 ? -6.283 -3.067 -41.874 1.00 22.63 342 ASP A N 1
ATOM 2608 C CA . ASP A 1 342 ? -7.517 -3.348 -42.607 1.00 22.47 342 ASP A CA 1
ATOM 2609 C C . ASP A 1 342 ? -8.496 -2.180 -42.571 1.00 23.23 342 ASP A C 1
ATOM 2610 O O . ASP A 1 342 ? -9.463 -2.148 -43.336 1.00 26.39 342 ASP A O 1
ATOM 2615 N N . ARG A 1 343 ? -8.248 -1.238 -41.667 1.00 22.24 343 ARG A N 1
ATOM 2616 C CA . ARG A 1 343 ? -9.199 -0.162 -41.374 1.00 22.96 343 ARG A CA 1
ATOM 2617 C C . ARG A 1 343 ? -10.590 -0.721 -41.062 1.00 23.76 343 ARG A C 1
ATOM 2618 O O . ARG A 1 343 ? -11.618 -0.231 -41.543 1.00 24.38 343 ARG A O 1
ATOM 2626 N N . LYS A 1 344 ? -10.592 -1.763 -40.234 1.00 23.37 344 LYS A N 1
ATOM 2627 C CA . LYS A 1 344 ? -11.802 -2.431 -39.774 1.00 22.84 344 LYS A CA 1
ATOM 2628 C C . LYS A 1 344 ? -11.631 -2.859 -38.321 1.00 24.00 344 LYS A C 1
ATOM 2629 O O . LYS A 1 344 ? -10.513 -2.874 -37.801 1.00 24.59 344 LYS A O 1
ATOM 2635 N N . ARG A 1 345 ? -12.732 -3.220 -37.672 1.00 22.89 345 ARG A N 1
ATOM 2636 C CA . ARG A 1 345 ? -12.694 -3.662 -36.280 1.00 21.71 345 ARG A CA 1
ATOM 2637 C C . ARG A 1 345 ? -12.832 -5.174 -36.168 1.00 23.12 345 ARG A C 1
ATOM 2638 O O . ARG A 1 345 ? -13.150 -5.849 -37.142 1.00 23.39 345 ARG A O 1
ATOM 2646 N N . ASN A 1 346 ? -12.591 -5.700 -34.971 1.00 21.49 346 ASN A N 1
ATOM 2647 C CA . ASN A 1 346 ? -12.891 -7.086 -34.645 1.00 22.01 346 ASN A CA 1
ATOM 2648 C C . ASN A 1 346 ? -12.316 -8.088 -35.644 1.00 22.52 346 ASN A C 1
ATOM 2649 O O . ASN A 1 346 ? -13.040 -8.815 -36.332 1.00 22.95 346 ASN A O 1
ATOM 2654 N N . ARG A 1 347 ? -10.990 -8.128 -35.686 1.00 20.46 347 ARG A N 1
ATOM 2655 C CA . ARG A 1 347 ? -10.261 -8.851 -36.718 1.00 21.25 347 ARG A CA 1
ATOM 2656 C C . ARG A 1 347 ? -9.944 -10.299 -36.344 1.00 22.47 347 ARG A C 1
ATOM 2657 O O . ARG A 1 347 ? -10.132 -11.217 -37.15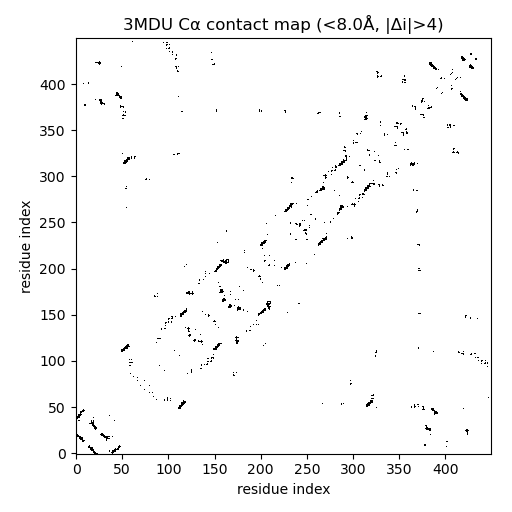0 1.00 23.20 347 ARG A O 1
ATOM 2665 N N . LEU A 1 348 ? -9.482 -10.512 -35.118 1.00 19.19 348 LEU A N 1
ATOM 2666 C CA . LEU A 1 348 ? -9.013 -11.829 -34.717 1.00 19.95 348 LEU A CA 1
ATOM 2667 C C . LEU A 1 348 ? -10.044 -12.519 -33.836 1.00 21.26 348 LEU A C 1
ATOM 2668 O O . LEU A 1 348 ? -10.101 -12.308 -32.628 1.00 20.55 348 LEU A O 1
ATOM 2673 N N . TYR A 1 349 ? -10.890 -13.326 -34.472 1.00 22.02 349 TYR A N 1
ATOM 2674 C CA . TYR A 1 349 ? -11.913 -14.104 -33.786 1.00 21.79 349 TYR A CA 1
ATOM 2675 C C . TYR A 1 349 ? -11.966 -15.468 -34.460 1.00 21.13 349 TYR A C 1
ATOM 2676 O O . TYR A 1 349 ? -11.350 -15.661 -35.504 1.00 24.06 349 TYR A O 1
ATOM 2685 N N . ARG A 1 350 ? -12.695 -16.406 -33.861 1.00 22.46 350 ARG A N 1
ATOM 2686 C CA . ARG A 1 350 ? -12.878 -17.735 -34.451 1.00 24.21 350 ARG A CA 1
ATOM 2687 C C . ARG A 1 350 ? -14.328 -17.923 -34.888 1.00 25.15 350 ARG A C 1
ATOM 2688 O O . ARG A 1 350 ? -15.210 -17.169 -34.482 1.00 26.42 350 ARG A O 1
ATOM 2696 N N . ASP A 1 351 ? -14.568 -18.953 -35.696 1.00 28.60 351 ASP A N 1
ATOM 2697 C CA . ASP A 1 351 ? -15.925 -19.296 -36.115 1.00 30.07 351 ASP A CA 1
ATOM 2698 C C . ASP A 1 351 ? -16.812 -19.634 -34.927 1.00 27.84 351 ASP A C 1
ATOM 2699 O O . ASP A 1 351 ? -18.018 -19.392 -34.959 1.00 30.48 351 ASP A O 1
ATOM 2704 N N . ASP A 1 352 ? -16.211 -20.196 -33.881 1.00 25.51 352 ASP A N 1
ATOM 2705 C CA . ASP A 1 352 ? -16.946 -20.577 -32.681 1.00 26.66 352 ASP A CA 1
ATOM 2706 C C . ASP A 1 352 ? -16.739 -19.592 -31.537 1.00 25.56 352 ASP A C 1
ATOM 2707 O O . ASP A 1 352 ? -17.177 -19.845 -30.417 1.00 27.56 352 ASP A O 1
ATOM 2712 N N . GLN A 1 353 ? -16.061 -18.479 -31.809 1.00 24.12 353 GLN A N 1
ATOM 2713 C CA . GLN A 1 353 ? -15.751 -17.520 -30.749 1.00 23.89 353 GLN A CA 1
ATOM 2714 C C . GLN A 1 353 ? -15.666 -16.094 -31.276 1.00 22.96 353 GLN A C 1
ATOM 2715 O O . GLN A 1 353 ? -14.608 -15.659 -31.740 1.00 22.04 353 GLN A O 1
ATOM 2721 N N . PRO A 1 354 ? -16.781 -15.353 -31.210 1.00 21.37 354 PRO A N 1
ATOM 2722 C CA . PRO A 1 354 ? -16.775 -13.968 -31.686 1.00 22.29 354 PRO A CA 1
ATOM 2723 C C . PRO A 1 354 ? -16.057 -13.012 -30.737 1.00 21.27 354 PRO A C 1
ATOM 2724 O O . PRO A 1 354 ? -15.736 -11.902 -31.144 1.00 20.47 354 PRO A O 1
ATOM 2728 N N . MET A 1 355 ? -15.842 -13.428 -29.492 1.00 20.26 355 MET A N 1
ATOM 2729 C CA . MET A 1 355 ? -15.182 -12.557 -28.511 1.00 19.95 355 MET A CA 1
ATOM 2730 C C . MET A 1 355 ? -13.693 -12.390 -28.818 1.00 18.48 355 MET A C 1
ATOM 2731 O O . MET A 1 355 ? -12.952 -13.368 -28.857 1.00 18.44 355 MET A O 1
ATOM 2736 N N . ILE A 1 356 ? -13.262 -11.150 -29.034 1.00 17.53 356 ILE A N 1
ATOM 2737 C CA . ILE A 1 356 ? -11.877 -10.910 -29.451 1.00 16.77 356 ILE A CA 1
ATOM 2738 C C . ILE A 1 356 ? -10.854 -11.205 -28.347 1.00 16.91 356 ILE A C 1
ATOM 2739 O O . ILE A 1 356 ? -9.866 -11.899 -28.589 1.00 16.49 356 ILE A O 1
ATOM 2744 N N . GLY A 1 357 ? -11.096 -10.689 -27.146 1.00 17.17 357 GLY A N 1
ATOM 2745 C CA . GLY A 1 357 ? -10.180 -10.933 -26.036 1.00 16.97 357 GLY A CA 1
ATOM 2746 C C . GLY A 1 357 ? -9.976 -12.411 -25.761 1.00 17.79 357 GLY A C 1
ATOM 2747 O O . GLY A 1 357 ? -8.853 -12.891 -25.603 1.00 16.30 357 GLY A O 1
ATOM 2748 N N . ARG A 1 358 ? -11.077 -13.160 -25.711 1.00 16.60 358 ARG A N 1
ATOM 2749 C CA . ARG A 1 358 ? -10.991 -14.594 -25.475 1.00 16.03 358 ARG A CA 1
ATOM 2750 C C . ARG A 1 358 ? -10.267 -15.316 -26.606 1.00 16.56 358 ARG A C 1
ATOM 2751 O O . ARG A 1 358 ? -9.479 -16.221 -26.349 1.00 16.47 358 ARG A O 1
ATOM 2759 N N . THR A 1 359 ? -10.538 -14.924 -27.850 1.00 16.69 359 THR A N 1
ATOM 2760 C CA . THR A 1 359 ? -9.831 -15.506 -28.989 1.00 16.99 359 THR A CA 1
ATOM 2761 C C . THR A 1 359 ? -8.322 -15.324 -28.815 1.00 16.66 359 THR A C 1
ATOM 2762 O O . THR A 1 359 ? -7.548 -16.264 -28.970 1.00 17.64 359 THR A O 1
ATOM 2766 N N . LEU A 1 360 ? -7.915 -14.112 -28.462 1.00 16.71 360 LEU A N 1
ATOM 2767 C CA . LEU A 1 360 ? -6.491 -13.804 -28.320 1.00 16.93 360 LEU A CA 1
ATOM 2768 C C . LEU A 1 360 ? -5.863 -14.567 -27.170 1.00 16.08 360 LEU A C 1
ATOM 2769 O O . LEU A 1 360 ? -4.761 -15.115 -27.305 1.00 16.93 360 LEU A O 1
ATOM 2774 N N . TYR A 1 361 ? -6.548 -14.578 -26.031 1.00 15.85 361 TYR A N 1
ATOM 2775 C CA . TYR A 1 361 ? -6.022 -15.262 -24.862 1.00 16.79 361 TYR A CA 1
ATOM 2776 C C . TYR A 1 361 ? -5.904 -16.767 -25.093 1.00 16.72 361 TYR A C 1
ATOM 2777 O O . TYR A 1 361 ? -4.876 -17.372 -24.793 1.00 16.30 361 TYR A O 1
ATOM 2786 N N . ASP A 1 362 ? -6.965 -17.372 -25.634 1.00 17.32 362 ASP A N 1
ATOM 2787 C CA . ASP A 1 362 ? -6.954 -18.790 -25.977 1.00 18.26 362 ASP A CA 1
ATOM 2788 C C . ASP A 1 362 ? -5.776 -19.115 -26.889 1.00 15.28 362 ASP A C 1
ATOM 2789 O O . ASP A 1 362 ? -5.058 -20.103 -26.677 1.00 16.99 362 ASP A O 1
ATOM 2794 N N . ALA A 1 363 ? -5.597 -18.299 -27.926 1.00 16.86 363 ALA A N 1
ATOM 2795 C CA . ALA A 1 363 ? -4.576 -18.564 -28.930 1.00 16.68 363 ALA A CA 1
ATOM 2796 C C . ALA A 1 363 ? -3.189 -18.497 -28.306 1.00 16.76 363 ALA A C 1
ATOM 2797 O O . ALA A 1 363 ? -2.390 -19.416 -28.463 1.00 17.77 363 ALA A O 1
ATOM 2799 N N . ALA A 1 364 ? -2.911 -17.409 -27.596 1.00 17.09 364 ALA A N 1
ATOM 2800 C CA . ALA A 1 364 ? -1.559 -17.198 -27.075 1.00 16.72 364 ALA A CA 1
ATOM 2801 C C . ALA A 1 364 ? -1.194 -18.168 -25.953 1.00 17.15 364 ALA A C 1
ATOM 2802 O O . ALA A 1 364 ? -0.033 -18.554 -25.816 1.00 16.60 364 ALA A O 1
ATOM 2804 N N . LEU A 1 365 ? -2.182 -18.586 -25.158 1.00 16.08 365 LEU A N 1
ATOM 2805 C CA . LEU A 1 365 ? -1.935 -19.616 -24.159 1.00 16.09 365 LEU A CA 1
ATOM 2806 C C . LEU A 1 365 ? -1.464 -20.899 -24.833 1.00 17.31 365 LEU A C 1
ATOM 2807 O O . LEU A 1 365 ? -0.505 -21.528 -24.401 1.00 17.63 365 LEU A O 1
ATOM 2812 N N . ALA A 1 366 ? -2.201 -21.321 -25.863 1.00 17.35 366 ALA A N 1
ATOM 2813 C CA . ALA A 1 366 ? -1.898 -22.585 -26.531 1.00 17.29 366 ALA A CA 1
ATOM 2814 C C . ALA A 1 366 ? -0.579 -22.547 -27.292 1.00 17.81 366 ALA A C 1
ATOM 2815 O O . ALA A 1 366 ? 0.237 -23.471 -27.184 1.00 17.62 366 ALA A O 1
ATOM 2817 N N . GLY A 1 367 ? -0.364 -21.480 -28.053 1.00 18.35 367 GLY A N 1
ATOM 2818 C CA . GLY A 1 367 ? 0.862 -21.349 -28.820 1.00 18.13 367 GLY A CA 1
ATOM 2819 C C . GLY A 1 367 ? 2.061 -21.202 -27.900 1.00 18.27 367 GLY A C 1
ATOM 2820 O O . GLY A 1 367 ? 3.128 -21.752 -28.154 1.00 18.50 367 GLY A O 1
ATOM 2821 N N . GLY A 1 368 ? 1.869 -20.476 -26.803 1.00 16.98 368 GLY A N 1
ATOM 2822 C CA . GLY A 1 368 ? 2.943 -20.265 -25.844 1.00 17.37 368 GLY A CA 1
ATOM 2823 C C . GLY A 1 368 ? 3.358 -21.566 -25.184 1.00 17.19 368 GLY A C 1
ATOM 2824 O O . GLY A 1 368 ? 4.543 -21.872 -25.083 1.00 17.06 368 GLY A O 1
ATOM 2825 N N . ALA A 1 369 ? 2.383 -22.346 -24.726 1.00 15.64 369 ALA A N 1
ATOM 2826 C CA . ALA A 1 369 ? 2.694 -23.624 -24.103 1.00 16.31 369 ALA A CA 1
ATOM 2827 C C . ALA A 1 369 ? 3.412 -24.544 -25.085 1.00 18.33 369 ALA A C 1
ATOM 2828 O O . ALA A 1 369 ? 4.384 -25.210 -24.733 1.00 17.95 369 ALA A O 1
ATOM 2830 N N . GLN A 1 370 ? 2.920 -24.580 -26.319 1.00 17.45 370 GLN A N 1
ATOM 2831 C CA . GLN A 1 370 ? 3.524 -25.431 -27.347 1.00 18.46 370 GLN A CA 1
ATOM 2832 C C . GLN A 1 370 ? 4.968 -25.002 -27.633 1.00 18.66 370 GLN A C 1
ATOM 2833 O O . GLN A 1 370 ? 5.887 -25.837 -27.686 1.00 18.38 370 GLN A O 1
ATOM 2839 N N . ALA A 1 371 ? 5.175 -23.702 -27.804 1.00 18.72 371 ALA A N 1
ATOM 2840 C CA . ALA A 1 371 ? 6.505 -23.194 -28.137 1.00 18.23 371 ALA A CA 1
ATOM 2841 C C . ALA A 1 371 ? 7.520 -23.413 -27.011 1.00 18.35 371 ALA A C 1
ATOM 2842 O O . ALA A 1 371 ? 8.702 -23.657 -27.274 1.00 16.97 371 ALA A O 1
ATOM 2844 N N . LEU A 1 372 ? 7.065 -23.347 -25.765 1.00 17.03 372 LEU A N 1
ATOM 2845 C CA . LEU A 1 372 ? 7.957 -23.599 -24.633 1.00 17.98 372 LEU A CA 1
ATOM 2846 C C . LEU A 1 372 ? 8.206 -25.086 -24.392 1.00 17.21 372 LEU A C 1
ATOM 2847 O O . LEU A 1 372 ? 9.167 -25.459 -23.726 1.00 17.55 372 LEU A O 1
ATOM 2852 N N . GLY A 1 373 ? 7.310 -25.941 -24.889 1.00 16.99 373 GLY A N 1
ATOM 2853 C CA . GLY A 1 373 ? 7.417 -27.361 -24.607 1.00 18.36 373 GLY A CA 1
ATOM 2854 C C . GLY A 1 373 ? 7.189 -27.677 -23.139 1.00 16.80 373 GLY A C 1
ATOM 2855 O O . GLY A 1 373 ? 7.828 -28.559 -22.570 1.00 19.74 373 GLY A O 1
ATOM 2856 N N . GLN A 1 374 ? 6.261 -26.955 -22.515 1.00 16.91 374 GLN A N 1
ATOM 2857 C CA . GLN A 1 374 ? 5.966 -27.132 -21.095 1.00 16.66 374 GLN A CA 1
ATOM 2858 C C . GLN A 1 374 ? 4.489 -27.481 -20.888 1.00 17.47 374 GLN A C 1
ATOM 2859 O O . GLN A 1 374 ? 3.645 -27.107 -21.705 1.00 18.24 374 GLN A O 1
ATOM 2865 N N . PRO A 1 375 ? 4.176 -28.175 -19.784 1.00 17.62 375 PRO A N 1
ATOM 2866 C CA . PRO A 1 375 ? 2.797 -28.614 -19.520 1.00 18.03 375 PRO A CA 1
ATOM 2867 C C . PRO A 1 375 ? 2.005 -27.482 -18.894 1.00 17.62 375 PRO A C 1
ATOM 2868 O O . PRO A 1 375 ? 1.605 -27.563 -17.738 1.00 17.94 375 PRO A O 1
ATOM 2872 N N . ILE A 1 376 ? 1.798 -26.426 -19.670 1.00 17.25 376 ILE A N 1
ATOM 2873 C CA . ILE A 1 376 ? 1.174 -25.210 -19.171 1.00 16.08 376 ILE A CA 1
ATOM 2874 C C . ILE A 1 376 ? 0.101 -24.725 -20.136 1.00 19.29 376 ILE A C 1
ATOM 2875 O O . ILE A 1 376 ? -0.311 -25.467 -21.029 1.00 18.89 376 ILE A O 1
ATOM 2880 N N . GLY A 1 377 ? -0.371 -23.495 -19.943 1.00 18.63 377 GLY A N 1
ATOM 2881 C CA . GLY A 1 377 ? -1.333 -22.892 -20.848 1.00 18.89 377 GLY A CA 1
ATOM 2882 C C . GLY A 1 377 ? -2.783 -23.283 -20.619 1.00 18.41 377 GLY A C 1
ATOM 2883 O O . GLY A 1 377 ? -3.656 -22.853 -21.365 1.00 18.26 377 GLY A O 1
ATOM 2884 N N . SER A 1 378 ? -3.047 -24.080 -19.594 1.00 17.17 378 SER A N 1
ATOM 2885 C CA . SER A 1 378 ? -4.401 -24.580 -19.375 1.00 18.51 378 SER A CA 1
ATOM 2886 C C . SER A 1 378 ? -4.548 -25.085 -17.952 1.00 17.89 378 SER A C 1
ATOM 2887 O O . SER A 1 378 ? -3.664 -25.766 -17.432 1.00 18.63 378 SER A O 1
ATOM 2890 N N . LEU A 1 379 ? -5.668 -24.757 -17.320 1.00 17.10 379 LEU A N 1
ATOM 2891 C CA . LEU A 1 379 ? -5.933 -25.213 -15.965 1.00 17.47 379 LEU A CA 1
ATOM 2892 C C . LEU A 1 379 ? -6.639 -26.565 -16.023 1.00 20.32 379 LEU A C 1
ATOM 2893 O O . LEU A 1 379 ? -7.864 -26.656 -15.900 1.00 22.63 379 LEU A O 1
ATOM 2898 N N . ALA A 1 380 ? -5.836 -27.604 -16.229 1.00 18.61 380 ALA A N 1
ATOM 2899 C CA . ALA A 1 380 ? -6.323 -28.970 -16.375 1.00 19.72 380 ALA A CA 1
ATOM 2900 C C . ALA A 1 380 ? -5.495 -29.865 -15.475 1.00 20.07 380 ALA A C 1
ATOM 2901 O O . ALA A 1 380 ? -4.297 -29.634 -15.290 1.00 20.47 380 ALA A O 1
ATOM 2903 N N . VAL A 1 381 ? -6.127 -30.894 -14.913 1.00 20.35 381 VAL A N 1
ATOM 2904 C CA . VAL A 1 381 ? -5.417 -31.844 -14.076 1.00 20.98 381 VAL A CA 1
ATOM 2905 C C . VAL A 1 381 ? -4.213 -32.402 -14.821 1.00 21.95 381 VAL A C 1
ATOM 2906 O O . VAL A 1 381 ? -4.309 -32.768 -15.998 1.00 22.23 381 VAL A O 1
ATOM 2910 N N . GLY A 1 382 ? -3.066 -32.430 -14.147 1.00 19.16 382 GLY A N 1
ATOM 2911 C CA . GLY A 1 382 ? -1.840 -32.917 -14.754 1.00 19.64 382 GLY A CA 1
ATOM 2912 C C . GLY A 1 382 ? -0.959 -31.804 -15.314 1.00 21.37 382 GLY A C 1
ATOM 2913 O O . GLY A 1 382 ? 0.225 -32.029 -15.586 1.00 22.77 382 GLY A O 1
ATOM 2914 N N . ARG A 1 383 ? -1.534 -30.618 -15.510 1.00 18.81 383 ARG A N 1
ATOM 2915 C CA . ARG A 1 383 ? -0.744 -29.464 -15.946 1.00 19.46 383 ARG A CA 1
ATOM 2916 C C . ARG A 1 383 ? -0.239 -28.705 -14.729 1.00 18.34 383 ARG A C 1
ATOM 2917 O O . ARG A 1 383 ? -0.756 -28.868 -13.623 1.00 19.54 383 ARG A O 1
ATOM 2925 N N . ARG A 1 384 ? 0.779 -27.873 -14.930 1.00 18.22 384 ARG A N 1
ATOM 2926 C CA . ARG A 1 384 ? 1.378 -27.155 -13.816 1.00 17.61 384 ARG A CA 1
ATOM 2927 C C . ARG A 1 384 ? 0.457 -26.029 -13.326 1.00 16.61 384 ARG A C 1
ATOM 2928 O O . ARG A 1 384 ? -0.240 -25.386 -14.117 1.00 17.45 384 ARG A O 1
ATOM 2936 N N . ALA A 1 385 ? 0.444 -25.805 -12.015 1.00 16.61 385 ALA A N 1
ATOM 2937 C CA . ALA A 1 385 ? -0.394 -24.758 -11.436 1.00 16.93 385 ALA A CA 1
ATOM 2938 C C . ALA A 1 385 ? 0.251 -23.377 -11.638 1.00 15.26 385 ALA A C 1
ATOM 2939 O O . ALA A 1 385 ? 0.899 -22.842 -10.733 1.00 17.83 385 ALA A O 1
ATOM 2941 N N . ASP A 1 386 ? 0.064 -22.833 -12.840 1.00 15.09 386 ASP A N 1
ATOM 2942 C CA . ASP A 1 386 ? 0.556 -21.512 -13.207 1.00 15.41 386 ASP A CA 1
ATOM 2943 C C . ASP A 1 386 ? -0.686 -20.687 -13.500 1.00 16.67 386 ASP A C 1
ATOM 2944 O O . ASP A 1 386 ? -1.428 -20.998 -14.437 1.00 16.11 386 ASP A O 1
ATOM 2949 N N . LEU A 1 387 ? -0.931 -19.638 -12.724 1.00 14.47 387 LEU A N 1
ATOM 2950 C CA . LEU A 1 387 ? -2.165 -18.881 -12.900 1.00 14.25 387 LEU A CA 1
ATOM 2951 C C . LEU A 1 387 ? -2.029 -17.455 -12.437 1.00 16.38 387 LEU A C 1
ATOM 2952 O O . LEU A 1 387 ? -1.125 -17.125 -11.665 1.00 16.14 387 LEU A O 1
ATOM 2957 N N . LEU A 1 388 ? -2.943 -16.623 -12.911 1.00 15.44 388 LEU A N 1
ATOM 2958 C CA . LEU A 1 388 ? -3.021 -15.267 -12.429 1.00 16.40 388 LEU A CA 1
ATOM 2959 C C . LEU A 1 388 ? -4.395 -14.982 -11.865 1.00 16.59 388 LEU A C 1
ATOM 2960 O O . LEU A 1 388 ? -5.391 -15.642 -12.221 1.00 16.50 388 LEU A O 1
ATOM 2965 N N . VAL A 1 389 ? -4.433 -14.034 -10.942 1.00 15.22 389 VAL A N 1
ATOM 2966 C CA . VAL A 1 389 ? -5.672 -13.620 -10.317 1.00 14.48 389 VAL A CA 1
ATOM 2967 C C . VAL A 1 389 ? -5.838 -12.141 -10.575 1.00 15.32 389 VAL A C 1
ATOM 2968 O O . VAL A 1 389 ? -4.989 -11.335 -10.177 1.00 15.40 389 VAL A O 1
ATOM 2972 N N . LEU A 1 390 ? -6.910 -11.788 -11.275 1.00 15.51 390 LEU A N 1
ATOM 2973 C CA . LEU A 1 390 ? -7.226 -10.399 -11.563 1.00 15.71 390 LEU A CA 1
ATOM 2974 C C . LEU A 1 390 ? -7.860 -9.728 -10.352 1.00 16.63 390 LEU A C 1
ATOM 2975 O O . LEU A 1 390 ? -8.190 -10.379 -9.359 1.00 16.04 390 LEU A O 1
ATOM 2980 N N . ASP A 1 391 ? -8.026 -8.413 -10.433 1.00 15.85 391 ASP A N 1
ATOM 2981 C CA . ASP A 1 391 ? -8.531 -7.633 -9.319 1.00 15.51 391 ASP A CA 1
ATOM 2982 C C . ASP A 1 391 ? -10.053 -7.730 -9.218 1.00 17.02 391 ASP A C 1
ATOM 2983 O O . ASP A 1 391 ? -10.777 -7.135 -10.010 1.00 17.20 391 ASP A O 1
ATOM 2988 N N . GLY A 1 392 ? -10.521 -8.469 -8.220 1.00 17.17 392 GLY A N 1
ATOM 2989 C CA . GLY A 1 392 ? -11.951 -8.625 -8.004 1.00 18.88 392 GLY A CA 1
ATOM 2990 C C . GLY A 1 392 ? -12.639 -7.377 -7.493 1.00 20.29 392 GLY A C 1
ATOM 2991 O O . GLY A 1 392 ? -13.878 -7.307 -7.527 1.00 21.59 392 GLY A O 1
ATOM 2992 N N . ASN A 1 393 ? -11.856 -6.403 -7.029 1.00 18.29 393 ASN A N 1
ATOM 2993 C CA . ASN A 1 393 ? -12.417 -5.142 -6.546 1.00 20.48 393 ASN A CA 1
ATOM 2994 C C . ASN A 1 393 ? -12.495 -4.058 -7.617 1.00 21.75 393 ASN A C 1
ATOM 2995 O O . ASN A 1 393 ? -13.083 -3.003 -7.398 1.00 22.80 393 ASN A O 1
ATOM 3000 N N . ASP A 1 394 ? -11.905 -4.325 -8.775 1.00 18.72 394 ASP A N 1
ATOM 3001 C CA . ASP A 1 394 ? -11.918 -3.369 -9.874 1.00 18.54 394 ASP A CA 1
ATOM 3002 C C . ASP A 1 394 ? -13.348 -3.279 -10.434 1.00 17.60 394 ASP A C 1
ATOM 3003 O O . ASP A 1 394 ? -13.953 -4.294 -10.716 1.00 17.21 394 ASP A O 1
ATOM 3008 N N . PRO A 1 395 ? -13.894 -2.061 -10.589 1.00 16.18 395 PRO A N 1
ATOM 3009 C CA . PRO A 1 395 ? -15.313 -1.961 -10.973 1.00 17.87 395 PRO A CA 1
ATOM 3010 C C . PRO A 1 395 ? -15.617 -2.493 -12.371 1.00 17.91 395 PRO A C 1
ATOM 3011 O O . PRO A 1 395 ? -16.711 -3.022 -12.607 1.00 17.59 395 PRO A O 1
ATOM 3015 N N . TYR A 1 396 ? -14.673 -2.356 -13.299 1.00 16.13 396 TYR A N 1
ATOM 3016 C CA . TYR A 1 396 ? -14.868 -2.887 -14.644 1.00 16.80 396 TYR A CA 1
ATOM 3017 C C . TYR A 1 396 ? -14.923 -4.395 -14.616 1.00 17.86 396 TYR A C 1
ATOM 3018 O O . TYR A 1 396 ? -15.808 -5.010 -15.222 1.00 19.55 396 TYR A O 1
ATOM 3027 N N . LEU A 1 397 ? -13.994 -5.010 -13.897 1.00 15.70 397 LEU A N 1
ATOM 3028 C CA . LEU A 1 397 ? -13.977 -6.462 -13.831 1.00 15.70 397 LEU A CA 1
ATOM 3029 C C . LEU A 1 397 ? -15.118 -7.016 -12.974 1.00 17.78 397 LEU A C 1
ATOM 3030 O O . LEU A 1 397 ? -15.734 -8.020 -13.340 1.00 18.80 397 LEU A O 1
ATOM 3035 N N . ALA A 1 398 ? -15.420 -6.365 -11.855 1.00 17.42 398 ALA A N 1
ATOM 3036 C CA . ALA A 1 398 ? -16.473 -6.862 -10.965 1.00 19.17 398 ALA A CA 1
ATOM 3037 C C . ALA A 1 398 ? -17.838 -6.833 -11.645 1.00 22.36 398 ALA A C 1
ATOM 3038 O O . ALA A 1 398 ? -18.722 -7.628 -11.313 1.00 22.18 398 ALA A O 1
ATOM 3040 N N . SER A 1 399 ? -18.007 -5.938 -12.607 1.00 18.90 399 SER A N 1
ATOM 3041 C CA . SER A 1 399 ? -19.302 -5.774 -13.270 1.00 21.20 399 SER A CA 1
ATOM 3042 C C . SER A 1 399 ? -19.448 -6.676 -14.493 1.00 22.27 399 SER A C 1
ATOM 3043 O O . SER A 1 399 ? -20.509 -6.716 -15.128 1.00 24.20 399 SER A O 1
ATOM 3046 N N . ALA A 1 400 ? -18.384 -7.396 -14.831 1.00 19.48 400 ALA A N 1
ATOM 3047 C CA . ALA A 1 400 ? -18.358 -8.168 -16.059 1.00 20.86 400 ALA A CA 1
ATOM 3048 C C . ALA A 1 400 ? -18.383 -9.650 -15.723 1.00 22.96 40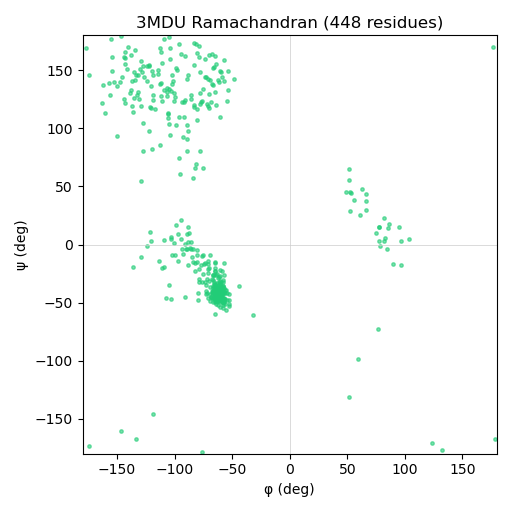0 ALA A C 1
ATOM 3049 O O . ALA A 1 400 ? -18.025 -10.046 -14.615 1.00 24.02 400 ALA A O 1
ATOM 3051 N N . GLU A 1 401 ? -18.839 -10.462 -16.669 1.00 23.78 401 GLU A N 1
ATOM 3052 C CA . GLU A 1 401 ? -18.805 -11.908 -16.496 1.00 26.88 401 GLU A CA 1
ATOM 3053 C C . GLU A 1 401 ? -18.144 -12.551 -17.696 1.00 25.64 401 GLU A C 1
ATOM 3054 O O . GLU A 1 401 ? -18.245 -12.048 -18.817 1.00 25.88 401 GLU A O 1
ATOM 3060 N N . GLY A 1 402 ? -17.462 -13.665 -17.455 1.00 25.87 402 GLY A N 1
ATOM 3061 C CA . GLY A 1 402 ? -16.926 -14.470 -18.532 1.00 25.37 402 GLY A CA 1
ATOM 3062 C C . GLY A 1 402 ? -16.096 -13.687 -19.525 1.00 23.86 402 GLY A C 1
ATOM 3063 O O . GLY A 1 402 ? -15.201 -12.934 -19.154 1.00 23.58 402 GLY A O 1
ATOM 3064 N N . ASP A 1 403 ? -16.393 -13.882 -20.804 1.00 21.45 403 ASP A N 1
ATOM 3065 C CA . ASP A 1 403 ? -15.547 -13.337 -21.854 1.00 20.58 403 ASP A CA 1
ATOM 3066 C C . ASP A 1 403 ? -15.573 -11.817 -21.886 1.00 19.65 403 ASP A C 1
ATOM 3067 O O . ASP A 1 403 ? -14.610 -11.190 -22.332 1.00 18.85 403 ASP A O 1
ATOM 3072 N N . ALA A 1 404 ? -16.655 -11.207 -21.407 1.00 18.88 404 ALA A N 1
ATOM 3073 C CA . ALA A 1 404 ? -16.687 -9.753 -21.293 1.00 19.36 404 ALA A CA 1
ATOM 3074 C C . ALA A 1 404 ? -15.581 -9.262 -20.363 1.00 20.07 404 ALA A C 1
ATOM 3075 O O . ALA A 1 404 ? -15.017 -8.179 -20.558 1.00 18.83 404 ALA A O 1
ATOM 3077 N N . LEU A 1 405 ? -15.280 -10.050 -19.343 1.00 19.82 405 LEU A N 1
ATOM 3078 C CA . LEU A 1 405 ? -14.219 -9.703 -18.409 1.00 21.21 405 LEU A CA 1
ATOM 3079 C C . LEU A 1 405 ? -12.871 -9.636 -19.130 1.00 19.90 405 LEU A C 1
ATOM 3080 O O . LEU A 1 405 ? -12.094 -8.704 -18.899 1.00 19.04 405 LEU A O 1
ATOM 3085 N N . LEU A 1 406 ? -12.591 -10.581 -20.024 1.00 18.60 406 LEU A N 1
ATOM 3086 C CA . LEU A 1 406 ? -11.354 -10.534 -20.803 1.00 18.46 406 LEU A CA 1
ATOM 3087 C C . LEU A 1 406 ? -11.306 -9.334 -21.736 1.00 17.85 406 LEU A C 1
ATOM 3088 O O . LEU A 1 406 ? -10.236 -8.760 -21.978 1.00 17.22 406 LEU A O 1
ATOM 3093 N N . ASN A 1 407 ? -12.456 -8.939 -22.273 1.00 16.86 407 ASN A N 1
ATOM 3094 C CA . ASN A 1 407 ? -12.481 -7.737 -23.090 1.00 17.72 407 ASN A CA 1
ATOM 3095 C C . ASN A 1 407 ? -12.212 -6.491 -22.259 1.00 15.32 407 ASN A C 1
ATOM 3096 O O . ASN A 1 407 ? -11.463 -5.608 -22.686 1.00 16.41 407 ASN A O 1
ATOM 3101 N N . ARG A 1 408 ? -12.804 -6.409 -21.069 1.00 15.68 408 ARG A N 1
ATOM 3102 C CA . ARG A 1 408 ? -12.550 -5.272 -20.194 1.00 16.80 408 ARG A CA 1
ATOM 3103 C C . ARG A 1 408 ? -11.064 -5.169 -19.858 1.00 15.25 408 ARG A C 1
ATOM 3104 O O . ARG A 1 408 ? -10.479 -4.079 -19.912 1.00 15.95 408 ARG A O 1
ATOM 3112 N N . TRP A 1 409 ? -10.462 -6.300 -19.500 1.00 15.22 409 TRP A N 1
ATOM 3113 C CA . TRP A 1 409 ? -9.046 -6.318 -19.141 1.00 15.38 409 TRP A CA 1
ATOM 3114 C C . TRP A 1 409 ? -8.162 -5.957 -20.343 1.00 15.10 409 TRP A C 1
ATOM 3115 O O . TRP A 1 409 ? -7.411 -4.958 -20.312 1.00 15.13 409 TRP A O 1
ATOM 3126 N N . LEU A 1 410 ? -8.263 -6.752 -21.403 1.00 14.68 410 LEU A N 1
ATOM 3127 C CA . LEU A 1 410 ? -7.328 -6.640 -22.520 1.00 15.05 410 LEU A CA 1
ATOM 3128 C C . LEU A 1 410 ? -7.520 -5.400 -23.371 1.00 14.87 410 LEU A C 1
ATOM 3129 O O . LEU A 1 410 ? -6.543 -4.883 -23.927 1.00 15.03 410 LEU A O 1
ATOM 3134 N N . PHE A 1 411 ? -8.749 -4.892 -23.464 1.00 15.21 411 PHE A N 1
ATOM 3135 C CA . PHE A 1 411 ? -8.997 -3.721 -24.308 1.00 16.22 411 PHE A CA 1
ATOM 3136 C C . PHE A 1 411 ? -9.309 -2.430 -23.584 1.00 15.90 411 PHE A C 1
ATOM 3137 O O . PHE A 1 411 ? -9.170 -1.360 -24.172 1.00 16.93 411 PHE A O 1
ATOM 3145 N N . ALA A 1 412 ? -9.713 -2.510 -22.318 1.00 14.42 412 ALA A N 1
ATOM 3146 C CA . ALA A 1 412 ? -9.992 -1.281 -21.575 1.00 14.85 412 ALA A CA 1
ATOM 3147 C C . ALA A 1 412 ? -9.219 -1.122 -20.275 1.00 15.14 412 ALA A C 1
ATOM 3148 O O . ALA A 1 412 ? -9.338 -0.098 -19.602 1.00 17.06 412 ALA A O 1
ATOM 3150 N N . GLY A 1 413 ? -8.410 -2.119 -19.941 1.00 14.64 413 GLY A N 1
ATOM 3151 C CA . GLY A 1 413 ? -7.755 -2.176 -18.649 1.00 16.20 413 GLY A CA 1
ATOM 3152 C C . GLY A 1 413 ? -6.248 -2.151 -18.779 1.00 15.36 413 GLY A C 1
ATOM 3153 O O . GLY A 1 413 ? -5.698 -1.514 -19.684 1.00 16.62 413 GLY A O 1
ATOM 3154 N N . GLY A 1 414 ? -5.568 -2.857 -17.887 1.00 14.31 414 GLY A N 1
ATOM 3155 C CA . GLY A 1 414 ? -4.114 -2.820 -17.924 1.00 15.95 414 GLY A CA 1
ATOM 3156 C C . GLY A 1 414 ? -3.414 -3.747 -16.960 1.00 15.67 414 GLY A C 1
ATOM 3157 O O . GLY A 1 414 ? -4.046 -4.572 -16.289 1.00 15.58 414 GLY A O 1
ATOM 3158 N N . ASP A 1 415 ? -2.089 -3.618 -16.892 1.00 14.76 415 ASP A N 1
ATOM 3159 C CA . ASP A 1 415 ? -1.283 -4.522 -16.105 1.00 13.22 415 ASP A CA 1
ATOM 3160 C C . ASP A 1 415 ? -1.621 -4.538 -14.626 1.00 14.44 415 ASP A C 1
ATOM 3161 O O . ASP A 1 415 ? -1.545 -5.602 -14.000 1.00 15.95 415 ASP A O 1
ATOM 3166 N N . ARG A 1 416 ? -1.970 -3.385 -14.055 1.00 16.87 416 ARG A N 1
ATOM 3167 C CA . ARG A 1 416 ? -2.218 -3.354 -12.614 1.00 19.01 416 ARG A CA 1
ATOM 3168 C C . ARG A 1 416 ? -3.484 -4.114 -12.202 1.00 15.91 416 ARG A C 1
ATOM 3169 O O . ARG A 1 416 ? -3.718 -4.324 -11.021 1.00 15.97 416 ARG A O 1
ATOM 3177 N N . GLN A 1 417 ? -4.280 -4.535 -13.175 1.00 14.49 417 GLN A N 1
ATOM 3178 C CA . GLN A 1 417 ? -5.402 -5.409 -12.852 1.00 15.48 417 GLN A CA 1
ATOM 3179 C C . GLN A 1 417 ? -4.961 -6.837 -12.521 1.00 15.16 417 GLN A C 1
ATOM 3180 O O . GLN A 1 417 ? -5.750 -7.598 -11.957 1.00 14.99 417 GLN A O 1
ATOM 3186 N N . VAL A 1 418 ? -3.724 -7.209 -12.857 1.00 14.43 418 VAL A N 1
ATOM 3187 C CA . VAL A 1 418 ? -3.149 -8.474 -12.418 1.00 14.40 418 VAL A CA 1
ATOM 3188 C C . VAL A 1 418 ? -2.658 -8.311 -10.986 1.00 13.98 418 VAL A C 1
ATOM 3189 O O . VAL A 1 418 ? -1.785 -7.481 -10.730 1.00 15.29 418 VAL A O 1
ATOM 3193 N N . ARG A 1 419 ? -3.236 -9.053 -10.045 1.00 15.24 419 ARG A N 1
ATOM 3194 C CA . ARG A 1 419 ? -2.905 -8.861 -8.630 1.00 15.40 419 ARG A CA 1
ATOM 3195 C C . ARG A 1 419 ? -2.059 -9.968 -8.025 1.00 15.68 419 ARG A C 1
ATOM 3196 O O . ARG A 1 419 ? -1.091 -9.692 -7.319 1.00 16.34 419 ARG A O 1
ATOM 3204 N N . ASP A 1 420 ? -2.423 -11.221 -8.278 1.00 14.55 420 ASP A N 1
ATOM 3205 C CA . ASP A 1 420 ? -1.690 -12.337 -7.694 1.00 13.80 420 ASP A CA 1
ATOM 3206 C C . ASP A 1 420 ? -1.281 -13.274 -8.801 1.00 15.52 420 ASP A C 1
ATOM 3207 O O . ASP A 1 420 ? -2.015 -13.461 -9.773 1.00 15.81 420 ASP A O 1
ATOM 3212 N N . VAL A 1 421 ? -0.099 -13.859 -8.653 1.00 14.23 421 VAL A N 1
ATOM 3213 C CA . VAL A 1 421 ? 0.451 -14.742 -9.671 1.00 14.57 421 VAL A CA 1
ATOM 3214 C C . VAL A 1 421 ? 1.094 -15.942 -9.009 1.00 15.48 421 VAL A C 1
ATOM 3215 O O . VAL A 1 421 ? 1.851 -15.796 -8.050 1.00 15.34 421 VAL A O 1
ATOM 3219 N N . MET A 1 422 ? 0.739 -17.125 -9.500 1.00 14.94 422 MET A N 1
ATOM 3220 C CA . MET A 1 422 ? 1.271 -18.385 -8.992 1.00 15.14 422 MET A CA 1
ATOM 3221 C C . MET A 1 422 ? 1.989 -19.129 -10.112 1.00 14.45 422 MET A C 1
ATOM 3222 O O . MET A 1 422 ? 1.500 -19.182 -11.242 1.00 14.74 422 MET A O 1
ATOM 3227 N N . VAL A 1 423 ? 3.160 -19.687 -9.806 1.00 15.02 423 VAL A N 1
ATOM 3228 C CA . VAL A 1 423 ? 3.892 -20.518 -10.755 1.00 14.16 423 VAL A CA 1
ATOM 3229 C C . VAL A 1 423 ? 4.315 -21.779 -10.024 1.00 16.22 423 VAL A C 1
ATOM 3230 O O . VAL A 1 423 ? 4.886 -21.704 -8.933 1.00 16.59 423 VAL A O 1
ATOM 3234 N N . ALA A 1 424 ? 4.009 -22.931 -10.613 1.00 16.72 424 ALA A N 1
ATOM 3235 C CA . ALA A 1 424 ? 4.357 -24.224 -10.013 1.00 16.53 424 ALA A CA 1
ATOM 3236 C C . ALA A 1 424 ? 3.787 -24.324 -8.603 1.00 17.52 424 ALA A C 1
ATOM 3237 O O . ALA A 1 424 ? 4.423 -24.863 -7.693 1.00 19.15 424 ALA A O 1
ATOM 3239 N N . GLY A 1 425 ? 2.585 -23.795 -8.419 1.00 16.62 425 GLY A N 1
ATOM 3240 C CA . GLY A 1 425 ? 1.906 -23.925 -7.146 1.00 18.28 425 GLY A CA 1
ATOM 3241 C C . GLY A 1 425 ? 2.407 -22.987 -6.066 1.00 18.49 425 GLY A C 1
ATOM 3242 O O . GLY A 1 425 ? 1.946 -23.048 -4.928 1.00 22.26 425 GLY A O 1
ATOM 3243 N N . ARG A 1 426 ? 3.357 -22.121 -6.408 1.00 18.17 426 ARG A N 1
ATOM 3244 C CA . ARG A 1 426 ? 3.907 -21.178 -5.440 1.00 20.00 426 ARG A CA 1
ATOM 3245 C C . ARG A 1 426 ? 3.456 -19.759 -5.752 1.00 17.02 426 ARG A C 1
ATOM 3246 O O . ARG A 1 426 ? 3.508 -19.330 -6.908 1.00 17.84 426 ARG A O 1
ATOM 3254 N N . TRP A 1 427 ? 2.996 -19.028 -4.740 1.00 17.03 427 TRP A N 1
ATOM 3255 C CA . TRP A 1 427 ? 2.666 -17.622 -4.951 1.00 17.30 427 TRP A CA 1
ATOM 3256 C C . TRP A 1 427 ? 3.959 -16.837 -5.154 1.00 18.12 427 TRP A C 1
ATOM 3257 O O . TRP A 1 427 ? 4.828 -16.819 -4.275 1.00 20.84 427 TRP A O 1
ATOM 3268 N N . VAL A 1 428 ? 4.099 -16.215 -6.317 1.00 14.99 428 VAL A N 1
ATOM 3269 C CA . VAL A 1 428 ? 5.286 -15.408 -6.583 1.00 14.46 428 VAL A CA 1
ATOM 3270 C C . VAL A 1 428 ? 4.955 -13.913 -6.654 1.00 15.13 428 VAL A C 1
ATOM 3271 O O . VAL A 1 428 ? 5.852 -13.077 -6.509 1.00 15.92 428 VAL A O 1
ATOM 3275 N N . VAL A 1 429 ? 3.688 -13.562 -6.881 1.00 14.23 429 VAL A N 1
ATOM 3276 C CA . VAL A 1 429 ? 3.246 -12.181 -6.769 1.00 14.36 429 VAL A CA 1
ATOM 3277 C C . VAL A 1 429 ? 1.973 -12.180 -5.926 1.00 15.12 429 VAL A C 1
ATOM 3278 O O . VAL A 1 429 ? 1.069 -12.985 -6.161 1.00 16.50 429 VAL A O 1
ATOM 3282 N N . ARG A 1 430 ? 1.923 -11.309 -4.923 1.00 15.59 430 ARG A N 1
ATOM 3283 C CA . ARG A 1 430 ? 0.740 -11.139 -4.077 1.00 17.56 430 ARG A CA 1
ATOM 3284 C C . ARG A 1 430 ? 0.431 -9.663 -3.978 1.00 17.44 430 ARG A C 1
ATOM 3285 O O . ARG A 1 430 ? 1.294 -8.868 -3.590 1.00 16.52 430 ARG A O 1
ATOM 3293 N N . ASP A 1 431 ? -0.798 -9.287 -4.328 1.00 18.00 431 ASP A N 1
ATOM 3294 C CA . ASP A 1 431 ? -1.203 -7.886 -4.289 1.00 18.38 431 ASP A CA 1
ATOM 3295 C C . ASP A 1 431 ? -0.166 -7.018 -4.998 1.00 16.48 431 ASP A C 1
ATOM 3296 O O . ASP A 1 431 ? 0.241 -5.969 -4.496 1.00 18.80 431 ASP A O 1
ATOM 3301 N N . GLY A 1 432 ? 0.265 -7.482 -6.164 1.00 16.20 432 GLY A N 1
ATOM 3302 C CA . GLY A 1 432 ? 1.168 -6.720 -7.014 1.00 17.13 432 GLY A CA 1
ATOM 3303 C C . GLY A 1 432 ? 2.629 -6.722 -6.610 1.00 18.24 432 GLY A C 1
ATOM 3304 O O . GLY A 1 432 ? 3.448 -6.113 -7.297 1.00 20.18 432 GLY A O 1
ATOM 3305 N N . ARG A 1 433 ? 2.961 -7.383 -5.506 1.00 15.92 433 ARG A N 1
ATOM 3306 C CA . ARG A 1 433 ? 4.321 -7.373 -4.964 1.00 17.20 433 ARG A CA 1
ATOM 3307 C C . ARG A 1 433 ? 5.013 -8.721 -5.061 1.00 17.00 433 ARG A C 1
ATOM 3308 O O . ARG A 1 433 ? 4.412 -9.764 -4.803 1.00 16.50 433 ARG A O 1
ATOM 3316 N N . HIS A 1 434 ? 6.289 -8.682 -5.422 1.00 16.78 434 HIS A N 1
ATOM 3317 C CA . HIS A 1 434 ? 7.142 -9.857 -5.440 1.00 15.72 434 HIS A CA 1
ATOM 3318 C C . HIS A 1 434 ? 8.107 -9.767 -4.254 1.00 17.48 434 HIS A C 1
ATOM 3319 O O . HIS A 1 434 ? 8.697 -8.711 -4.022 1.00 17.94 434 HIS A O 1
ATOM 3326 N N . ALA A 1 435 ? 8.280 -10.862 -3.516 1.00 17.68 435 ALA A N 1
ATOM 3327 C CA . ALA A 1 435 ? 9.075 -10.844 -2.282 1.00 18.75 435 ALA A CA 1
ATOM 3328 C C . ALA A 1 435 ? 10.524 -10.431 -2.507 1.00 19.96 435 ALA A C 1
ATOM 3329 O O . ALA A 1 435 ? 11.170 -9.909 -1.603 1.00 22.25 435 ALA A O 1
ATOM 3331 N N . GLY A 1 436 ? 11.036 -10.678 -3.704 1.00 17.42 436 GLY A N 1
ATOM 3332 C CA . GLY A 1 436 ? 12.420 -10.349 -4.000 1.00 17.65 436 GLY A CA 1
ATOM 3333 C C . GLY A 1 436 ? 12.631 -8.995 -4.652 1.00 17.93 436 GLY A C 1
ATOM 3334 O O . GLY A 1 436 ? 13.761 -8.640 -5.003 1.00 18.62 436 GLY A O 1
ATOM 3335 N N . GLU A 1 437 ? 11.569 -8.214 -4.794 1.00 17.11 437 GLU A N 1
ATOM 3336 C CA . GLU A 1 437 ? 11.641 -6.994 -5.584 1.00 16.90 437 GLU A CA 1
ATOM 3337 C C . GLU A 1 437 ? 12.588 -5.928 -5.015 1.00 17.57 437 GLU A C 1
ATOM 3338 O O . GLU A 1 437 ? 13.245 -5.226 -5.776 1.00 18.79 437 GLU A O 1
ATOM 3344 N N . GLU A 1 438 ? 12.639 -5.783 -3.693 1.00 17.88 438 GLU A N 1
ATOM 3345 C CA . GLU A 1 438 ? 13.461 -4.728 -3.100 1.00 19.33 438 GLU A CA 1
ATOM 3346 C C . GLU A 1 438 ? 14.943 -5.007 -3.356 1.00 19.35 438 GLU A C 1
ATOM 3347 O O . GLU A 1 438 ? 15.678 -4.113 -3.816 1.00 18.41 438 GLU A O 1
ATOM 3353 N N . ARG A 1 439 ? 15.375 -6.231 -3.065 1.00 19.15 439 ARG A N 1
ATOM 3354 C CA . ARG A 1 439 ? 16.773 -6.613 -3.256 1.00 18.14 439 ARG A CA 1
ATOM 3355 C C . ARG A 1 439 ? 17.143 -6.550 -4.734 1.00 19.80 439 ARG A C 1
ATOM 3356 O O . ARG A 1 439 ? 18.195 -6.034 -5.108 1.00 19.16 439 ARG A O 1
ATOM 3364 N N . SER A 1 440 ? 16.274 -7.073 -5.587 1.00 17.84 440 SER A N 1
ATOM 3365 C CA . SER A 1 440 ? 16.549 -7.062 -7.018 1.00 17.50 440 SER A CA 1
ATOM 3366 C C . SER A 1 440 ? 16.672 -5.644 -7.563 1.00 17.39 440 SER A C 1
ATOM 3367 O O . SER A 1 440 ? 17.603 -5.335 -8.317 1.00 16.28 440 SER A O 1
ATOM 3370 N N . ALA A 1 441 ? 15.750 -4.762 -7.197 1.00 16.54 441 ALA A N 1
ATOM 3371 C CA . ALA A 1 441 ? 15.797 -3.406 -7.728 1.00 16.21 441 ALA A CA 1
ATOM 3372 C C . ALA A 1 441 ? 17.067 -2.664 -7.305 1.00 15.91 441 ALA A C 1
ATOM 3373 O O . ALA A 1 441 ? 17.629 -1.896 -8.080 1.00 17.28 441 ALA A O 1
ATOM 3375 N N . ARG A 1 442 ? 17.518 -2.905 -6.079 1.00 16.53 442 ARG A N 1
ATOM 3376 C CA . ARG A 1 442 ? 18.758 -2.288 -5.605 1.00 17.42 442 ARG A CA 1
ATOM 3377 C C . ARG A 1 442 ? 19.960 -2.780 -6.402 1.00 17.77 442 ARG A C 1
ATOM 3378 O O . ARG A 1 442 ? 20.809 -1.976 -6.794 1.00 17.93 442 ARG A O 1
ATOM 3386 N N . ALA A 1 443 ? 20.023 -4.081 -6.661 1.00 16.04 443 ALA A N 1
ATOM 3387 C CA . ALA A 1 443 ? 21.111 -4.649 -7.452 1.00 16.52 443 ALA A CA 1
ATOM 3388 C C . ALA A 1 443 ? 21.046 -4.094 -8.868 1.00 15.93 443 ALA A C 1
ATOM 3389 O O . ALA A 1 443 ? 22.061 -3.757 -9.484 1.00 16.23 443 ALA A O 1
ATOM 3391 N N . PHE A 1 444 ? 19.829 -4.004 -9.387 1.00 15.91 444 PHE A N 1
ATOM 3392 C CA . PHE A 1 444 ? 19.602 -3.597 -10.756 1.00 14.01 444 PHE A CA 1
ATOM 3393 C C . PHE A 1 444 ? 19.955 -2.136 -11.007 1.00 16.05 444 PHE A C 1
ATOM 3394 O O . PHE A 1 444 ? 20.588 -1.823 -12.011 1.00 15.80 444 PHE A O 1
ATOM 3402 N N . VAL A 1 445 ? 19.547 -1.231 -10.119 1.00 17.09 445 VAL A N 1
ATOM 3403 C CA . VAL A 1 445 ? 19.890 0.171 -10.304 1.00 15.62 445 VAL A CA 1
ATOM 3404 C C . VAL A 1 445 ? 21.421 0.349 -10.261 1.00 16.23 445 VAL A C 1
ATOM 3405 O O . VAL A 1 445 ? 21.958 1.170 -10.999 1.00 17.96 445 VAL A O 1
ATOM 3409 N N . GLN A 1 446 ? 22.103 -0.444 -9.438 1.00 17.53 446 GLN A N 1
ATOM 3410 C CA . GLN A 1 446 ? 23.564 -0.384 -9.388 1.00 16.91 446 GLN A CA 1
ATOM 3411 C C . GLN A 1 446 ? 24.139 -0.808 -10.729 1.00 18.05 446 GLN A C 1
ATOM 3412 O O . GLN A 1 446 ? 25.045 -0.161 -11.257 1.00 17.85 446 GLN A O 1
ATOM 3418 N N . VAL A 1 447 ? 23.629 -1.900 -11.283 1.00 17.27 447 VAL A N 1
ATOM 3419 C CA . VAL A 1 447 ? 24.087 -2.355 -12.587 1.00 16.32 447 VAL A CA 1
ATOM 3420 C C . VAL A 1 447 ? 23.823 -1.316 -13.684 1.00 17.79 447 VAL A C 1
ATOM 3421 O O . VAL A 1 447 ? 24.688 -1.061 -14.524 1.00 18.07 447 VAL A O 1
ATOM 3425 N N . LEU A 1 448 ? 22.643 -0.701 -13.689 1.00 16.72 448 LEU A N 1
ATOM 3426 C CA . LEU A 1 448 ? 22.370 0.332 -14.684 1.00 17.59 448 LEU A CA 1
ATOM 3427 C C . LEU A 1 448 ? 23.389 1.471 -14.591 1.00 18.57 448 LEU A C 1
ATOM 3428 O O . LEU A 1 448 ? 23.835 1.985 -15.617 1.00 20.43 448 LEU A O 1
ATOM 3433 N N . GLY A 1 449 ? 23.748 1.851 -13.367 1.00 16.99 449 GLY A N 1
ATOM 3434 C CA . GLY A 1 449 ? 24.761 2.877 -13.156 1.00 19.43 449 GLY A CA 1
ATOM 3435 C C . GLY A 1 449 ? 26.114 2.475 -13.712 1.00 20.36 449 GLY A C 1
ATOM 3436 O O . GLY A 1 449 ? 26.822 3.302 -14.295 1.00 22.34 449 GLY A O 1
ATOM 3437 N N . GLU A 1 450 ? 26.485 1.213 -13.522 1.00 18.02 450 GLU A N 1
ATOM 3438 C CA . GLU A 1 450 ? 27.748 0.702 -14.055 1.00 18.30 450 GLU A CA 1
ATOM 3439 C C . GLU A 1 450 ? 27.764 0.744 -15.579 1.00 21.82 450 GLU A C 1
ATOM 3440 O O . GLU A 1 450 ? 28.797 1.011 -16.194 1.00 24.68 450 GLU A O 1
ATOM 3446 N N . LEU A 1 451 ? 26.621 0.462 -16.193 1.00 22.77 451 LEU A N 1
ATOM 3447 C CA . LEU A 1 451 ? 26.524 0.390 -17.645 1.00 22.30 451 LEU A CA 1
ATOM 3448 C C . LEU A 1 451 ? 26.427 1.772 -18.267 1.00 29.45 451 LEU A C 1
ATOM 3449 O O . LEU A 1 451 ? 26.875 1.979 -19.395 1.00 32.89 451 LEU A O 1
#

Nearest PDB structures (foldseek):
  4rdw-assembly1_A  TM=1.002E+00  e=1.298E-96  Pseudomonas aeruginosa PAO1
  4f0l-assembly1_A  TM=9.631E-01  e=1.056E-56  Brucella abortus 2308
  4f0r-assembly1_A  TM=8.438E-01  e=3.268E-27  Chromobacterium violaceum ATCC 12472
  3lnp-assembly1_A-2  TM=8.571E-01  e=9.124E-26  Oleispira antarctica
  4gbd-assembly1_B  TM=8.181E-01  e=1.620E-25  Pseudomonas aeruginosa PAO1

Secondary structure (DSSP, 8-state):
-EEEEEEEEETTEEEEEEEEEE-TTSBEEEEESS---TTSEEPSS-EEEPEEEEEE-GGGGGGTTTT---SSTT--HHHHHHHHHHHHTT--HHHHHHHHHHHHHHHHHHTEEEEEEEE---S-TTSPPPSSTTHHHHHHHHHHHHHT-EEEEEE-B--BSSTTTPBPPGGGGGG---HHHHHHHHHHHHHHHHHHT-EE-EEEEETTTS-HHHHHHHHTSS-TTS-EEEEES-SHHHHHHHHHHHSS-HHHHHHHHS---TTEEEEE--S--HHHHHHHHHHTPEEEE-HHHHHHTT-----HHHHHHTT-EEEE--BT-S---HHHHHHHHHHHHHHHHT-S--S-BTTB--HHHHHHHHHHHHHHHHHTSS-SS--TTSB--EEEE-TT-HHHHT--HHHHHHHHHHH--GGGEEEEEETTEEEEBTTB-TTHHHHHHHHHHHHHH-

Sequence (450 aa):
SAIFAERALLPEGWARNVRFEISADGVLAEIRPDANADGAERLGGAVLPGMPNLHSHAFQRAMAGLAEVAGNPNDSFWTWRELMYRMVARLSPEQIEVIACQLYIEMLKAGYTAVAEFHYVHHDLDGRSYADPAELSLRISRAASAAGIGLTLLPVLYSHAGFGGQPASEGQRRFINGSEAYLELLQRLRAPLEAAGHSLGLCFHSLRAVTPQQIATVLAAGHDDLPVHIHIAEQQKEVDDCQAWSGRRPLQWLYENVAVDQRWCLVHATHADPAEVAAMARSGAVAGLCLSTEANLGDGIFPATDFLAQGGRLGIGSDSHVSLSVVEELRWLEYGQRLRDRKRNRLYRDDQPMIGRTLYDAALAGGAQALGQPIGSLAVGRRADLLVLDGNDPYLASAEGDALLNRWLFAGGDRQVRDVMVAGRWVVRDGRHAGEERSARAFVQVLGEL

Foldseek 3Di:
DKAWEQWEQFPVFIAGGWIWDADPQQFTADIDGPDDCVPHHYFQFYKYFFFAAQEAAQLLQLCQPVPPDDPDPDDFLVNVVVVVLVVLLPADLLLSLLSLLLLLLLLQLQRHQAYEHAYQQFDDSQLHADPLSCSNVLSNLVSCVNLNGAYAYELEAFAAQFAPRHGDDSSSSRRHDALVVVVVSQVVVPVSCVVSVHHYAYEYAANTGDDLVSVVVNVPVPPVLHAYEYEFLQAVVQQVRVCVRPVHGTLRVCVVRDLAALSYEHECCAPADLVSLLSQQVRNHEHEYAQVVSVVRVRHAHPVLSNVQSRHAYAYHPYSVSDSHPLVRLLVNQVSVCVVVVHHQRQADPVGSQSLCSSLLRHLVSSCSSSVAQGSRSDGRRGNWMWGFRCPDPCQVVDDTSSNSCCPNPVHTSLRTAWTDGSNHTQGHRSDGPCNVVSVVSNVVSSVVD

GO terms:
  GO:0050416 formimidoylglutamate deiminase activity (F, IDA)
  GO:0006548 L-histidine catabolic process (P, IMP)
  GO:0050416 formimidoylglutamate deiminase activity (F, EXP)